Protein AF-0000000066310536 (afdb_homodimer)

Sequence (756 aa):
MELKKLMEHISIIPDYRQAWKVEHKLSGILLLTIFAVISGAESWEDIEDFGETHLDFLKQYGDFENGIPVHDTIARVVSCISPAKFHECFINWMRDCHSSNDKDVIAIDGKTLRHSYDKSRRRGAIHVISAFSTMHSLVIGQIKTDKKSNEITAIPELLNMLDIKGKIITTDAMGCQKDIAEKIQKQGGDYLFAVKGNQGRLNKAFEEKFPLKELNNPEHDSYAMSEKSHGREEIRLHIVCDVPDELIDFTFEWKGLKKLCVAVSFRSIIAEQKKEPEMTVRYYISSADLTAEKFATAIRNHWHVENKLHWRLDVVMNEDDCKIRRGNAAELFSGIRHIAINILTNDKVFKAGLRRKMRKAAMDRNYLASVLAGSGLSMELKKLMEHISIIPDYRQAWKVEHKLSGILLLTIFAVISGAESWEDIEDFGETHLDFLKQYGDFENGIPVHDTIARVVSCISPAKFHECFINWMRDCHSSNDKDVIAIDGKTLRHSYDKSRRRGAIHVISAFSTMHSLVIGQIKTDKKSNEITAIPELLNMLDIKGKIITTDAMGCQKDIAEKIQKQGGDYLFAVKGNQGRLNKAFEEKFPLKELNNPEHDSYAMSEKSHGREEIRLHIVCDVPDELIDFTFEWKGLKKLCVAVSFRSIIAEQKKEPEMTVRYYISSADLTAEKFATAIRNHWHVENKLHWRLDVVMNEDDCKIRRGNAAELFSGIRHIAINILTNDKVFKAGLRRKMRKAAMDRNYLASVLAGSGLS

Organism: Escherichia coli (strain K12) (NCBI:txid83333)

Secondary structure (DSSP, 8-state):
--HHHHHHHHTTS---S-GGG-SS-HHHHHHHHHHHHHTT--SHHHHHHHHHHTHHHHTTTS--TT-PPPHHHHHHHHHHS-HHHHHHHHHHHHHHHS-S-S--EEEEEEEEEGGG-BGGGTBPPEEEEEEEETTTTEEEEEEEESSGGGHHHHHHHHHHHS--TT-EEEE-GGG--HHHHHHHHHTT-EEEEEE-TTSHHHHHHHHHHS-GGGGG-TTSEEEEEEEEETTEEEEEEEEEEEPPGGGTHHHHHSTT--EEEEEEEEEEEGGGTTSPPEEEEEEEEESS---HHHHHHHHHHHHHIIIIIIHIIIIIS--TT----STTHHHHHHHHHHHHHHHHHH--SS-S-HHHHHHHHHH-HHHHHHHHHTTT--/--HHHHHHHHTTS---S-GGG-SS-HHHHHHHHHHHHHTT--SHHHHHHHHHHTHHHHTTTS--TT-PPPHHHHHHHHHHS-HHHHHHHHHHHHHHHS-S-S--EEEEEEEEEGGG-BGGGTBPPEEEEEEEETTTTEEEEEEEESSGGGHHHHHHHHHHHS--TT-EEEE-GGG--HHHHHHHHHTT-EEEEEE-TTSHHHHHHHHHHS-GGGGG-TTSEEEEEEEEETTEEEEEEEEEEEPPGGGTHHHHHSTT--EEEEEEEEEEEGGGTTSPPEEEEEEEEESS---HHHHHHHHHHHHHIIIIIIHIIIIIS-GGG----STTHHHHHHHHHHHHHHHHHH--SS-S-HHHHHHHHHH-HHHHHHHHHTGGG-

Nearest PDB structures (foldseek):
  4dm0-assembly1_A-2  TM=6.044E-01  e=6.328E-09  Escherichia coli
  5m1k-assembly2_B  TM=4.408E-01  e=2.497E-01  Thermus phage G20c
  1q40-assembly3_D-2  TM=3.940E-01  e=1.507E+00  Candida albicans
  6i4y-assembly1_B-2  TM=2.466E-01  e=1.921E+00  Homo sapiens
  4dm0-assembly1_A-2  TM=6.042E-01  e=9.064E-09  Escherichia coli

Radius of gyration: 31.13 Å; Cα contacts (8 Å, |Δi|>4): 1345; chains: 2; bounding box: 71×91×75 Å

InterPro domains:
  IPR002559 Transposase IS4-like domain [PF01609] (102-343)
  IPR032806 H repeat-associated protein, N-terminal [PF13808] (8-94)
  IPR047647 ISAs1 transposase [NF033564] (29-344)
  IPR051698 Transposase 11-like [PTHR30298] (2-373)

Solvent-accessible surface area (backbone atoms only — not comparable to full-atom values): 39629 Å² total; per-residue (Å²): 91,47,44,66,56,45,50,60,39,51,59,65,53,75,71,87,62,60,72,89,74,57,79,66,51,63,55,33,52,51,50,47,47,44,53,22,41,40,26,59,38,72,45,53,60,42,28,32,52,42,40,64,70,40,40,78,64,49,48,76,78,38,69,46,89,77,51,68,64,53,34,68,54,50,52,51,54,52,24,65,44,57,60,69,55,50,39,51,31,50,27,50,40,40,52,73,67,40,83,71,88,46,80,37,43,34,31,40,49,74,49,70,34,64,43,32,45,34,74,92,68,72,37,66,36,43,18,36,37,35,33,29,33,54,79,74,64,30,70,49,40,60,45,78,30,73,41,76,81,38,46,65,63,41,50,56,58,50,52,72,72,47,88,45,46,61,16,35,39,32,35,48,48,79,54,51,40,53,70,50,38,38,51,36,46,73,54,49,20,28,41,40,27,30,50,38,79,86,42,49,70,61,39,50,49,45,56,67,69,54,37,80,73,52,74,72,41,80,87,40,41,63,32,76,52,77,47,77,54,96,61,30,36,39,38,37,39,20,35,25,37,68,65,48,78,91,48,47,69,52,40,71,60,32,54,59,50,44,29,39,33,38,40,36,37,37,38,34,42,60,88,42,69,82,52,79,54,52,75,46,80,45,39,33,42,20,40,42,93,62,48,16,58,56,44,47,49,54,52,51,43,44,53,40,44,58,55,52,51,48,38,45,38,43,69,66,57,37,48,43,73,29,73,57,45,57,78,40,26,39,62,47,50,53,52,43,49,46,51,30,50,38,44,58,64,62,39,57,79,65,90,63,56,70,62,57,48,15,50,44,31,44,46,28,64,66,55,35,50,44,45,41,58,28,66,40,74,117,91,45,44,66,57,47,49,61,40,50,59,65,55,75,72,86,64,61,70,90,73,57,77,67,50,64,55,35,52,51,48,47,47,42,54,20,40,39,27,59,38,72,46,53,60,42,29,33,52,43,39,64,71,38,40,77,64,49,49,76,78,38,70,47,87,78,54,68,64,53,34,68,54,51,50,52,55,52,24,64,43,56,62,69,56,49,39,51,31,50,27,51,40,42,52,73,66,40,84,70,89,45,80,38,44,34,30,40,48,72,48,69,35,64,43,30,46,34,74,93,67,72,39,66,36,42,18,37,36,35,33,30,32,54,79,74,65,30,68,48,41,59,46,76,29,74,40,75,81,38,46,65,64,42,50,54,57,51,53,71,72,48,88,44,46,60,17,37,39,32,35,47,50,80,55,52,41,54,70,50,39,38,50,35,46,75,53,49,20,27,41,40,27,31,50,39,78,86,42,48,68,62,39,49,50,45,56,67,69,54,38,79,73,51,74,72,41,80,87,41,41,66,34,75,51,77,48,77,54,96,60,28,36,40,38,37,37,21,35,24,38,65,66,49,78,91,50,48,68,51,41,71,60,33,54,60,50,44,29,39,33,38,42,38,38,37,39,36,43,61,90,43,67,82,51,79,52,51,73,47,79,46,41,32,42,20,39,42,93,63,49,18,58,55,46,46,50,53,53,51,43,43,53,41,43,57,56,52,52,49,39,44,40,43,70,67,55,36,48,45,74,28,71,57,44,57,79,40,28,40,63,48,50,53,51,42,51,48,51,29,49,38,43,58,64,61,39,57,79,66,89,62,56,70,62,58,49,14,50,44,32,44,47,28,64,67,55,35,50,44,42,38,59,27,65,39,70,117

Foldseek 3Di:
DALVLLLVLQVPFDQPDDPVPDPDDLSLLLLLLLLQVLLQDQALQSSQVLCQVCVVLSVVPDDQVVGGDHSVVSLVRLLPTDLVSVQLSQLVSLPVVDPLPDQWEKEKEKDWQQLLDDPVVNQHTKMKIWIATLVQRATNGMDIDSDPLCCCVVVLVGVVSHQAANYEYEYEQSNPDQVNLVSQVVSNHKYKYWHDCVPVVVVVVCCVVDPPVCLPPPVWQKDKDWDDDPQKIKIKMKTKDFDDPVRVVVCVSRPQWGIKMKMKMWMDGNVCNVDGTDIDIIIIIMSDPDGRVRVVVSVVSNVCCCVPVVCCCCPQNVRSVRNSNRRCNNVSSVSSSSVSCSLQSLDDPDPDDSNVSSNCSSPPSVSVVSSNRSPPPD/DALVLLLVLQVPFDQPDDPVPDPDDLSLLLLLLLLQVLLQDQALQSSQVLCQVCVVLSVVPDDQVVGGDHSVVSLVRLLPTDLVSVQLSQLVSLPVVDPLPDQWEKEKEKDWQQLLDDPVVNQHTKMKIWIATLVQRATNGMDIDSDPLCCCVVVLVGVVSHQQANYEYEYEQSNPDQVNLVSCVVSNHKYKYWHDCVPVVVVVVCCVVDPPVCLPPPVWQKDKDWDDDPQKIKIKMKTKDFDDPVRVVVCVSRPQWGIKMKMKMWMDGNVCNVDGTDIDIIIIIMSDPDGRVRVVVSVVSNVCCCVPVVCCCCPQNVRSVRNSNRRCNNVSSVSSSSVSCSLQSLDDPDPDDSNVSSNCSSPPSVSVVSSNRSPPPD

pLDDT: mean 85.35, std 10.24, range [27.36, 97.56]

Structure (mmCIF, N/CA/C/O backbone):
data_AF-0000000066310536-model_v1
#
loop_
_entity.id
_entity.type
_entity.pdbx_description
1 polymer 'Putative protein YbfL'
#
loop_
_atom_site.group_PDB
_atom_site.id
_atom_site.type_symbol
_atom_site.label_atom_id
_atom_site.label_alt_id
_atom_site.label_comp_id
_atom_site.label_asym_id
_atom_site.label_entity_id
_atom_site.label_seq_id
_atom_site.pdbx_PDB_ins_code
_atom_site.Cartn_x
_atom_site.Cartn_y
_atom_site.Cartn_z
_atom_site.occupancy
_atom_site.B_iso_or_equiv
_atom_site.auth_seq_id
_atom_site.auth_comp_id
_atom_site.auth_asym_id
_atom_site.auth_atom_id
_atom_site.pdbx_PDB_model_num
ATOM 1 N N . MET A 1 1 ? 3.455 -26.766 4.059 1 63.19 1 MET A N 1
ATOM 2 C CA . MET A 1 1 ? 4.711 -26.531 3.352 1 63.19 1 MET A CA 1
ATOM 3 C C . MET A 1 1 ? 5.828 -26.172 4.324 1 63.19 1 MET A C 1
ATOM 5 O O . MET A 1 1 ? 5.738 -25.156 5.02 1 63.19 1 MET A O 1
ATOM 9 N N . GLU A 1 2 ? 6.668 -27.156 4.512 1 67.25 2 GLU A N 1
ATOM 10 C CA . GLU A 1 2 ? 7.668 -27.062 5.574 1 67.25 2 GLU A CA 1
ATOM 11 C C . GLU A 1 2 ? 8.891 -26.281 5.113 1 67.25 2 GLU A C 1
ATOM 13 O O . GLU A 1 2 ? 9.414 -26.516 4.02 1 67.25 2 GLU A O 1
ATOM 18 N N . LEU A 1 3 ? 9.195 -25.297 5.906 1 76 3 LEU A N 1
ATOM 19 C CA . LEU A 1 3 ? 10.375 -24.469 5.672 1 76 3 LEU A CA 1
ATOM 20 C C . LEU A 1 3 ? 11.625 -25.344 5.531 1 76 3 LEU A C 1
ATOM 22 O O . LEU A 1 3 ? 12.516 -25.031 4.738 1 76 3 LEU A O 1
ATOM 26 N N . LYS A 1 4 ? 11.602 -26.453 6.258 1 78.94 4 LYS A N 1
ATOM 27 C CA . LYS A 1 4 ? 12.781 -27.312 6.234 1 78.94 4 LYS A CA 1
ATOM 28 C C . LYS A 1 4 ? 13.07 -27.812 4.824 1 78.94 4 LYS A C 1
ATOM 30 O O . LYS A 1 4 ? 14.219 -27.812 4.383 1 78.94 4 LYS A O 1
ATOM 35 N N . LYS A 1 5 ? 12.055 -28.172 4.172 1 84.19 5 LYS A N 1
ATOM 36 C CA . LYS A 1 5 ? 12.211 -28.656 2.799 1 84.19 5 LYS A CA 1
ATOM 37 C C . LYS A 1 5 ? 12.68 -27.531 1.879 1 84.19 5 LYS A C 1
ATOM 39 O O . LYS A 1 5 ? 13.516 -27.75 0.999 1 84.19 5 LYS A O 1
ATOM 44 N N . LEU A 1 6 ? 12.156 -26.391 2.113 1 85.44 6 LEU A N 1
ATOM 45 C CA . LEU A 1 6 ? 12.555 -25.234 1.311 1 85.44 6 LEU A CA 1
ATOM 46 C C . LEU A 1 6 ? 14.039 -24.922 1.508 1 85.44 6 LEU A C 1
ATOM 48 O O . LEU A 1 6 ? 14.766 -24.719 0.536 1 85.44 6 LEU A O 1
ATOM 52 N N . MET A 1 7 ? 14.469 -25.016 2.734 1 84.44 7 MET A N 1
ATOM 53 C CA . MET A 1 7 ? 15.852 -24.672 3.045 1 84.44 7 MET A CA 1
ATOM 54 C C . MET A 1 7 ? 16.812 -25.719 2.484 1 84.44 7 MET A C 1
ATOM 56 O O . MET A 1 7 ? 17.922 -25.391 2.074 1 84.44 7 MET A O 1
ATOM 60 N N . GLU A 1 8 ? 16.391 -26.922 2.439 1 86.88 8 GLU A N 1
ATOM 61 C CA . GLU A 1 8 ? 17.188 -27.984 1.832 1 86.88 8 GLU A CA 1
ATOM 62 C C . GLU A 1 8 ? 17.422 -27.719 0.349 1 86.88 8 GLU A C 1
ATOM 64 O O . GLU A 1 8 ? 18.531 -27.938 -0.161 1 86.88 8 GLU A O 1
ATOM 69 N N . HIS A 1 9 ? 16.469 -27.219 -0.252 1 87.44 9 HIS A N 1
ATOM 70 C CA . HIS A 1 9 ? 16.594 -26.938 -1.678 1 87.44 9 HIS A CA 1
ATOM 71 C C . HIS A 1 9 ? 17.406 -25.672 -1.917 1 87.44 9 HIS A C 1
ATOM 73 O O . HIS A 1 9 ? 18.188 -25.594 -2.867 1 87.44 9 HIS A O 1
ATOM 79 N N . ILE A 1 10 ? 17.219 -24.719 -1.052 1 84.19 10 ILE A N 1
ATOM 80 C CA . ILE A 1 10 ? 17.891 -23.422 -1.218 1 84.19 10 ILE A CA 1
ATOM 81 C C . ILE A 1 10 ? 19.375 -23.578 -0.946 1 84.19 10 ILE A C 1
ATOM 83 O O . ILE A 1 10 ? 20.203 -22.906 -1.557 1 84.19 10 ILE A O 1
ATOM 87 N N . SER A 1 11 ? 19.703 -24.5 -0.09 1 83.94 11 SER A N 1
ATOM 88 C CA . SER A 1 11 ? 21.094 -24.719 0.297 1 83.94 11 SER A CA 1
ATOM 89 C C . SER A 1 11 ? 21.922 -25.266 -0.866 1 83.94 11 SER A C 1
ATOM 91 O O . SER A 1 11 ? 23.156 -25.203 -0.845 1 83.94 11 SER A O 1
ATOM 93 N N . ILE A 1 12 ? 21.203 -25.734 -1.874 1 84.56 12 ILE A N 1
ATOM 94 C CA . ILE A 1 12 ? 21.875 -26.328 -3.025 1 84.56 12 ILE A CA 1
ATOM 95 C C . ILE A 1 12 ? 22.328 -25.234 -3.99 1 84.56 12 ILE A C 1
ATOM 97 O O . ILE A 1 12 ? 23.172 -25.469 -4.852 1 84.56 12 ILE A O 1
ATOM 101 N N . ILE A 1 13 ? 21.812 -24.078 -3.812 1 88.81 13 ILE A N 1
ATOM 102 C CA . ILE A 1 13 ? 22.172 -22.984 -4.707 1 88.81 13 ILE A CA 1
ATOM 103 C C . ILE A 1 13 ? 23.641 -22.609 -4.5 1 88.81 13 ILE A C 1
ATOM 105 O O . ILE A 1 13 ? 24.047 -22.312 -3.379 1 88.81 13 ILE A O 1
ATOM 109 N N . PRO A 1 14 ? 24.391 -22.641 -5.516 1 86.06 14 PRO A N 1
ATOM 110 C CA . PRO A 1 14 ? 25.828 -22.344 -5.375 1 86.06 14 PRO A CA 1
ATOM 111 C C . PRO A 1 14 ? 26.078 -20.875 -5.031 1 86.06 14 PRO A C 1
ATOM 113 O O . PRO A 1 14 ? 25.375 -19.984 -5.52 1 86.06 14 PRO A O 1
ATOM 116 N N . ASP A 1 15 ? 27.031 -20.703 -4.199 1 85.06 15 ASP A N 1
ATOM 117 C CA . ASP A 1 15 ? 27.516 -19.375 -3.852 1 85.06 15 ASP A CA 1
ATOM 118 C C . ASP A 1 15 ? 28.719 -18.984 -4.691 1 85.06 15 ASP A C 1
ATOM 120 O O . ASP A 1 15 ? 29.828 -19.484 -4.457 1 85.06 15 ASP A O 1
ATOM 124 N N . TYR A 1 16 ? 28.547 -18.047 -5.598 1 77.06 16 TYR A N 1
ATOM 125 C CA . TYR A 1 16 ? 29.609 -17.703 -6.539 1 77.06 16 TYR A CA 1
ATOM 126 C C . TYR A 1 16 ? 30.516 -16.625 -5.969 1 77.06 16 TYR A C 1
ATOM 128 O O . TYR A 1 16 ? 31.484 -16.219 -6.605 1 77.06 16 TYR A O 1
ATOM 136 N N . ARG A 1 17 ? 30.312 -16.297 -4.801 1 81.44 17 ARG A N 1
ATOM 137 C CA . ARG A 1 17 ? 31.125 -15.258 -4.188 1 81.44 17 ARG A CA 1
ATOM 138 C C . ARG A 1 17 ? 32.5 -15.812 -3.76 1 81.44 17 ARG A C 1
ATOM 140 O O . ARG A 1 17 ? 32.625 -17.016 -3.564 1 81.44 17 ARG A O 1
ATOM 147 N N . GLN A 1 18 ? 33.375 -14.844 -3.664 1 76 18 GLN A N 1
ATOM 148 C CA . GLN A 1 18 ? 34.688 -15.234 -3.186 1 76 18 GLN A CA 1
ATOM 149 C C . GLN A 1 18 ? 34.656 -15.641 -1.717 1 76 18 GLN A C 1
ATOM 151 O O . GLN A 1 18 ? 34.312 -14.836 -0.85 1 76 18 GLN A O 1
ATOM 156 N N . ALA A 1 19 ? 35.125 -16.812 -1.467 1 73.5 19 ALA A N 1
ATOM 157 C CA . ALA A 1 19 ? 34.938 -17.469 -0.171 1 73.5 19 ALA A CA 1
ATOM 158 C C . ALA A 1 19 ? 35.562 -16.641 0.949 1 73.5 19 ALA A C 1
ATOM 160 O O . ALA A 1 19 ? 35 -16.531 2.037 1 73.5 19 ALA A O 1
ATOM 161 N N . TRP A 1 20 ? 36.625 -16.062 0.654 1 69.38 20 TRP A N 1
ATOM 162 C CA . TRP A 1 20 ? 37.344 -15.391 1.729 1 69.38 20 TRP A CA 1
ATOM 163 C C . TRP A 1 20 ? 36.688 -14.055 2.068 1 69.38 20 TRP A C 1
ATOM 165 O O . TRP A 1 20 ? 36.969 -13.469 3.115 1 69.38 20 TRP A O 1
ATOM 175 N N . LYS A 1 21 ? 35.781 -13.672 1.28 1 71.62 21 LYS A N 1
ATOM 176 C CA . LYS A 1 21 ? 35.125 -12.375 1.507 1 71.62 21 LYS A CA 1
ATOM 177 C C . LYS A 1 21 ? 33.719 -12.555 2.076 1 71.62 21 LYS A C 1
ATOM 179 O O . LYS A 1 21 ? 33.031 -11.57 2.348 1 71.62 21 LYS A O 1
ATOM 184 N N . VAL A 1 22 ? 33.5 -13.82 2.225 1 79.06 22 VAL A N 1
ATOM 185 C CA . VAL A 1 22 ? 32.125 -14.102 2.619 1 79.06 22 VAL A CA 1
ATOM 186 C C . VAL A 1 22 ? 32.031 -14.086 4.141 1 79.06 22 VAL A C 1
ATOM 188 O O . VAL A 1 22 ? 32.656 -14.891 4.824 1 79.06 22 VAL A O 1
ATOM 191 N N . GLU A 1 23 ? 31.234 -13.141 4.707 1 80.44 23 GLU A N 1
ATOM 192 C CA . GLU A 1 23 ? 30.938 -13.07 6.133 1 80.44 23 GLU A CA 1
ATOM 193 C C . GLU A 1 23 ? 29.578 -13.703 6.449 1 80.44 23 GLU A C 1
ATOM 195 O O . GLU A 1 23 ? 29.406 -14.328 7.496 1 80.44 23 GLU A O 1
ATOM 200 N N . HIS A 1 24 ? 28.734 -13.609 5.523 1 87.25 24 HIS A N 1
ATOM 201 C CA . HIS A 1 24 ? 27.391 -14.148 5.68 1 87.25 24 HIS A CA 1
ATOM 202 C C . HIS A 1 24 ? 27.094 -15.227 4.645 1 87.25 24 HIS A C 1
ATOM 204 O O . HIS A 1 24 ? 27.297 -15.016 3.447 1 87.25 24 HIS A O 1
ATOM 210 N N . LYS A 1 25 ? 26.625 -16.359 5.121 1 87.75 25 LYS A N 1
ATOM 211 C CA . LYS A 1 25 ? 26.344 -17.469 4.211 1 87.75 25 LYS A CA 1
ATOM 212 C C . LYS A 1 25 ? 25.172 -17.125 3.289 1 87.75 25 LYS A C 1
ATOM 214 O O . LYS A 1 25 ? 24.219 -16.453 3.701 1 87.75 25 LYS A O 1
ATOM 219 N N . LEU A 1 26 ? 25.266 -17.641 2.102 1 90.62 26 LEU A N 1
ATOM 220 C CA . LEU A 1 26 ? 24.219 -17.422 1.112 1 90.62 26 LEU A CA 1
ATOM 221 C C . LEU A 1 26 ? 22.875 -17.938 1.609 1 90.62 26 LEU A C 1
ATOM 223 O O . LEU A 1 26 ? 21.859 -17.266 1.473 1 90.62 26 LEU A O 1
ATOM 227 N N . SER A 1 27 ? 22.922 -19.125 2.189 1 88.38 27 SER A N 1
ATOM 228 C CA . SER A 1 27 ? 21.703 -19.734 2.689 1 88.38 27 SER A CA 1
ATOM 229 C C . SER A 1 27 ? 21.062 -18.875 3.771 1 88.38 27 SER A C 1
ATOM 231 O O . SER A 1 27 ? 19.828 -18.75 3.838 1 88.38 27 SER A O 1
ATOM 233 N N . GLY A 1 28 ? 21.906 -18.297 4.562 1 90.81 28 GLY A N 1
ATOM 234 C CA . GLY A 1 28 ? 21.406 -17.406 5.598 1 90.81 28 GLY A CA 1
ATOM 235 C C . GLY A 1 28 ? 20.734 -16.156 5.043 1 90.81 28 GLY A C 1
ATOM 236 O O . GLY A 1 28 ? 19.688 -15.734 5.535 1 90.81 28 GLY A O 1
ATOM 237 N N . ILE A 1 29 ? 21.328 -15.602 4.043 1 93.5 29 ILE A N 1
ATOM 238 C CA . ILE A 1 29 ? 20.797 -14.383 3.432 1 93.5 29 ILE A CA 1
ATOM 239 C C . ILE A 1 29 ? 19.484 -14.695 2.729 1 93.5 29 ILE A C 1
ATOM 241 O O . ILE A 1 29 ? 18.531 -13.906 2.807 1 93.5 29 ILE A O 1
ATOM 245 N N . LEU A 1 30 ? 19.406 -15.82 2.105 1 92.25 30 LEU A N 1
ATOM 246 C CA . LEU A 1 30 ? 18.172 -16.219 1.438 1 92.25 30 LEU A CA 1
ATOM 247 C C . LEU A 1 30 ? 17.062 -16.469 2.451 1 92.25 30 LEU A C 1
ATOM 249 O O . LEU A 1 30 ? 15.914 -16.062 2.238 1 92.25 30 LEU A O 1
ATOM 253 N N . LEU A 1 31 ? 17.438 -17.094 3.504 1 92.69 31 LEU A N 1
ATOM 254 C CA . LEU A 1 31 ? 16.484 -17.344 4.578 1 92.69 31 LEU A CA 1
ATOM 255 C C . LEU A 1 31 ? 15.945 -16.031 5.141 1 92.69 31 LEU A C 1
ATOM 257 O O . LEU A 1 31 ? 14.734 -15.859 5.297 1 92.69 31 LEU A O 1
ATOM 261 N N . LEU A 1 32 ? 16.859 -15.164 5.434 1 95.69 32 LEU A N 1
ATOM 262 C CA . LEU A 1 32 ? 16.5 -13.836 5.934 1 95.69 32 LEU A CA 1
ATOM 263 C C . LEU A 1 32 ? 15.531 -13.148 4.98 1 95.69 32 LEU A C 1
ATOM 265 O O . LEU A 1 32 ? 14.5 -12.625 5.41 1 95.69 32 LEU A O 1
ATOM 269 N N . THR A 1 33 ? 15.836 -13.164 3.713 1 95.12 33 THR A N 1
ATOM 270 C CA . THR A 1 33 ? 15.039 -12.477 2.703 1 95.12 33 THR A CA 1
ATOM 271 C C . THR A 1 33 ? 13.641 -13.094 2.6 1 95.12 33 THR A C 1
ATOM 273 O O . THR A 1 33 ? 12.641 -12.383 2.553 1 95.12 33 THR A O 1
ATOM 276 N N . ILE A 1 34 ? 13.539 -14.375 2.625 1 94.06 34 ILE A N 1
ATOM 277 C CA . ILE A 1 34 ? 12.258 -15.07 2.521 1 94.06 34 ILE A CA 1
ATOM 278 C C . ILE A 1 34 ? 11.398 -14.75 3.738 1 94.06 34 ILE A C 1
ATOM 280 O O . ILE A 1 34 ? 10.219 -14.398 3.596 1 94.06 34 ILE A O 1
ATOM 284 N N . PHE A 1 35 ? 12.016 -14.812 4.945 1 95.38 35 PHE A N 1
ATOM 285 C CA . PHE A 1 35 ? 11.281 -14.516 6.172 1 95.38 35 PHE A CA 1
ATOM 286 C C . PHE A 1 35 ? 10.766 -13.078 6.16 1 95.38 35 PHE A C 1
ATOM 288 O O . PHE A 1 35 ? 9.617 -12.82 6.535 1 95.38 35 PHE A O 1
ATOM 295 N N . ALA A 1 36 ? 11.664 -12.258 5.773 1 97.06 36 ALA A N 1
ATOM 296 C CA . ALA A 1 36 ? 11.312 -10.836 5.75 1 97.06 36 ALA A CA 1
ATOM 297 C C . ALA A 1 36 ? 10.164 -10.578 4.781 1 97.06 36 ALA A C 1
ATOM 299 O O . ALA A 1 36 ? 9.242 -9.82 5.09 1 97.06 36 ALA A O 1
ATOM 300 N N . VAL A 1 37 ? 10.18 -11.18 3.623 1 95.38 37 VAL A N 1
ATOM 301 C CA . VAL A 1 37 ? 9.148 -10.977 2.615 1 95.38 37 VAL A CA 1
ATOM 302 C C . VAL A 1 37 ? 7.828 -11.586 3.092 1 95.38 37 VAL A C 1
ATOM 304 O O . VAL A 1 37 ? 6.762 -11 2.898 1 95.38 37 VAL A O 1
ATOM 307 N N . ILE A 1 38 ? 7.883 -12.742 3.705 1 95 38 ILE A N 1
ATOM 308 C CA . ILE A 1 38 ? 6.699 -13.336 4.316 1 95 38 ILE A CA 1
ATOM 309 C C . ILE A 1 38 ? 6.066 -12.344 5.293 1 95 38 ILE A C 1
ATOM 311 O O . ILE A 1 38 ? 4.844 -12.281 5.418 1 95 38 ILE A O 1
ATOM 315 N N . SER A 1 39 ? 6.973 -11.586 5.898 1 96.31 39 SER A N 1
ATOM 316 C CA . SER A 1 39 ? 6.543 -10.641 6.922 1 96.31 39 SER A CA 1
ATOM 317 C C . SER A 1 39 ? 6.223 -9.281 6.312 1 96.31 39 SER A C 1
ATOM 319 O O . SER A 1 39 ? 6.09 -8.289 7.035 1 96.31 39 SER A O 1
ATOM 321 N N . GLY A 1 40 ? 6.262 -9.156 5.027 1 93.56 40 GLY A N 1
ATOM 322 C CA . GLY A 1 40 ? 5.758 -7.961 4.367 1 93.56 40 GLY A CA 1
ATOM 323 C C . GLY A 1 40 ? 6.859 -7.02 3.91 1 93.56 40 GLY A C 1
ATOM 324 O O . GLY A 1 40 ? 6.586 -5.887 3.508 1 93.56 40 GLY A O 1
ATOM 325 N N . ALA A 1 41 ? 8.117 -7.391 3.951 1 94.44 41 ALA A N 1
ATOM 326 C CA . ALA A 1 41 ? 9.211 -6.531 3.51 1 94.44 41 ALA A CA 1
ATOM 327 C C . ALA A 1 41 ? 9.133 -6.273 2.008 1 94.44 41 ALA A C 1
ATOM 329 O O . ALA A 1 41 ? 8.859 -7.188 1.227 1 94.44 41 ALA A O 1
ATOM 330 N N . GLU A 1 42 ? 9.375 -5.043 1.582 1 90.88 42 GLU A N 1
ATOM 331 C CA . GLU A 1 42 ? 9.258 -4.676 0.174 1 90.88 42 GLU A CA 1
ATOM 332 C C . GLU A 1 42 ? 10.57 -4.129 -0.369 1 90.88 42 GLU A C 1
ATOM 334 O O . GLU A 1 42 ? 10.734 -3.963 -1.58 1 90.88 42 GLU A O 1
ATOM 339 N N . SER A 1 43 ? 11.484 -3.791 0.536 1 92 43 SER A N 1
ATOM 340 C CA . SER A 1 43 ? 12.773 -3.238 0.132 1 92 43 SER A CA 1
ATOM 341 C C . SER A 1 43 ? 13.93 -3.934 0.854 1 92 43 SER A C 1
ATOM 343 O O . SER A 1 43 ? 13.703 -4.68 1.81 1 92 43 SER A O 1
ATOM 345 N N . TRP A 1 44 ? 15.117 -3.633 0.308 1 93.88 44 TRP A N 1
ATOM 346 C CA . TRP A 1 44 ? 16.297 -4.199 0.957 1 93.88 44 TRP A CA 1
ATOM 347 C C . TRP A 1 44 ? 16.438 -3.666 2.377 1 93.88 44 TRP A C 1
ATOM 349 O O . TRP A 1 44 ? 16.859 -4.398 3.281 1 93.88 44 TRP A O 1
ATOM 359 N N . GLU A 1 45 ? 16.062 -2.447 2.562 1 94.94 45 GLU A N 1
ATOM 360 C CA . GLU A 1 45 ? 16.109 -1.843 3.891 1 94.94 45 GLU A CA 1
ATOM 361 C C . GLU A 1 45 ? 15.133 -2.521 4.84 1 94.94 45 GLU A C 1
ATOM 363 O O . GLU A 1 45 ? 15.445 -2.74 6.012 1 94.94 45 GLU A O 1
ATOM 368 N N . ASP A 1 46 ? 14 -2.807 4.297 1 95 46 ASP A N 1
ATOM 369 C CA . ASP A 1 46 ? 13.016 -3.523 5.098 1 95 46 ASP A CA 1
ATOM 370 C C . ASP A 1 46 ? 13.578 -4.852 5.602 1 95 46 ASP A C 1
ATOM 372 O O . ASP A 1 46 ? 13.328 -5.246 6.742 1 95 46 ASP A O 1
ATOM 376 N N . ILE A 1 47 ? 14.227 -5.52 4.711 1 96.5 47 ILE A N 1
ATOM 377 C CA . ILE A 1 47 ? 14.773 -6.836 5.031 1 96.5 47 ILE A CA 1
ATOM 378 C C . ILE A 1 47 ? 15.836 -6.703 6.121 1 96.5 47 ILE A C 1
ATOM 380 O O . ILE A 1 47 ? 15.867 -7.496 7.066 1 96.5 47 ILE A O 1
ATOM 384 N N . GLU A 1 48 ? 16.688 -5.73 5.945 1 96.62 48 GLU A N 1
ATOM 385 C CA . GLU A 1 48 ? 17.688 -5.461 6.969 1 96.62 48 GLU A CA 1
ATOM 386 C C . GLU A 1 48 ? 17.031 -5.164 8.32 1 96.62 48 GLU A C 1
ATOM 388 O O . GLU A 1 48 ? 17.438 -5.723 9.344 1 96.62 48 GLU A O 1
ATOM 393 N N . ASP A 1 49 ? 16.016 -4.277 8.328 1 96.38 49 ASP A N 1
ATOM 394 C CA . ASP A 1 49 ? 15.312 -3.928 9.555 1 96.38 49 ASP A CA 1
ATOM 395 C C . ASP A 1 49 ? 14.703 -5.168 10.211 1 96.38 49 ASP A C 1
ATOM 397 O O . ASP A 1 49 ? 14.773 -5.328 11.43 1 96.38 49 ASP A O 1
ATOM 401 N N . PHE A 1 50 ? 14.109 -5.988 9.43 1 97.56 50 PHE A N 1
ATOM 402 C CA . PHE A 1 50 ? 13.516 -7.223 9.922 1 97.56 50 PHE A CA 1
ATOM 403 C C . PHE A 1 50 ? 14.562 -8.102 10.594 1 97.56 50 PHE A C 1
ATOM 405 O O . PHE A 1 50 ? 14.328 -8.633 11.68 1 97.56 50 PHE A O 1
ATOM 412 N N . GLY A 1 51 ? 15.648 -8.305 9.883 1 97.25 51 GLY A N 1
ATOM 413 C CA . GLY A 1 51 ? 16.719 -9.125 10.422 1 97.25 51 GLY A CA 1
ATOM 414 C C . GLY A 1 51 ? 17.234 -8.633 11.758 1 97.25 51 GLY A C 1
ATOM 415 O O . GLY A 1 51 ? 17.422 -9.43 12.68 1 97.25 51 GLY A O 1
ATOM 416 N N . GLU A 1 52 ? 17.438 -7.332 11.836 1 96.12 52 GLU A N 1
ATOM 417 C CA . GLU A 1 52 ? 17.938 -6.75 13.07 1 96.12 52 GLU A CA 1
ATOM 418 C C . GLU A 1 52 ? 16.953 -6.93 14.219 1 96.12 52 GLU A C 1
ATOM 420 O O . GLU A 1 52 ? 17.344 -7.266 15.336 1 96.12 52 GLU A O 1
ATOM 425 N N . THR A 1 53 ? 15.75 -6.766 13.922 1 95.31 53 THR A N 1
ATOM 426 C CA . THR A 1 53 ? 14.711 -6.832 14.938 1 95.31 53 THR A CA 1
ATOM 427 C C . THR A 1 53 ? 14.508 -8.266 15.414 1 95.31 53 THR A C 1
ATOM 429 O O . THR A 1 53 ? 14.242 -8.508 16.594 1 95.31 53 THR A O 1
ATOM 432 N N . HIS A 1 54 ? 14.594 -9.227 14.477 1 96.31 54 HIS A N 1
ATOM 433 C CA . HIS A 1 54 ? 14.281 -10.609 14.805 1 96.31 54 HIS A CA 1
ATOM 434 C C . HIS A 1 54 ? 15.531 -11.484 14.773 1 96.31 54 HIS A C 1
ATOM 436 O O . HIS A 1 54 ? 15.469 -12.664 14.43 1 96.31 54 HIS A O 1
ATOM 442 N N . LEU A 1 55 ? 16.641 -10.914 15.094 1 95.94 55 LEU A N 1
ATOM 443 C CA . LEU A 1 55 ? 17.906 -11.633 15 1 95.94 55 LEU A CA 1
ATOM 444 C C . LEU A 1 55 ? 17.875 -12.914 15.836 1 95.94 55 LEU A C 1
ATOM 446 O O . LEU A 1 55 ? 18.281 -13.977 15.359 1 95.94 55 LEU A O 1
ATOM 450 N N . ASP A 1 56 ? 17.359 -12.812 17.062 1 93.94 56 ASP A N 1
ATOM 451 C CA . ASP A 1 56 ? 17.297 -13.977 17.938 1 93.94 56 ASP A CA 1
ATOM 452 C C . ASP A 1 56 ? 16.422 -15.07 17.359 1 93.94 56 ASP A C 1
ATOM 454 O O . ASP A 1 56 ? 16.703 -16.266 17.5 1 93.94 56 ASP A O 1
ATOM 458 N N . PHE A 1 57 ? 15.406 -14.688 16.734 1 94.44 57 PHE A N 1
ATOM 459 C CA . PHE A 1 57 ? 14.5 -15.625 16.094 1 94.44 57 PHE A CA 1
ATOM 460 C C . PHE A 1 57 ? 15.164 -16.281 14.898 1 94.44 57 PHE A C 1
ATOM 462 O O . PHE A 1 57 ? 15.07 -17.5 14.719 1 94.44 57 PHE A O 1
ATOM 469 N N . LEU A 1 58 ? 15.859 -15.523 14.086 1 94.25 58 LEU A N 1
ATOM 470 C CA . LEU A 1 58 ? 16.516 -16 12.875 1 94.25 58 LEU A CA 1
ATOM 471 C C . LEU A 1 58 ? 17.609 -17 13.203 1 94.25 58 LEU A C 1
ATOM 473 O O . LEU A 1 58 ? 17.844 -17.938 12.438 1 94.25 58 LEU A O 1
ATOM 477 N N . LYS A 1 59 ? 18.203 -16.797 14.328 1 93.56 59 LYS A N 1
ATOM 478 C CA . LYS A 1 59 ? 19.297 -17.656 14.758 1 93.56 59 LYS A CA 1
ATOM 479 C C . LYS A 1 59 ? 18.828 -19.094 15 1 93.56 59 LYS A C 1
ATOM 481 O O . LYS A 1 59 ? 19.625 -20.031 14.969 1 93.56 59 LYS A O 1
ATOM 486 N N . GLN A 1 60 ? 17.594 -19.25 15.211 1 91 60 GLN A N 1
ATOM 487 C CA . GLN A 1 60 ? 17.016 -20.578 15.414 1 91 60 GLN A CA 1
ATOM 488 C C . GLN A 1 60 ? 16.953 -21.344 14.102 1 91 60 GLN A C 1
ATOM 490 O O . GLN A 1 60 ? 16.859 -22.578 14.102 1 91 60 GLN A O 1
ATOM 495 N N . TYR A 1 61 ? 17.078 -20.688 12.992 1 88.56 61 TYR A N 1
ATOM 496 C CA . TYR A 1 61 ? 16.828 -21.344 11.711 1 88.56 61 TYR A CA 1
ATOM 497 C C . TYR A 1 61 ? 18.078 -21.312 10.828 1 88.56 61 TYR A C 1
ATOM 499 O O . TYR A 1 61 ? 18.172 -22.062 9.859 1 88.56 61 TYR A O 1
ATOM 507 N N . GLY A 1 62 ? 18.953 -20.422 11.156 1 87.06 62 GLY A N 1
ATOM 508 C CA . GLY A 1 62 ? 20.141 -20.281 10.328 1 87.06 62 GLY A CA 1
ATOM 509 C C . GLY A 1 62 ? 21.328 -19.719 11.078 1 87.06 62 GLY A C 1
ATOM 510 O O . GLY A 1 62 ? 21.25 -19.469 12.289 1 87.06 62 GLY A O 1
ATOM 511 N N . ASP A 1 63 ? 22.391 -19.594 10.273 1 86.56 63 ASP A N 1
ATOM 512 C CA . ASP A 1 63 ? 23.641 -19.094 10.852 1 86.56 63 ASP A CA 1
ATOM 513 C C . ASP A 1 63 ? 23.75 -17.594 10.688 1 86.56 63 ASP A C 1
ATOM 515 O O . ASP A 1 63 ? 24.016 -17.094 9.578 1 86.56 63 ASP A O 1
ATOM 519 N N . PHE A 1 64 ? 23.656 -16.906 11.766 1 92.94 64 PHE A N 1
ATOM 520 C CA . PHE A 1 64 ? 23.797 -15.461 11.781 1 92.94 64 PHE A CA 1
ATOM 521 C C . PHE A 1 64 ? 24.812 -15.023 12.828 1 92.94 64 PHE A C 1
ATOM 523 O O . PHE A 1 64 ? 24.578 -14.062 13.562 1 92.94 64 PHE A O 1
ATOM 530 N N . GLU A 1 65 ? 25.828 -15.727 12.906 1 88.75 65 GLU A N 1
ATOM 531 C CA . GLU A 1 65 ? 26.875 -15.461 13.898 1 88.75 65 GLU A CA 1
ATOM 532 C C . GLU A 1 65 ? 27.469 -14.07 13.711 1 88.75 65 GLU A C 1
ATOM 534 O O . GLU A 1 65 ? 27.828 -13.406 14.688 1 88.75 65 GLU A O 1
ATOM 539 N N . ASN A 1 66 ? 27.531 -13.656 12.508 1 91.5 66 ASN A N 1
ATOM 540 C CA . ASN A 1 66 ? 28.109 -12.344 12.211 1 91.5 66 ASN A CA 1
ATOM 541 C C . ASN A 1 66 ? 27.047 -11.258 12.141 1 91.5 66 ASN A C 1
ATOM 543 O O . ASN A 1 66 ? 27.281 -10.188 11.586 1 91.5 66 ASN A O 1
ATOM 547 N N . GLY A 1 67 ? 25.906 -11.586 12.57 1 93.12 67 GLY A N 1
ATOM 548 C CA . GLY A 1 67 ? 24.844 -10.594 12.555 1 93.12 67 GLY A CA 1
ATOM 549 C C . GLY A 1 67 ? 24.141 -10.492 11.219 1 93.12 67 GLY A C 1
ATOM 550 O O . GLY A 1 67 ? 24.141 -11.445 10.438 1 93.12 67 GLY A O 1
ATOM 551 N N . ILE A 1 68 ? 23.453 -9.367 11.023 1 95.81 68 ILE A N 1
ATOM 552 C CA . ILE A 1 68 ? 22.656 -9.156 9.82 1 95.81 68 ILE A CA 1
ATOM 553 C C . ILE A 1 68 ? 23.453 -8.305 8.828 1 95.81 68 ILE A C 1
ATOM 555 O O . ILE A 1 68 ? 24 -7.262 9.188 1 95.81 68 ILE A O 1
ATOM 559 N N . PRO A 1 69 ? 23.594 -8.82 7.633 1 94.5 69 PRO A N 1
ATOM 560 C CA . PRO A 1 69 ? 24.25 -7.984 6.625 1 94.5 69 PRO A CA 1
ATOM 561 C C . PRO A 1 69 ? 23.469 -6.695 6.34 1 94.5 69 PRO A C 1
ATOM 563 O O . PRO A 1 69 ? 22.25 -6.656 6.484 1 94.5 69 PRO A O 1
ATOM 566 N N . VAL A 1 70 ? 24.219 -5.695 5.91 1 94.81 70 VAL A N 1
ATOM 567 C CA . VAL A 1 70 ? 23.578 -4.434 5.539 1 94.81 70 VAL A CA 1
ATOM 568 C C . VAL A 1 70 ? 22.797 -4.613 4.238 1 94.81 70 VAL A C 1
ATOM 570 O O . VAL A 1 70 ? 23.047 -5.555 3.482 1 94.81 70 VAL A O 1
ATOM 573 N N . HIS A 1 71 ? 21.891 -3.754 4.02 1 94.31 71 HIS A N 1
ATOM 574 C CA . HIS A 1 71 ? 20.969 -3.883 2.891 1 94.31 71 HIS A CA 1
ATOM 575 C C . HIS A 1 71 ? 21.734 -3.951 1.57 1 94.31 71 HIS A C 1
ATOM 577 O O . HIS A 1 71 ? 21.328 -4.684 0.661 1 94.31 71 HIS A O 1
ATOM 583 N N . ASP A 1 72 ? 22.828 -3.252 1.465 1 92.06 72 ASP A N 1
ATOM 584 C CA . ASP A 1 72 ? 23.609 -3.273 0.238 1 92.06 72 ASP A CA 1
ATOM 585 C C . ASP A 1 72 ? 24.203 -4.66 -0.007 1 92.06 72 ASP A C 1
ATOM 587 O O . ASP A 1 72 ? 24.281 -5.113 -1.15 1 92.06 72 ASP A O 1
ATOM 591 N N . THR A 1 73 ? 24.656 -5.238 1.065 1 92.31 73 THR A N 1
ATOM 592 C CA . THR A 1 73 ? 25.203 -6.582 0.969 1 92.31 73 THR A CA 1
ATOM 593 C C . THR A 1 73 ? 24.125 -7.586 0.583 1 92.31 73 THR A C 1
ATOM 595 O O . THR A 1 73 ? 24.359 -8.461 -0.254 1 92.31 73 THR A O 1
ATOM 598 N N . ILE A 1 74 ? 22.953 -7.477 1.17 1 94.06 74 ILE A N 1
ATOM 599 C CA . ILE A 1 74 ? 21.844 -8.359 0.837 1 94.06 74 ILE A CA 1
ATOM 600 C C . ILE A 1 74 ? 21.516 -8.227 -0.647 1 94.06 74 ILE A C 1
ATOM 602 O O . ILE A 1 74 ? 21.391 -9.234 -1.354 1 94.06 74 ILE A O 1
ATOM 606 N N . ALA A 1 75 ? 21.422 -6.992 -1.085 1 92.62 75 ALA A N 1
ATOM 607 C CA . ALA A 1 75 ? 21.094 -6.707 -2.48 1 92.62 75 ALA A CA 1
ATOM 608 C C . ALA A 1 75 ? 22.141 -7.324 -3.418 1 92.62 75 ALA A C 1
ATOM 610 O O . ALA A 1 75 ? 21.781 -7.949 -4.422 1 92.62 75 ALA A O 1
ATOM 611 N N . ARG A 1 76 ? 23.344 -7.176 -3.066 1 90.56 76 ARG A N 1
ATOM 612 C CA . ARG A 1 76 ? 24.438 -7.672 -3.893 1 90.56 76 ARG A CA 1
ATOM 613 C C . ARG A 1 76 ? 24.422 -9.195 -3.963 1 90.56 76 ARG A C 1
ATOM 615 O O . ARG A 1 76 ? 24.562 -9.773 -5.043 1 90.56 76 ARG A O 1
ATOM 622 N N . VAL A 1 77 ? 24.25 -9.812 -2.877 1 90.5 77 VAL A N 1
ATOM 623 C CA . VAL A 1 77 ? 24.297 -11.266 -2.818 1 90.5 77 VAL A CA 1
ATOM 624 C C . VAL A 1 77 ? 23.109 -11.852 -3.586 1 90.5 77 VAL A C 1
ATOM 626 O O . VAL A 1 77 ? 23.281 -12.766 -4.391 1 90.5 77 VAL A O 1
ATOM 629 N N . VAL A 1 78 ? 21.969 -11.328 -3.375 1 90.19 78 VAL A N 1
ATOM 630 C CA . VAL A 1 78 ? 20.766 -11.82 -4.047 1 90.19 78 VAL A CA 1
ATOM 631 C C . VAL A 1 78 ? 20.891 -11.609 -5.555 1 90.19 78 VAL A C 1
ATOM 633 O O . VAL A 1 78 ? 20.484 -12.453 -6.344 1 90.19 78 VAL A O 1
ATOM 636 N N . SER A 1 79 ? 21.5 -10.523 -5.91 1 88.31 79 SER A N 1
ATOM 637 C CA . SER A 1 79 ? 21.656 -10.188 -7.32 1 88.31 79 SER A CA 1
ATOM 638 C C . SER A 1 79 ? 22.609 -11.156 -8.016 1 88.31 79 SER A C 1
ATOM 640 O O . SER A 1 79 ? 22.578 -11.289 -9.242 1 88.31 79 SER A O 1
ATOM 642 N N . CYS A 1 80 ? 23.391 -11.875 -7.25 1 88.31 80 CYS A N 1
ATOM 643 C CA . CYS A 1 80 ? 24.422 -12.742 -7.82 1 88.31 80 CYS A CA 1
ATOM 644 C C . CYS A 1 80 ? 23.922 -14.18 -7.918 1 88.31 80 CYS A C 1
ATOM 646 O O . CYS A 1 80 ? 24.578 -15.023 -8.523 1 88.31 80 CYS A O 1
ATOM 648 N N . ILE A 1 81 ? 22.781 -14.383 -7.414 1 90.69 81 ILE A N 1
ATOM 649 C CA . ILE A 1 81 ? 22.219 -15.734 -7.457 1 90.69 81 ILE A CA 1
ATOM 650 C C . ILE A 1 81 ? 21.75 -16.062 -8.875 1 90.69 81 ILE A C 1
ATOM 652 O O . ILE A 1 81 ? 21.156 -15.211 -9.547 1 90.69 81 ILE A O 1
ATOM 656 N N . SER A 1 82 ? 22.062 -17.266 -9.32 1 89.25 82 SER A N 1
ATOM 657 C CA . SER A 1 82 ? 21.594 -17.719 -10.625 1 89.25 82 SER A CA 1
ATOM 658 C C . SER A 1 82 ? 20.078 -17.922 -10.625 1 89.25 82 SER A C 1
ATOM 660 O O . SER A 1 82 ? 19.547 -18.75 -9.883 1 89.25 82 SER A O 1
ATOM 662 N N . PRO A 1 83 ? 19.422 -17.203 -11.484 1 88.38 83 PRO A N 1
ATOM 663 C CA . PRO A 1 83 ? 17.969 -17.375 -11.539 1 88.38 83 PRO A CA 1
ATOM 664 C C . PRO A 1 83 ? 17.547 -18.781 -11.914 1 88.38 83 PRO A C 1
ATOM 666 O O . PRO A 1 83 ? 16.562 -19.312 -11.375 1 88.38 83 PRO A O 1
ATOM 669 N N . ALA A 1 84 ? 18.266 -19.344 -12.844 1 87.31 84 ALA A N 1
ATOM 670 C CA . ALA A 1 84 ? 17.938 -20.703 -13.289 1 87.31 84 ALA A CA 1
ATOM 671 C C . ALA A 1 84 ? 17.984 -21.688 -12.133 1 87.31 84 ALA A C 1
ATOM 673 O O . ALA A 1 84 ? 17.078 -22.516 -11.984 1 87.31 84 ALA A O 1
ATOM 674 N N . LYS A 1 85 ? 19.016 -21.531 -11.367 1 89.56 85 LYS A N 1
ATOM 675 C CA . LYS A 1 85 ? 19.141 -22.422 -10.227 1 89.56 85 LYS A CA 1
ATOM 676 C C . LYS A 1 85 ? 18.062 -22.156 -9.18 1 89.56 85 LYS A C 1
ATOM 678 O O . LYS A 1 85 ? 17.531 -23.094 -8.57 1 89.56 85 LYS A O 1
ATOM 683 N N . PHE A 1 86 ? 17.797 -20.969 -8.977 1 90.94 86 PHE A N 1
ATOM 684 C CA . PHE A 1 86 ? 16.766 -20.594 -8.031 1 90.94 86 PHE A CA 1
ATOM 685 C C . PHE A 1 86 ? 15.414 -21.188 -8.453 1 90.94 86 PHE A C 1
ATOM 687 O O . PHE A 1 86 ? 14.695 -21.75 -7.625 1 90.94 86 PHE A O 1
ATOM 694 N N . HIS A 1 87 ? 15.078 -21.062 -9.703 1 88.81 87 HIS A N 1
ATOM 695 C CA . HIS A 1 87 ? 13.805 -21.562 -10.211 1 88.81 87 HIS A CA 1
ATOM 696 C C . HIS A 1 87 ? 13.734 -23.078 -10.109 1 88.81 87 HIS A C 1
ATOM 698 O O . HIS A 1 87 ? 12.68 -23.641 -9.789 1 88.81 87 HIS A O 1
ATOM 704 N N . GLU A 1 88 ? 14.797 -23.656 -10.406 1 89.19 88 GLU A N 1
ATOM 705 C CA . GLU A 1 88 ? 14.859 -25.109 -10.258 1 89.19 88 GLU A CA 1
ATOM 706 C C . GLU A 1 88 ? 14.578 -25.531 -8.812 1 89.19 88 GLU A C 1
ATOM 708 O O . GLU A 1 88 ? 13.812 -26.469 -8.578 1 89.19 88 GLU A O 1
ATOM 713 N N . CYS A 1 89 ? 15.195 -24.812 -7.941 1 89.88 89 CYS A N 1
ATOM 714 C CA . CYS A 1 89 ? 14.984 -25.094 -6.527 1 89.88 89 CYS A CA 1
ATOM 715 C C . CYS A 1 89 ? 13.523 -24.875 -6.141 1 89.88 89 CYS A C 1
ATOM 717 O O . CYS A 1 89 ? 12.953 -25.672 -5.391 1 89.88 89 CYS A O 1
ATOM 719 N N . PHE A 1 90 ? 12.977 -23.844 -6.621 1 90.5 90 PHE A N 1
ATOM 720 C CA . PHE A 1 90 ? 11.586 -23.5 -6.344 1 90.5 90 PHE A CA 1
ATOM 721 C C . PHE A 1 90 ? 10.656 -24.609 -6.824 1 90.5 90 PHE A C 1
ATOM 723 O O . PHE A 1 90 ? 9.781 -25.062 -6.074 1 90.5 90 PHE A O 1
ATOM 730 N N . ILE A 1 91 ? 10.805 -25.016 -8.016 1 88.94 91 ILE A N 1
ATOM 731 C CA . ILE A 1 91 ? 9.953 -26.031 -8.625 1 88.94 91 ILE A CA 1
ATOM 732 C C . ILE A 1 91 ? 10.102 -27.359 -7.875 1 88.94 91 ILE A C 1
ATOM 734 O O . ILE A 1 91 ? 9.117 -28.031 -7.605 1 88.94 91 ILE A O 1
ATOM 738 N N . ASN A 1 92 ? 11.32 -27.688 -7.52 1 88.81 92 ASN A N 1
ATOM 739 C CA . ASN A 1 92 ? 11.578 -28.922 -6.781 1 88.81 92 ASN A CA 1
ATOM 740 C C . ASN A 1 92 ? 10.938 -28.891 -5.395 1 88.81 92 ASN A C 1
ATOM 742 O O . ASN A 1 92 ? 10.43 -29.906 -4.91 1 88.81 92 ASN A O 1
ATOM 746 N N . TRP A 1 93 ? 11.023 -27.75 -4.848 1 89.75 93 TRP A N 1
ATOM 747 C CA . TRP A 1 93 ? 10.383 -27.562 -3.551 1 89.75 93 TRP A CA 1
ATOM 748 C C . TRP A 1 93 ? 8.875 -27.781 -3.656 1 89.75 93 TRP A C 1
ATOM 750 O O . TRP A 1 93 ? 8.281 -28.469 -2.82 1 89.75 93 TRP A O 1
ATOM 760 N N . MET A 1 94 ? 8.273 -27.266 -4.664 1 88.06 94 MET A N 1
ATOM 761 C CA . MET A 1 94 ? 6.84 -27.422 -4.871 1 88.06 94 MET A CA 1
ATOM 762 C C . MET A 1 94 ? 6.477 -28.875 -5.152 1 88.06 94 MET A C 1
ATOM 764 O O . MET A 1 94 ? 5.445 -29.359 -4.691 1 88.06 94 MET A O 1
ATOM 768 N N . ARG A 1 95 ? 7.309 -29.484 -5.863 1 83.88 95 ARG A N 1
ATOM 769 C CA . ARG A 1 95 ? 7.09 -30.891 -6.18 1 83.88 95 ARG A CA 1
ATOM 770 C C . ARG A 1 95 ? 7.125 -31.75 -4.918 1 83.88 95 ARG A C 1
ATOM 772 O O . ARG A 1 95 ? 6.352 -32.688 -4.789 1 83.88 95 ARG A O 1
ATOM 779 N N . ASP A 1 96 ? 8.016 -31.391 -4.059 1 83.31 96 ASP A N 1
ATOM 780 C CA . ASP A 1 96 ? 8.164 -32.125 -2.812 1 83.31 96 ASP A CA 1
ATOM 781 C C . ASP A 1 96 ? 6.949 -31.938 -1.906 1 83.31 96 ASP A C 1
ATOM 783 O O . ASP A 1 96 ? 6.586 -32.844 -1.142 1 83.31 96 ASP A O 1
ATOM 787 N N . CYS A 1 97 ? 6.383 -30.812 -2.012 1 79.19 97 CYS A N 1
ATOM 788 C CA . CYS A 1 97 ? 5.297 -30.469 -1.102 1 79.19 97 CYS A CA 1
ATOM 789 C C . CYS A 1 97 ? 3.953 -30.922 -1.655 1 79.19 97 CYS A C 1
ATOM 791 O O . CYS A 1 97 ? 2.992 -31.094 -0.903 1 79.19 97 CYS A O 1
ATOM 793 N N . HIS A 1 98 ? 3.848 -31.047 -2.877 1 72.75 98 HIS A N 1
ATOM 794 C CA . HIS A 1 98 ? 2.529 -31.328 -3.434 1 72.75 98 HIS A CA 1
ATOM 795 C C . HIS A 1 98 ? 2.564 -32.531 -4.352 1 72.75 98 HIS A C 1
ATOM 797 O O . HIS A 1 98 ? 3.559 -32.781 -5.047 1 72.75 98 HIS A O 1
ATOM 803 N N . SER A 1 99 ? 1.581 -33.344 -4.055 1 65.12 99 SER A N 1
ATOM 804 C CA . SER A 1 99 ? 1.484 -34.594 -4.832 1 65.12 99 SER A CA 1
ATOM 805 C C . SER A 1 99 ? 1.035 -34.312 -6.262 1 65.12 99 SER A C 1
ATOM 807 O O . SER A 1 99 ? 0.21 -33.406 -6.496 1 65.12 99 SER A O 1
ATOM 809 N N . SER A 1 100 ? 1.727 -34.938 -7.227 1 63.41 100 SER A N 1
ATOM 810 C CA . SER A 1 100 ? 1.592 -34.812 -8.672 1 63.41 100 SER A CA 1
ATOM 811 C C . SER A 1 100 ? 0.341 -35.5 -9.188 1 63.41 100 SER A C 1
ATOM 813 O O . SER A 1 100 ? -0.075 -35.281 -10.328 1 63.41 100 SER A O 1
ATOM 815 N N . ASN A 1 101 ? -0.32 -36.219 -8.453 1 64.06 101 ASN A N 1
ATOM 816 C CA . ASN A 1 101 ? -1.238 -37.156 -9.109 1 64.06 101 ASN A CA 1
ATOM 817 C C . ASN A 1 101 ? -2.652 -36.594 -9.188 1 64.06 101 ASN A C 1
ATOM 819 O O . ASN A 1 101 ? -3.627 -37.344 -9.242 1 64.06 101 ASN A O 1
ATOM 823 N N . ASP A 1 102 ? -2.684 -35.281 -9.398 1 73.5 102 ASP A N 1
ATOM 824 C CA . ASP A 1 102 ? -4.047 -34.781 -9.414 1 73.5 102 ASP A CA 1
ATOM 825 C C . ASP A 1 102 ? -4.398 -34.219 -10.789 1 73.5 102 ASP A C 1
ATOM 827 O O . ASP A 1 102 ? -3.516 -34 -11.625 1 73.5 102 ASP A O 1
ATOM 831 N N . LYS A 1 103 ? -5.617 -34.406 -11.242 1 82.56 103 LYS A N 1
ATOM 832 C CA . LYS A 1 103 ? -6.121 -33.781 -12.469 1 82.56 103 LYS A CA 1
ATOM 833 C C . LYS A 1 103 ? -6.266 -32.281 -12.312 1 82.56 103 LYS A C 1
ATOM 835 O O . LYS A 1 103 ? -7.348 -31.719 -12.531 1 82.56 103 LYS A O 1
ATOM 840 N N . ASP A 1 104 ? -5.07 -31.656 -12.07 1 87.69 104 ASP A N 1
ATOM 841 C CA . ASP A 1 104 ? -5.012 -30.219 -11.781 1 87.69 104 ASP A CA 1
ATOM 842 C C . ASP A 1 104 ? -5.07 -29.406 -13.07 1 87.69 104 ASP A C 1
ATOM 844 O O . ASP A 1 104 ? -4.793 -29.922 -14.156 1 87.69 104 ASP A O 1
ATOM 848 N N . VAL A 1 105 ? -5.645 -28.312 -12.977 1 90.69 105 VAL A N 1
ATOM 849 C CA . VAL A 1 105 ? -5.555 -27.328 -14.031 1 90.69 105 VAL A CA 1
ATOM 850 C C . VAL A 1 105 ? -4.453 -26.312 -13.711 1 90.69 105 VAL A C 1
ATOM 852 O O . VAL A 1 105 ? -4.5 -25.641 -12.672 1 90.69 105 VAL A O 1
ATOM 855 N N . ILE A 1 106 ? -3.459 -26.266 -14.523 1 92.25 106 ILE A N 1
ATOM 856 C CA . ILE A 1 106 ? -2.342 -25.344 -14.352 1 92.25 106 ILE A CA 1
ATOM 857 C C . ILE A 1 106 ? -2.502 -24.141 -15.289 1 92.25 106 ILE A C 1
ATOM 859 O O . ILE A 1 106 ? -2.529 -24.312 -16.516 1 92.25 106 ILE A O 1
ATOM 863 N N . ALA A 1 107 ? -2.654 -23.031 -14.734 1 92.75 107 ALA A N 1
ATOM 864 C CA . ALA A 1 107 ? -2.777 -21.812 -15.531 1 92.75 107 ALA A CA 1
ATOM 865 C C . ALA A 1 107 ? -1.418 -21.156 -15.727 1 92.75 107 ALA A C 1
ATOM 867 O O . ALA A 1 107 ? -0.704 -20.891 -14.758 1 92.75 107 ALA A O 1
ATOM 868 N N . ILE A 1 108 ? -1.053 -20.938 -16.938 1 91.31 108 ILE A N 1
ATOM 869 C CA . ILE A 1 108 ? 0.182 -20.234 -17.25 1 91.31 108 ILE A CA 1
ATOM 870 C C . ILE A 1 108 ? -0.14 -18.812 -17.688 1 91.31 108 ILE A C 1
ATOM 872 O O . ILE A 1 108 ? -0.961 -18.594 -18.594 1 91.31 108 ILE A O 1
ATOM 876 N N . ASP A 1 109 ? 0.465 -17.938 -17.016 1 87.75 109 ASP A N 1
ATOM 877 C CA . ASP A 1 109 ? 0.218 -16.531 -17.312 1 87.75 109 ASP A CA 1
ATOM 878 C C . ASP A 1 109 ? 1.473 -15.695 -17.094 1 87.75 109 ASP A C 1
ATOM 880 O O . ASP A 1 109 ? 2.363 -16.094 -16.344 1 87.75 109 ASP A O 1
ATOM 884 N N . GLY A 1 110 ? 1.513 -14.578 -17.844 1 85 110 GLY A N 1
ATOM 885 C CA . GLY A 1 110 ? 2.65 -13.68 -17.734 1 85 110 GLY A CA 1
ATOM 886 C C . GLY A 1 110 ? 2.297 -12.352 -17.094 1 85 110 GLY A C 1
ATOM 887 O O . GLY A 1 110 ? 1.165 -11.875 -17.219 1 85 110 GLY A O 1
ATOM 888 N N . LYS A 1 111 ? 3.289 -11.812 -16.375 1 83.56 111 LYS A N 1
ATOM 889 C CA . LYS A 1 111 ? 3.141 -10.492 -15.766 1 83.56 111 LYS A CA 1
ATOM 890 C C . LYS A 1 111 ? 4.398 -9.648 -15.961 1 83.56 111 LYS A C 1
ATOM 892 O O . LYS A 1 111 ? 5.512 -10.125 -15.719 1 83.56 111 LYS A O 1
ATOM 897 N N . THR A 1 112 ? 4.215 -8.477 -16.453 1 80.25 112 THR A N 1
ATOM 898 C CA . THR A 1 112 ? 5.324 -7.535 -16.578 1 80.25 112 THR A CA 1
ATOM 899 C C . THR A 1 112 ? 5.5 -6.727 -15.305 1 80.25 112 THR A C 1
ATOM 901 O O . THR A 1 112 ? 4.527 -6.215 -14.75 1 80.25 112 THR A O 1
ATOM 904 N N . LEU A 1 113 ? 6.688 -6.719 -14.852 1 78.62 113 LEU A N 1
ATOM 905 C CA . LEU A 1 113 ? 6.996 -5.922 -13.672 1 78.62 113 LEU A CA 1
ATOM 906 C C . LEU A 1 113 ? 7.336 -4.484 -14.055 1 78.62 113 LEU A C 1
ATOM 908 O O . LEU A 1 113 ? 8.469 -4.195 -14.453 1 78.62 113 LEU A O 1
ATOM 912 N N . ARG A 1 114 ? 6.473 -3.531 -14.023 1 72.88 114 ARG A N 1
ATOM 913 C CA . ARG A 1 114 ? 6.516 -2.205 -14.641 1 72.88 114 ARG A CA 1
ATOM 914 C C . ARG A 1 114 ? 7.68 -1.388 -14.086 1 72.88 114 ARG A C 1
ATOM 916 O O . ARG A 1 114 ? 8.352 -0.681 -14.836 1 72.88 114 ARG A O 1
ATOM 923 N N . HIS A 1 115 ? 7.91 -1.279 -12.852 1 67.25 115 HIS A N 1
ATOM 924 C CA . HIS A 1 115 ? 8.93 -0.374 -12.328 1 67.25 115 HIS A CA 1
ATOM 925 C C . HIS A 1 115 ? 10.273 -1.076 -12.195 1 67.25 115 HIS A C 1
ATOM 927 O O . HIS A 1 115 ? 11.172 -0.581 -11.516 1 67.25 115 HIS A O 1
ATOM 933 N N . SER A 1 116 ? 10.391 -2.154 -12.906 1 67.19 116 SER A N 1
ATOM 934 C CA . SER A 1 116 ? 11.672 -2.854 -12.914 1 67.19 116 SER A CA 1
ATOM 935 C C . SER A 1 116 ? 12.57 -2.344 -14.039 1 67.19 116 SER A C 1
ATOM 937 O O . SER A 1 116 ? 13.648 -2.896 -14.281 1 67.19 116 SER A O 1
ATOM 939 N N . TYR A 1 117 ? 12.016 -1.237 -14.648 1 63 117 TYR A N 1
ATOM 940 C CA . TYR A 1 117 ? 12.781 -0.643 -15.742 1 63 117 TYR A CA 1
ATOM 941 C C . TYR A 1 117 ? 14.039 0.033 -15.219 1 63 117 TYR A C 1
ATOM 943 O O . TYR A 1 117 ? 14 0.734 -14.211 1 63 117 TYR A O 1
ATOM 951 N N . ASP A 1 118 ? 15.055 -0.448 -15.82 1 61.44 118 ASP A N 1
ATOM 952 C CA . ASP A 1 118 ? 16.328 0.195 -15.492 1 61.44 118 ASP A CA 1
ATOM 953 C C . ASP A 1 118 ? 16.781 1.11 -16.625 1 61.44 118 ASP A C 1
ATOM 955 O O . ASP A 1 118 ? 17.25 0.638 -17.656 1 61.44 118 ASP A O 1
ATOM 959 N N . LYS A 1 119 ? 16.484 2.355 -16.438 1 57.28 119 LYS A N 1
ATOM 960 C CA . LYS A 1 119 ? 16.828 3.334 -17.469 1 57.28 119 LYS A CA 1
ATOM 961 C C . LYS A 1 119 ? 18.328 3.318 -17.781 1 57.28 119 LYS A C 1
ATOM 963 O O . LYS A 1 119 ? 18.734 3.502 -18.922 1 57.28 119 LYS A O 1
ATOM 968 N N . SER A 1 120 ? 19.094 3.197 -16.797 1 53.91 120 SER A N 1
ATOM 969 C CA . SER A 1 120 ? 20.547 3.303 -16.969 1 53.91 120 SER A CA 1
ATOM 970 C C . SER A 1 120 ? 21.078 2.189 -17.859 1 53.91 120 SER A C 1
ATOM 972 O O . SER A 1 120 ? 22.047 2.393 -18.609 1 53.91 120 SER A O 1
ATOM 974 N N . ARG A 1 121 ? 20.328 1.081 -17.859 1 54.03 121 ARG A N 1
ATOM 975 C CA . ARG A 1 121 ? 20.812 -0.051 -18.625 1 54.03 121 ARG A CA 1
ATOM 976 C C . ARG A 1 121 ? 19.906 -0.33 -19.828 1 54.03 121 ARG A C 1
ATOM 978 O O . ARG A 1 121 ? 20.047 -1.357 -20.484 1 54.03 121 ARG A O 1
ATOM 985 N N . ARG A 1 122 ? 19.062 0.619 -20.062 1 52.28 122 ARG A N 1
ATOM 986 C CA . ARG A 1 122 ? 18.156 0.507 -21.203 1 52.28 122 ARG A CA 1
ATOM 987 C C . ARG A 1 122 ? 17.469 -0.856 -21.234 1 52.28 122 ARG A C 1
ATOM 989 O O . ARG A 1 122 ? 17.359 -1.477 -22.297 1 52.28 122 ARG A O 1
ATOM 996 N N . ARG A 1 123 ? 17.5 -1.386 -20.047 1 60.12 123 ARG A N 1
ATOM 997 C CA . ARG A 1 123 ? 16.812 -2.672 -20 1 60.12 123 ARG A CA 1
ATOM 998 C C . ARG A 1 123 ? 15.336 -2.49 -19.719 1 60.12 123 ARG A C 1
ATOM 1000 O O . ARG A 1 123 ? 14.953 -1.673 -18.875 1 60.12 123 ARG A O 1
ATOM 1007 N N . GLY A 1 124 ? 14.516 -3.047 -20.516 1 65.19 124 GLY A N 1
ATOM 1008 C CA . GLY A 1 124 ? 13.07 -2.949 -20.375 1 65.19 124 GLY A CA 1
ATOM 1009 C C . GLY A 1 124 ? 12.547 -3.658 -19.156 1 65.19 124 GLY A C 1
ATOM 1010 O O . GLY A 1 124 ? 13.297 -4.332 -18.438 1 65.19 124 GLY A O 1
ATOM 1011 N N . ALA A 1 125 ? 11.367 -3.463 -18.734 1 75.88 125 ALA A N 1
ATOM 1012 C CA . ALA A 1 125 ? 10.688 -4.129 -17.625 1 75.88 125 ALA A CA 1
ATOM 1013 C C . ALA A 1 125 ? 10.703 -5.645 -17.797 1 75.88 125 ALA A C 1
ATOM 1015 O O . ALA A 1 125 ? 10.594 -6.145 -18.922 1 75.88 125 ALA A O 1
ATOM 1016 N N . ILE A 1 126 ? 10.992 -6.379 -16.766 1 79.12 126 ILE A N 1
ATOM 1017 C CA . ILE A 1 126 ? 11.07 -7.832 -16.812 1 79.12 126 ILE A CA 1
ATOM 1018 C C . ILE A 1 126 ? 9.664 -8.422 -16.906 1 79.12 126 ILE A C 1
ATOM 1020 O O . ILE A 1 126 ? 8.711 -7.848 -16.359 1 79.12 126 ILE A O 1
ATOM 1024 N N . HIS A 1 127 ? 9.594 -9.484 -17.656 1 86.25 127 HIS A N 1
ATOM 1025 C CA . HIS A 1 127 ? 8.352 -10.242 -17.781 1 86.25 127 HIS A CA 1
ATOM 1026 C C . HIS A 1 127 ? 8.492 -11.625 -17.156 1 86.25 127 HIS A C 1
ATOM 1028 O O . HIS A 1 127 ? 9.461 -12.336 -17.438 1 86.25 127 HIS A O 1
ATOM 1034 N N . VAL A 1 128 ? 7.613 -11.875 -16.25 1 87.69 128 VAL A N 1
ATOM 1035 C CA . VAL A 1 128 ? 7.672 -13.156 -15.555 1 87.69 128 VAL A CA 1
ATOM 1036 C C . VAL A 1 128 ? 6.465 -14.016 -15.938 1 87.69 128 VAL A C 1
ATOM 1038 O O . VAL A 1 128 ? 5.328 -13.539 -15.914 1 87.69 128 VAL A O 1
ATOM 1041 N N . ILE A 1 129 ? 6.75 -15.234 -16.344 1 89.88 129 ILE A N 1
ATOM 1042 C CA . ILE A 1 129 ? 5.703 -16.219 -16.625 1 89.88 129 ILE A CA 1
ATOM 1043 C C . ILE A 1 129 ? 5.566 -17.172 -15.445 1 89.88 129 ILE A C 1
ATOM 1045 O O . ILE A 1 129 ? 6.562 -17.734 -14.969 1 89.88 129 ILE A O 1
ATOM 1049 N N . SER A 1 130 ? 4.391 -17.297 -15.016 1 91.12 130 SER A N 1
ATOM 1050 C CA . SER A 1 130 ? 4.164 -18.156 -13.852 1 91.12 130 SER A CA 1
ATOM 1051 C C . SER A 1 130 ? 3.174 -19.266 -14.164 1 91.12 130 SER A C 1
ATOM 1053 O O . SER A 1 130 ? 2.297 -19.109 -15.016 1 91.12 130 SER A O 1
ATOM 1055 N N . ALA A 1 131 ? 3.391 -20.391 -13.578 1 92.06 131 ALA A N 1
ATOM 1056 C CA . ALA A 1 131 ? 2.455 -21.516 -13.586 1 92.06 131 ALA A CA 1
ATOM 1057 C C . ALA A 1 131 ? 1.725 -21.625 -12.25 1 92.06 131 ALA A C 1
ATOM 1059 O O . ALA A 1 131 ? 2.357 -21.719 -11.195 1 92.06 131 ALA A O 1
ATOM 1060 N N . PHE A 1 132 ? 0.463 -21.594 -12.305 1 91.06 132 PHE A N 1
ATOM 1061 C CA . PHE A 1 132 ? -0.366 -21.562 -11.109 1 91.06 132 PHE A CA 1
ATOM 1062 C C . PHE A 1 132 ? -1.27 -22.797 -11.039 1 91.06 132 PHE A C 1
ATOM 1064 O O . PHE A 1 132 ? -2.018 -23.078 -11.984 1 91.06 132 PHE A O 1
ATOM 1071 N N . SER A 1 133 ? -1.163 -23.5 -9.984 1 89.44 133 SER A N 1
ATOM 1072 C CA . SER A 1 133 ? -2.088 -24.594 -9.727 1 89.44 133 SER A CA 1
ATOM 1073 C C . SER A 1 133 ? -3.418 -24.078 -9.18 1 89.44 133 SER A C 1
ATOM 1075 O O . SER A 1 133 ? -3.475 -23.531 -8.078 1 89.44 133 SER A O 1
ATOM 1077 N N . THR A 1 134 ? -4.422 -24.312 -9.922 1 86.5 134 THR A N 1
ATOM 1078 C CA . THR A 1 134 ? -5.723 -23.797 -9.508 1 86.5 134 THR A CA 1
ATOM 1079 C C . THR A 1 134 ? -6.316 -24.641 -8.391 1 86.5 134 THR A C 1
ATOM 1081 O O . THR A 1 134 ? -7.027 -24.141 -7.527 1 86.5 134 THR A O 1
ATOM 1084 N N . MET A 1 135 ? -6.016 -25.859 -8.445 1 83.62 135 MET A N 1
ATOM 1085 C CA . MET A 1 135 ? -6.527 -26.781 -7.43 1 83.62 135 MET A CA 1
ATOM 1086 C C . MET A 1 135 ? -5.965 -26.438 -6.055 1 83.62 135 MET A C 1
ATOM 1088 O O . MET A 1 135 ? -6.691 -26.453 -5.059 1 83.62 135 MET A O 1
ATOM 1092 N N . HIS A 1 136 ? -4.738 -26.094 -6.055 1 82 136 HIS A N 1
ATOM 1093 C CA . HIS A 1 136 ? -4.07 -25.844 -4.777 1 82 136 HIS A CA 1
ATOM 1094 C C . HIS A 1 136 ? -3.91 -24.359 -4.512 1 82 136 HIS A C 1
ATOM 1096 O O . HIS A 1 136 ? -3.516 -23.953 -3.414 1 82 136 HIS A O 1
ATOM 1102 N N . SER A 1 137 ? -4.148 -23.562 -5.492 1 83.81 137 SER A N 1
ATOM 1103 C CA . SER A 1 137 ? -4.012 -22.109 -5.41 1 83.81 137 SER A CA 1
ATOM 1104 C C . SER A 1 137 ? -2.582 -21.703 -5.066 1 83.81 137 SER A C 1
ATOM 1106 O O . SER A 1 137 ? -2.359 -20.906 -4.164 1 83.81 137 SER A O 1
ATOM 1108 N N . LEU A 1 138 ? -1.644 -22.359 -5.75 1 87.75 138 LEU A N 1
ATOM 1109 C CA . LEU A 1 138 ? -0.224 -22.125 -5.512 1 87.75 138 LEU A CA 1
ATOM 1110 C C . LEU A 1 138 ? 0.513 -21.875 -6.824 1 87.75 138 LEU A C 1
ATOM 1112 O O . LEU A 1 138 ? 0.143 -22.438 -7.863 1 87.75 138 LEU A O 1
ATOM 1116 N N . VAL A 1 139 ? 1.503 -21.094 -6.719 1 90.5 139 VAL A N 1
ATOM 1117 C CA . VAL A 1 139 ? 2.441 -20.984 -7.832 1 90.5 139 VAL A CA 1
ATOM 1118 C C . VAL A 1 139 ? 3.406 -22.172 -7.816 1 90.5 139 VAL A C 1
ATOM 1120 O O . VAL A 1 139 ? 4.043 -22.438 -6.797 1 90.5 139 VAL A O 1
ATOM 1123 N N . ILE A 1 140 ? 3.525 -22.844 -8.922 1 91.06 140 ILE A N 1
ATOM 1124 C CA . ILE A 1 140 ? 4.32 -24.062 -8.891 1 91.06 140 ILE A CA 1
ATOM 1125 C C . ILE A 1 140 ? 5.59 -23.875 -9.719 1 91.06 140 ILE A C 1
ATOM 1127 O O . ILE A 1 140 ? 6.504 -24.703 -9.656 1 91.06 140 ILE A O 1
ATOM 1131 N N . GLY A 1 141 ? 5.59 -22.766 -10.438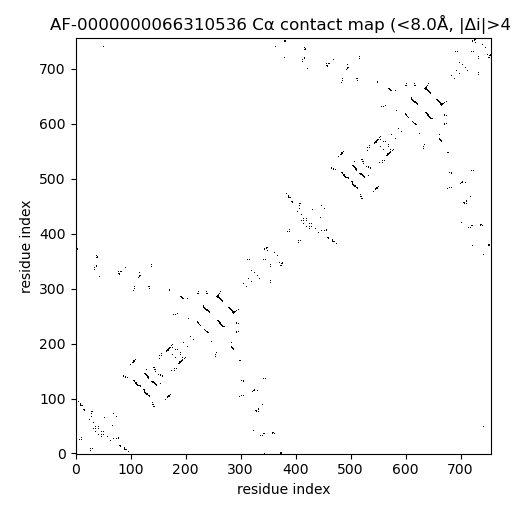 1 90.62 141 GLY A N 1
ATOM 1132 C CA . GLY A 1 141 ? 6.773 -22.469 -11.227 1 90.62 141 GLY A CA 1
ATOM 1133 C C . GLY A 1 141 ? 6.75 -21.094 -11.836 1 90.62 141 GLY A C 1
ATOM 1134 O O . GLY A 1 141 ? 5.68 -20.484 -11.992 1 90.62 141 GLY A O 1
ATOM 1135 N N . GLN A 1 142 ? 7.926 -20.625 -12.141 1 90 142 GLN A N 1
ATOM 1136 C CA . GLN A 1 142 ? 8.039 -19.328 -12.797 1 90 142 GLN A CA 1
ATOM 1137 C C . GLN A 1 142 ? 9.344 -19.219 -13.578 1 90 142 GLN A C 1
ATOM 1139 O O . GLN A 1 142 ? 10.32 -19.922 -13.273 1 90 142 GLN A O 1
ATOM 1144 N N . ILE A 1 143 ? 9.305 -18.422 -14.617 1 87.38 143 ILE A N 1
ATOM 1145 C CA . ILE A 1 143 ? 10.5 -18.141 -15.406 1 87.38 143 ILE A CA 1
ATOM 1146 C C . ILE A 1 143 ? 10.453 -16.703 -15.938 1 87.38 143 ILE A C 1
ATOM 1148 O O . ILE A 1 143 ? 9.367 -16.156 -16.125 1 87.38 143 ILE A O 1
ATOM 1152 N N . LYS A 1 144 ? 11.633 -16.156 -15.961 1 86.31 144 LYS A N 1
ATOM 1153 C CA . LYS A 1 144 ? 11.742 -14.797 -16.484 1 86.31 144 LYS A CA 1
ATOM 1154 C C . LYS A 1 144 ? 11.883 -14.805 -18 1 86.31 144 LYS A C 1
ATOM 1156 O O . LYS A 1 144 ? 12.477 -15.719 -18.578 1 86.31 144 LYS A O 1
ATOM 1161 N N . THR A 1 145 ? 11.258 -13.758 -18.594 1 80.25 145 THR A N 1
ATOM 1162 C CA . THR A 1 145 ? 11.5 -13.492 -20 1 80.25 145 THR A CA 1
ATOM 1163 C C . THR A 1 145 ? 11.82 -12.016 -20.234 1 80.25 145 THR A C 1
ATOM 1165 O O . THR A 1 145 ? 11.461 -11.164 -19.422 1 80.25 145 THR A O 1
ATOM 1168 N N . ASP A 1 146 ? 12.672 -11.789 -21.219 1 70.62 146 ASP A N 1
ATOM 1169 C CA . ASP A 1 146 ? 13.117 -10.422 -21.469 1 70.62 146 ASP A CA 1
ATOM 1170 C C . ASP A 1 146 ? 11.953 -9.539 -21.922 1 70.62 146 ASP A C 1
ATOM 1172 O O . ASP A 1 146 ? 11.867 -8.375 -21.547 1 70.62 146 ASP A O 1
ATOM 1176 N N . LYS A 1 147 ? 11.18 -10.109 -22.844 1 70.88 147 LYS A N 1
ATOM 1177 C CA . LYS A 1 147 ? 10.039 -9.344 -23.359 1 70.88 147 LYS A CA 1
ATOM 1178 C C . LYS A 1 147 ? 8.781 -10.195 -23.391 1 70.88 147 LYS A C 1
ATOM 1180 O O . LYS A 1 147 ? 8.852 -11.43 -23.406 1 70.88 147 LYS A O 1
ATOM 1185 N N . LYS A 1 148 ? 7.715 -9.469 -23.297 1 69.88 148 LYS A N 1
ATOM 1186 C CA . LYS A 1 148 ? 6.41 -10.133 -23.359 1 69.88 148 LYS A CA 1
ATOM 1187 C C . LYS A 1 148 ? 6.293 -11.016 -24.594 1 69.88 148 LYS A C 1
ATOM 1189 O O . LYS A 1 148 ? 5.695 -12.094 -24.531 1 69.88 148 LYS A O 1
ATOM 1194 N N . SER A 1 149 ? 6.941 -10.617 -25.547 1 67.94 149 SER A N 1
ATOM 1195 C CA . SER A 1 149 ? 6.852 -11.336 -26.812 1 67.94 149 SER A CA 1
ATOM 1196 C C . SER A 1 149 ? 7.551 -12.688 -26.734 1 67.94 149 SER A C 1
ATOM 1198 O O . SER A 1 149 ? 7.266 -13.586 -27.531 1 67.94 149 SER A O 1
ATOM 1200 N N . ASN A 1 150 ? 8.359 -12.797 -25.719 1 73.62 150 ASN A N 1
ATOM 1201 C CA . ASN A 1 150 ? 9.141 -14.016 -25.625 1 73.62 150 ASN A CA 1
ATOM 1202 C C . ASN A 1 150 ? 8.43 -15.07 -24.781 1 73.62 150 ASN A C 1
ATOM 1204 O O . ASN A 1 150 ? 9.031 -16.078 -24.391 1 73.62 150 ASN A O 1
ATOM 1208 N N . GLU A 1 151 ? 7.152 -14.781 -24.547 1 77.81 151 GLU A N 1
ATOM 1209 C CA . GLU A 1 151 ? 6.387 -15.781 -23.797 1 77.81 151 GLU A CA 1
ATOM 1210 C C . GLU A 1 151 ? 6.344 -17.109 -24.547 1 77.81 151 GLU A C 1
ATOM 1212 O O . GLU A 1 151 ? 6.402 -18.172 -23.922 1 77.81 151 GLU A O 1
ATOM 1217 N N . ILE A 1 152 ? 6.414 -17.016 -25.812 1 80.44 152 ILE A N 1
ATOM 1218 C CA . ILE A 1 152 ? 6.289 -18.188 -26.672 1 80.44 152 ILE A CA 1
ATOM 1219 C C . ILE A 1 152 ? 7.484 -19.125 -26.453 1 80.44 152 ILE A C 1
ATOM 1221 O O . ILE A 1 152 ? 7.336 -20.344 -26.469 1 80.44 152 ILE A O 1
ATOM 1225 N N . THR A 1 153 ? 8.586 -18.531 -26.141 1 82.88 153 THR A N 1
ATOM 1226 C CA . THR A 1 153 ? 9.781 -19.344 -25.938 1 82.88 153 THR A CA 1
ATOM 1227 C C . THR A 1 153 ? 9.938 -19.734 -24.469 1 82.88 153 THR A C 1
ATOM 1229 O O . THR A 1 153 ? 10.539 -20.766 -24.156 1 82.88 153 THR A O 1
ATOM 1232 N N . ALA A 1 154 ? 9.383 -18.953 -23.656 1 88.38 154 ALA A N 1
ATOM 1233 C CA . ALA A 1 154 ? 9.57 -19.156 -22.234 1 88.38 154 ALA A CA 1
ATOM 1234 C C . ALA A 1 154 ? 8.617 -20.234 -21.703 1 88.38 154 ALA A C 1
ATOM 1236 O O . ALA A 1 154 ? 8.961 -20.984 -20.781 1 88.38 154 ALA A O 1
ATOM 1237 N N . ILE A 1 155 ? 7.434 -20.344 -22.312 1 91.5 155 ILE A N 1
ATOM 1238 C CA . ILE A 1 155 ? 6.414 -21.266 -21.828 1 91.5 155 ILE A CA 1
ATOM 1239 C C . ILE A 1 155 ? 6.91 -22.703 -21.969 1 91.5 155 ILE A C 1
ATOM 1241 O O . ILE A 1 155 ? 6.863 -23.469 -21.016 1 91.5 155 ILE A O 1
ATOM 1245 N N . PRO A 1 156 ? 7.512 -23.031 -23.141 1 92.06 156 PRO A N 1
ATOM 1246 C CA . PRO A 1 156 ? 8.031 -24.391 -23.266 1 92.06 156 PRO A CA 1
ATOM 1247 C C . PRO A 1 156 ? 9.125 -24.703 -22.234 1 92.06 156 PRO A C 1
ATOM 1249 O O . PRO A 1 156 ? 9.195 -25.812 -21.719 1 92.06 156 PRO A O 1
ATOM 1252 N N . GLU A 1 157 ? 9.914 -23.719 -21.969 1 89.81 157 GLU A N 1
ATOM 1253 C CA . GLU A 1 157 ? 10.977 -23.891 -20.984 1 89.81 157 GLU A CA 1
ATOM 1254 C C . GLU A 1 157 ? 10.398 -24.188 -19.609 1 89.81 157 GLU A C 1
ATOM 1256 O O . GLU A 1 157 ? 10.891 -25.047 -18.891 1 89.81 157 GLU A O 1
ATOM 1261 N N . LEU A 1 158 ? 9.406 -23.484 -19.312 1 91.88 158 LEU A N 1
ATOM 1262 C CA . LEU A 1 158 ? 8.734 -23.688 -18.031 1 91.88 158 LEU A CA 1
ATOM 1263 C C . LEU A 1 158 ? 8.062 -25.047 -17.969 1 91.88 158 LEU A C 1
ATOM 1265 O O . LEU A 1 158 ? 8.164 -25.75 -16.969 1 91.88 158 LEU A O 1
ATOM 1269 N N . LEU A 1 159 ? 7.461 -25.484 -19.062 1 93.31 159 LEU A N 1
ATOM 1270 C CA . LEU A 1 159 ? 6.77 -26.766 -19.141 1 93.31 159 LEU A CA 1
ATOM 1271 C C . LEU A 1 159 ? 7.742 -27.922 -18.922 1 93.31 159 LEU A C 1
ATOM 1273 O O . LEU A 1 159 ? 7.391 -28.922 -18.312 1 93.31 159 LEU A O 1
ATOM 1277 N N . ASN A 1 160 ? 8.953 -27.703 -19.344 1 91.25 160 ASN A N 1
ATOM 1278 C CA . ASN A 1 160 ? 9.969 -28.75 -19.203 1 91.25 160 ASN A CA 1
ATOM 1279 C C . ASN A 1 160 ? 10.312 -29 -17.734 1 91.25 160 ASN A C 1
ATOM 1281 O O . ASN A 1 160 ? 10.75 -30.094 -17.375 1 91.25 160 ASN A O 1
ATOM 1285 N N . MET A 1 161 ? 10.07 -28.062 -17 1 88.75 161 MET A N 1
ATOM 1286 C CA . MET A 1 161 ? 10.469 -28.172 -15.602 1 88.75 161 MET A CA 1
ATOM 1287 C C . MET A 1 161 ? 9.312 -28.672 -14.75 1 88.75 161 MET A C 1
ATOM 1289 O O . MET A 1 161 ? 9.5 -29 -13.578 1 88.75 161 MET A O 1
ATOM 1293 N N . LEU A 1 162 ? 8.141 -28.766 -15.312 1 91.12 162 LEU A N 1
ATOM 1294 C CA . LEU A 1 162 ? 6.945 -29.094 -14.547 1 91.12 162 LEU A CA 1
ATOM 1295 C C . LEU A 1 162 ? 6.473 -30.5 -14.875 1 91.12 162 LEU A C 1
ATOM 1297 O O . LEU A 1 162 ? 6.723 -31.016 -15.969 1 91.12 162 LEU A O 1
ATOM 1301 N N . ASP A 1 163 ? 5.906 -31.125 -13.938 1 89.06 163 ASP A N 1
ATOM 1302 C CA . ASP A 1 163 ? 5.164 -32.344 -14.195 1 89.06 163 ASP A CA 1
ATOM 1303 C C . ASP A 1 163 ? 3.721 -32.062 -14.586 1 89.06 163 ASP A C 1
ATOM 1305 O O . ASP A 1 163 ? 2.885 -31.766 -13.727 1 89.06 163 ASP A O 1
ATOM 1309 N N . ILE A 1 164 ? 3.449 -32.219 -15.852 1 92.5 164 ILE A N 1
ATOM 1310 C CA . ILE A 1 164 ? 2.131 -31.812 -16.312 1 92.5 164 ILE A CA 1
ATOM 1311 C C . ILE A 1 164 ? 1.336 -33.031 -16.781 1 92.5 164 ILE A C 1
ATOM 1313 O O . ILE A 1 164 ? 0.303 -32.875 -17.438 1 92.5 164 ILE A O 1
ATOM 1317 N N . LYS A 1 165 ? 1.843 -34.188 -16.469 1 92.5 165 LYS A N 1
ATOM 1318 C CA . LYS A 1 165 ? 1.142 -35.375 -16.891 1 92.5 165 LYS A CA 1
ATOM 1319 C C . LYS A 1 165 ? -0.265 -35.438 -16.312 1 92.5 165 LYS A C 1
ATOM 1321 O O . LYS A 1 165 ? -0.439 -35.344 -15.094 1 92.5 165 LYS A O 1
ATOM 1326 N N . GLY A 1 166 ? -1.166 -35.656 -17.203 1 91.56 166 GLY A N 1
ATOM 1327 C CA . GLY A 1 166 ? -2.549 -35.781 -16.766 1 91.56 166 GLY A CA 1
ATOM 1328 C C . GLY A 1 166 ? -3.189 -34.469 -16.375 1 91.56 166 GLY A C 1
ATOM 1329 O O . GLY A 1 166 ? -4.316 -34.438 -15.875 1 91.56 166 GLY A O 1
ATOM 1330 N N . LYS A 1 167 ? -2.516 -33.438 -16.516 1 93.75 167 LYS A N 1
ATOM 1331 C CA . LYS A 1 167 ? -3.031 -32.125 -16.125 1 93.75 167 LYS A CA 1
ATOM 1332 C C . LYS A 1 167 ? -3.443 -31.297 -17.344 1 93.75 167 LYS A C 1
ATOM 1334 O O . LYS A 1 167 ? -3.064 -31.625 -18.469 1 93.75 167 LYS A O 1
ATOM 1339 N N . ILE A 1 168 ? -4.258 -30.312 -17.109 1 94.75 168 ILE A N 1
ATOM 1340 C CA . ILE A 1 168 ? -4.68 -29.422 -18.188 1 94.75 168 ILE A CA 1
ATOM 1341 C C . ILE A 1 168 ? -3.945 -28.078 -18.062 1 94.75 168 ILE A C 1
ATOM 1343 O O . ILE A 1 168 ? -3.955 -27.453 -17 1 94.75 168 ILE A O 1
ATOM 1347 N N . ILE A 1 169 ? -3.311 -27.703 -19.094 1 95.44 169 ILE A N 1
ATOM 1348 C CA . ILE A 1 169 ? -2.578 -26.453 -19.125 1 95.44 169 ILE A CA 1
ATOM 1349 C C . ILE A 1 169 ? -3.412 -25.375 -19.828 1 95.44 169 ILE A C 1
ATOM 1351 O O . ILE A 1 169 ? -3.871 -25.594 -20.953 1 95.44 169 ILE A O 1
ATOM 1355 N N . THR A 1 170 ? -3.654 -24.297 -19.156 1 94.38 170 THR A N 1
ATOM 1356 C CA . THR A 1 170 ? -4.375 -23.188 -19.781 1 94.38 170 THR A CA 1
ATOM 1357 C C . THR A 1 170 ? -3.445 -22 -20 1 94.38 170 THR A C 1
ATOM 1359 O O . THR A 1 170 ? -2.557 -21.734 -19.188 1 94.38 170 THR A O 1
ATOM 1362 N N . THR A 1 171 ? -3.6 -21.328 -21.094 1 89.69 171 THR A N 1
ATOM 1363 C CA . THR A 1 171 ? -2.828 -20.125 -21.391 1 89.69 171 THR A CA 1
ATOM 1364 C C . THR A 1 171 ? -3.734 -19.031 -21.938 1 89.69 171 THR A C 1
ATOM 1366 O O . THR A 1 171 ? -4.883 -19.281 -22.297 1 89.69 171 THR A O 1
ATOM 1369 N N . ASP A 1 172 ? -3.203 -17.859 -21.891 1 84.62 172 ASP A N 1
ATOM 1370 C CA . ASP A 1 172 ? -3.904 -16.797 -22.578 1 84.62 172 ASP A CA 1
ATOM 1371 C C . ASP A 1 172 ? -3.693 -16.891 -24.094 1 84.62 172 ASP A C 1
ATOM 1373 O O . ASP A 1 172 ? -3.107 -17.859 -24.578 1 84.62 172 ASP A O 1
ATOM 1377 N N . ALA A 1 173 ? -4.207 -15.945 -24.844 1 83.25 173 ALA A N 1
ATOM 1378 C CA . ALA A 1 173 ? -4.18 -15.969 -26.312 1 83.25 173 ALA A CA 1
ATOM 1379 C C . ALA A 1 173 ? -2.748 -15.992 -26.828 1 83.25 173 ALA A C 1
ATOM 1381 O O . ALA A 1 173 ? -2.469 -16.594 -27.859 1 83.25 173 ALA A O 1
ATOM 1382 N N . MET A 1 174 ? -1.901 -15.445 -26.047 1 79.62 174 MET A N 1
ATOM 1383 C CA . MET A 1 174 ? -0.51 -15.383 -26.5 1 79.62 174 MET A CA 1
ATOM 1384 C C . MET A 1 174 ? 0.142 -16.75 -26.453 1 79.62 174 MET A C 1
ATOM 1386 O O . MET A 1 174 ? 1.035 -17.047 -27.234 1 79.62 174 MET A O 1
ATOM 1390 N N . GLY A 1 175 ? -0.319 -17.578 -25.609 1 84.62 175 GLY A N 1
ATOM 1391 C CA . GLY A 1 175 ? 0.242 -18.906 -25.469 1 84.62 175 GLY A CA 1
ATOM 1392 C C . GLY A 1 175 ? -0.392 -19.938 -26.391 1 84.62 175 GLY A C 1
ATOM 1393 O O . GLY A 1 175 ? 0.013 -21.094 -26.406 1 84.62 175 GLY A O 1
ATOM 1394 N N . CYS A 1 176 ? -1.338 -19.469 -27.125 1 90.62 176 CYS A N 1
ATOM 1395 C CA . CYS A 1 176 ? -1.993 -20.359 -28.078 1 90.62 176 CYS A CA 1
ATOM 1396 C C . CYS A 1 176 ? -1.12 -20.594 -29.297 1 90.62 176 CYS A C 1
ATOM 1398 O O . CYS A 1 176 ? -1.328 -19.984 -30.344 1 90.62 176 CYS A O 1
ATOM 1400 N N . GLN A 1 177 ? -0.217 -21.484 -29.156 1 91.44 177 GLN A N 1
ATOM 1401 C CA . GLN A 1 177 ? 0.746 -21.812 -30.203 1 91.44 177 GLN A CA 1
ATOM 1402 C C . GLN A 1 177 ? 0.801 -23.328 -30.453 1 91.44 177 GLN A C 1
ATOM 1404 O O . GLN A 1 177 ? 0.701 -24.109 -29.516 1 91.44 177 GLN A O 1
ATOM 1409 N N . LYS A 1 178 ? 1.023 -23.656 -31.688 1 92.44 178 LYS A N 1
ATOM 1410 C CA . LYS A 1 178 ? 1.047 -25.062 -32.094 1 92.44 178 LYS A CA 1
ATOM 1411 C C . LYS A 1 178 ? 2.191 -25.812 -31.406 1 92.44 178 LYS A C 1
ATOM 1413 O O . LYS A 1 178 ? 2.01 -26.938 -30.922 1 92.44 178 LYS A O 1
ATOM 1418 N N . ASP A 1 179 ? 3.299 -25.141 -31.359 1 92.25 179 ASP A N 1
ATOM 1419 C CA . ASP A 1 179 ? 4.473 -25.766 -30.75 1 92.25 179 ASP A CA 1
ATOM 1420 C C . ASP A 1 179 ? 4.254 -26.047 -29.266 1 92.25 179 ASP A C 1
ATOM 1422 O O . ASP A 1 179 ? 4.715 -27.062 -28.75 1 92.25 179 ASP A O 1
ATOM 1426 N N . ILE A 1 180 ? 3.578 -25.203 -28.641 1 93.81 180 ILE A N 1
ATOM 1427 C CA . ILE A 1 180 ? 3.285 -25.375 -27.219 1 93.81 180 ILE A CA 1
ATOM 1428 C C . ILE A 1 180 ? 2.289 -26.5 -27.016 1 93.81 180 ILE A C 1
ATOM 1430 O O . ILE A 1 180 ? 2.451 -27.328 -26.125 1 93.81 180 ILE A O 1
ATOM 1434 N N . ALA A 1 181 ? 1.322 -26.547 -27.906 1 95.25 181 ALA A N 1
ATOM 1435 C CA . ALA A 1 181 ? 0.34 -27.625 -27.859 1 95.25 181 ALA A CA 1
ATOM 1436 C C . ALA A 1 181 ? 1.012 -28.984 -28.016 1 95.25 181 ALA A C 1
ATOM 1438 O O . ALA A 1 181 ? 0.712 -29.922 -27.266 1 95.25 181 ALA A O 1
ATOM 1439 N N . GLU A 1 182 ? 1.891 -29.016 -28.922 1 95.62 182 GLU A N 1
ATOM 1440 C CA . GLU A 1 182 ? 2.605 -30.266 -29.172 1 95.62 182 GLU A CA 1
ATOM 1441 C C . GLU A 1 182 ? 3.439 -30.672 -27.953 1 95.62 182 GLU A C 1
ATOM 1443 O O . GLU A 1 182 ? 3.471 -31.844 -27.594 1 95.62 182 GLU A O 1
ATOM 1448 N N . LYS A 1 183 ? 4.07 -29.781 -27.438 1 95.06 183 LYS A N 1
ATOM 1449 C CA . LYS A 1 183 ? 4.91 -30.047 -26.281 1 95.06 183 LYS A CA 1
ATOM 1450 C C . LYS A 1 183 ? 4.074 -30.562 -25.109 1 95.06 183 LYS A C 1
ATOM 1452 O O . LYS A 1 183 ? 4.461 -31.516 -24.422 1 95.06 183 LYS A O 1
ATOM 1457 N N . ILE A 1 184 ? 2.977 -29.969 -24.875 1 96.62 184 ILE A N 1
ATOM 1458 C CA . ILE A 1 184 ? 2.096 -30.359 -23.781 1 96.62 184 ILE A CA 1
ATOM 1459 C C . ILE A 1 184 ? 1.624 -31.797 -23.984 1 96.62 184 ILE A C 1
ATOM 1461 O O . ILE A 1 184 ? 1.666 -32.625 -23.062 1 96.62 184 ILE A O 1
ATOM 1465 N N . GLN A 1 185 ? 1.255 -32.094 -25.234 1 96.12 185 GLN A N 1
ATOM 1466 C CA . GLN A 1 185 ? 0.774 -33.438 -25.547 1 96.12 185 GLN A CA 1
ATOM 1467 C C . GLN A 1 185 ? 1.885 -34.469 -25.391 1 96.12 185 GLN A C 1
ATOM 1469 O O . GLN A 1 185 ? 1.647 -35.562 -24.891 1 96.12 185 GLN A O 1
ATOM 1474 N N . LYS A 1 186 ? 3.047 -34.125 -25.766 1 95.31 186 LYS A N 1
ATOM 1475 C CA . LYS A 1 186 ? 4.191 -35 -25.672 1 95.31 186 LYS A CA 1
ATOM 1476 C C . LYS A 1 186 ? 4.5 -35.344 -24.203 1 95.31 186 LYS A C 1
ATOM 1478 O O . LYS A 1 186 ? 4.961 -36.438 -23.906 1 95.31 186 LYS A O 1
ATOM 1483 N N . GLN A 1 187 ? 4.227 -34.438 -23.359 1 95.06 187 GLN A N 1
ATOM 1484 C CA . GLN A 1 187 ? 4.516 -34.625 -21.938 1 95.06 187 GLN A CA 1
ATOM 1485 C C . GLN A 1 187 ? 3.328 -35.25 -21.219 1 95.06 187 GLN A C 1
ATOM 1487 O O . GLN A 1 187 ? 3.334 -35.375 -19.984 1 95.06 187 GLN A O 1
ATOM 1492 N N . GLY A 1 188 ? 2.35 -35.562 -21.984 1 94.25 188 GLY A N 1
ATOM 1493 C CA . GLY A 1 188 ? 1.222 -36.312 -21.438 1 94.25 188 GLY A CA 1
ATOM 1494 C C . GLY A 1 188 ? 0.158 -35.406 -20.844 1 94.25 188 GLY A C 1
ATOM 1495 O O . GLY A 1 188 ? -0.724 -35.875 -20.109 1 94.25 188 GLY A O 1
ATOM 1496 N N . GLY A 1 189 ? 0.297 -34.125 -21.047 1 95.94 189 GLY A N 1
ATOM 1497 C CA . GLY A 1 189 ? -0.718 -33.188 -20.594 1 95.94 189 GLY A CA 1
ATOM 1498 C C . GLY A 1 189 ? -1.711 -32.812 -21.672 1 95.94 189 GLY A C 1
ATOM 1499 O O . GLY A 1 189 ? -1.577 -33.219 -22.828 1 95.94 189 GLY A O 1
ATOM 1500 N N . ASP A 1 190 ? -2.762 -32.094 -21.281 1 97 190 ASP A N 1
ATOM 1501 C CA . ASP A 1 190 ? -3.738 -31.516 -22.203 1 97 190 ASP A CA 1
ATOM 1502 C C . ASP A 1 190 ? -3.711 -30 -22.188 1 97 190 ASP A C 1
ATOM 1504 O O . ASP A 1 190 ? -3.227 -29.391 -21.219 1 97 190 ASP A O 1
ATOM 1508 N N . TYR A 1 191 ? -4.145 -29.453 -23.25 1 96.81 191 TYR A N 1
ATOM 1509 C CA . TYR A 1 191 ? -4.145 -27.984 -23.297 1 96.81 191 TYR A CA 1
ATOM 1510 C C . TYR A 1 191 ? -5.562 -27.453 -23.469 1 96.81 191 TYR A C 1
ATOM 1512 O O . TYR A 1 191 ? -6.426 -28.125 -24.031 1 96.81 191 TYR A O 1
ATOM 1520 N N . LEU A 1 192 ? -5.836 -26.344 -22.938 1 96.31 192 LEU A N 1
ATOM 1521 C CA . LEU A 1 192 ? -6.988 -25.484 -23.156 1 96.31 192 LEU A CA 1
ATOM 1522 C C . LEU A 1 192 ? -6.543 -24.062 -23.469 1 96.31 192 LEU A C 1
ATOM 1524 O O . LEU A 1 192 ? -6.223 -23.297 -22.547 1 96.31 192 LEU A O 1
ATOM 1528 N N . PHE A 1 193 ? -6.637 -23.719 -24.719 1 94.75 193 PHE A N 1
ATOM 1529 C CA . PHE A 1 193 ? -6.055 -22.469 -25.172 1 94.75 193 PHE A CA 1
ATOM 1530 C C . PHE A 1 193 ? -7.148 -21.484 -25.578 1 94.75 193 PHE A C 1
ATOM 1532 O O . PHE A 1 193 ? -8.133 -21.875 -26.203 1 94.75 193 PHE A O 1
ATOM 1539 N N . ALA A 1 194 ? -6.922 -20.281 -25.188 1 92.88 194 ALA A N 1
ATOM 1540 C CA . ALA A 1 194 ? -7.789 -19.219 -25.688 1 92.88 194 ALA A CA 1
ATOM 1541 C C . ALA A 1 194 ? -7.391 -18.828 -27.109 1 92.88 194 ALA A C 1
ATOM 1543 O O . ALA A 1 194 ? -6.203 -18.734 -27.422 1 92.88 194 ALA A O 1
ATOM 1544 N N . VAL A 1 195 ? -8.438 -18.656 -27.906 1 91.31 195 VAL A N 1
ATOM 1545 C CA . VAL A 1 195 ? -8.219 -18.281 -29.297 1 91.31 195 VAL A CA 1
ATOM 1546 C C . VAL A 1 195 ? -8.656 -16.828 -29.516 1 91.31 195 VAL A C 1
ATOM 1548 O O . VAL A 1 195 ? -9.789 -16.469 -29.188 1 91.31 195 VAL A O 1
ATOM 1551 N N . LYS A 1 196 ? -7.711 -16.047 -29.828 1 84.06 196 LYS A N 1
ATOM 1552 C CA . LYS A 1 196 ? -8.016 -14.664 -30.172 1 84.06 196 LYS A CA 1
ATOM 1553 C C . LYS A 1 196 ? -7.473 -14.312 -31.547 1 84.06 196 LYS A C 1
ATOM 1555 O O . LYS A 1 196 ? -7.27 -15.188 -32.375 1 84.06 196 LYS A O 1
ATOM 1560 N N . GLY A 1 197 ? -7.395 -13.086 -31.875 1 73.31 197 GLY A N 1
ATOM 1561 C CA . GLY A 1 197 ? -7.004 -12.578 -33.188 1 73.31 197 GLY A CA 1
ATOM 1562 C C . GLY A 1 197 ? -5.629 -13.047 -33.625 1 73.31 197 GLY A C 1
ATOM 1563 O O . GLY A 1 197 ? -5.297 -12.984 -34.812 1 73.31 197 GLY A O 1
ATOM 1564 N N . ASN A 1 198 ? -4.879 -13.5 -32.719 1 70.69 198 ASN A N 1
ATOM 1565 C CA . ASN A 1 198 ? -3.541 -13.945 -33.062 1 70.69 198 ASN A CA 1
ATOM 1566 C C . ASN A 1 198 ? -3.582 -15.227 -33.906 1 70.69 198 ASN A C 1
ATOM 1568 O O . ASN A 1 198 ? -2.639 -15.523 -34.625 1 70.69 198 ASN A O 1
ATOM 1572 N N . GLN A 1 199 ? -4.57 -15.977 -33.688 1 75.88 199 GLN A N 1
ATOM 1573 C CA . GLN A 1 199 ? -4.816 -17.141 -34.531 1 75.88 199 GLN A CA 1
ATOM 1574 C C . GLN A 1 199 ? -5.965 -16.891 -35.5 1 75.88 199 GLN A C 1
ATOM 1576 O O . GLN A 1 199 ? -7.07 -17.406 -35.312 1 75.88 199 GLN A O 1
ATOM 1581 N N . GLY A 1 200 ? -5.613 -16.172 -36.469 1 77.56 200 GLY A N 1
ATOM 1582 C CA . GLY A 1 200 ? -6.613 -15.609 -37.344 1 77.56 200 GLY A CA 1
ATOM 1583 C C . GLY A 1 200 ? -7.492 -16.656 -38 1 77.56 200 GLY A C 1
ATOM 1584 O O . GLY A 1 200 ? -8.719 -16.547 -38 1 77.56 200 GLY A O 1
ATOM 1585 N N . ARG A 1 201 ? -6.832 -17.719 -38.562 1 79.81 201 ARG A N 1
ATOM 1586 C CA . ARG A 1 201 ? -7.582 -18.766 -39.25 1 79.81 201 ARG A CA 1
ATOM 1587 C C . ARG A 1 201 ? -8.555 -19.469 -38.312 1 79.81 201 ARG A C 1
ATOM 1589 O O . ARG A 1 201 ? -9.719 -19.656 -38.656 1 79.81 201 ARG A O 1
ATOM 1596 N N . LEU A 1 202 ? -8 -19.781 -37.25 1 81.75 202 LEU A N 1
ATOM 1597 C CA . LEU A 1 202 ? -8.805 -20.484 -36.25 1 81.75 202 LEU A CA 1
ATOM 1598 C C . LEU A 1 202 ? -9.922 -19.594 -35.719 1 81.75 202 LEU A C 1
ATOM 1600 O O . LEU A 1 202 ? -11.062 -20.031 -35.562 1 81.75 202 LEU A O 1
ATOM 1604 N N . ASN A 1 203 ? -9.617 -18.422 -35.438 1 85.88 203 ASN A N 1
ATOM 1605 C CA . ASN A 1 203 ? -10.609 -17.469 -34.969 1 85.88 203 ASN A CA 1
ATOM 1606 C C . ASN A 1 203 ? -11.742 -17.281 -35.969 1 85.88 203 ASN A C 1
ATOM 1608 O O . ASN A 1 203 ? -12.914 -17.25 -35.594 1 85.88 203 ASN A O 1
ATOM 1612 N N . LYS A 1 204 ? -11.367 -17.141 -37.188 1 83.06 204 LYS A N 1
ATOM 1613 C CA . LYS A 1 204 ? -12.359 -16.984 -38.25 1 83.06 204 LYS A CA 1
ATOM 1614 C C . LYS A 1 204 ? -13.25 -18.219 -38.375 1 83.06 204 LYS A C 1
ATOM 1616 O O . LYS A 1 204 ? -14.461 -18.094 -38.562 1 83.06 204 LYS A O 1
ATOM 1621 N N . ALA A 1 205 ? -12.617 -19.312 -38.25 1 83.19 205 ALA A N 1
ATOM 1622 C CA . ALA A 1 205 ? -13.375 -20.562 -38.312 1 83.19 205 ALA A CA 1
ATOM 1623 C C . ALA A 1 205 ? -14.414 -20.625 -37.188 1 83.19 205 ALA A C 1
ATOM 1625 O O . ALA A 1 205 ? -15.539 -21.062 -37.406 1 83.19 205 ALA A O 1
ATOM 1626 N N . PHE A 1 206 ? -14.016 -20.234 -36.062 1 83.25 206 PHE A N 1
ATOM 1627 C CA . PHE A 1 206 ? -14.93 -20.188 -34.938 1 83.25 206 PHE A CA 1
ATOM 1628 C C . PHE A 1 206 ? -16.094 -19.25 -35.219 1 83.25 206 PHE A C 1
ATOM 1630 O O . PHE A 1 206 ? -17.25 -19.594 -35 1 83.25 206 PHE A O 1
ATOM 1637 N N . GLU A 1 207 ? -15.773 -18.094 -35.656 1 81.5 207 GLU A N 1
ATOM 1638 C CA . GLU A 1 207 ? -16.797 -17.078 -35.906 1 81.5 207 GLU A CA 1
ATOM 1639 C C . GLU A 1 207 ? -17.812 -17.578 -36.906 1 81.5 207 GLU A C 1
ATOM 1641 O O . GLU A 1 207 ? -19.016 -17.297 -36.781 1 81.5 207 GLU A O 1
ATOM 1646 N N . GLU A 1 208 ? -17.281 -18.281 -37.844 1 80.81 208 GLU A N 1
ATOM 1647 C CA . GLU A 1 208 ? -18.156 -18.781 -38.906 1 80.81 208 GLU A CA 1
ATOM 1648 C C . GLU A 1 208 ? -19 -19.969 -38.406 1 80.81 208 GLU A C 1
ATOM 1650 O O . GLU A 1 208 ? -20.172 -20.094 -38.781 1 80.81 208 GLU A O 1
ATOM 1655 N N . LYS A 1 209 ? -18.422 -20.766 -37.656 1 78.19 209 LYS A N 1
ATOM 1656 C CA . LYS A 1 209 ? -19.078 -22.016 -37.281 1 78.19 209 LYS A CA 1
ATOM 1657 C C . LYS A 1 209 ? -19.984 -21.797 -36.062 1 78.19 209 LYS A C 1
ATOM 1659 O O . LYS A 1 209 ? -20.922 -22.562 -35.844 1 78.19 209 LYS A O 1
ATOM 1664 N N . PHE A 1 210 ? -19.594 -20.906 -35.312 1 75.44 210 PHE A N 1
ATOM 1665 C CA . PHE A 1 210 ? -20.359 -20.703 -34.094 1 75.44 210 PHE A CA 1
ATOM 1666 C C . PHE A 1 210 ? -21.047 -19.344 -34.094 1 75.44 210 PHE A C 1
ATOM 1668 O O . PHE A 1 210 ? -20.797 -18.516 -33.219 1 75.44 210 PHE A O 1
ATOM 1675 N N . PRO A 1 211 ? -21.906 -19.281 -35.125 1 66.94 211 PRO A N 1
ATOM 1676 C CA . PRO A 1 211 ? -22.734 -18.078 -35.062 1 66.94 211 PRO A CA 1
ATOM 1677 C C . PRO A 1 211 ? -23.641 -18.062 -33.844 1 66.94 211 PRO A C 1
ATOM 1679 O O . PRO A 1 211 ? -23.75 -19.047 -33.125 1 66.94 211 PRO A O 1
ATOM 1682 N N . LEU A 1 212 ? -24.125 -16.906 -33.469 1 66.75 212 LEU A N 1
ATOM 1683 C CA . LEU A 1 212 ? -24.969 -16.703 -32.281 1 66.75 212 LEU A CA 1
ATOM 1684 C C . LEU A 1 212 ? -26.078 -17.734 -32.219 1 66.75 212 LEU A C 1
ATOM 1686 O O . LEU A 1 212 ? -26.453 -18.188 -31.125 1 66.75 212 LEU A O 1
ATOM 1690 N N . LYS A 1 213 ? -26.484 -18.219 -33.344 1 64.75 213 LYS A N 1
ATOM 1691 C CA . LYS A 1 213 ? -27.594 -19.156 -33.406 1 64.75 213 LYS A CA 1
ATOM 1692 C C . LYS A 1 213 ? -27.188 -20.531 -32.875 1 64.75 213 LYS A C 1
ATOM 1694 O O . LYS A 1 213 ? -28.016 -21.266 -32.344 1 64.75 213 LYS A O 1
ATOM 1699 N N . GLU A 1 214 ? -25.969 -20.797 -32.969 1 69.75 214 GLU A N 1
ATOM 1700 C CA . GLU A 1 214 ? -25.469 -22.109 -32.562 1 69.75 214 GLU A CA 1
ATOM 1701 C C . GLU A 1 214 ? -25.297 -22.172 -31.047 1 69.75 214 GLU A C 1
ATOM 1703 O O . GLU A 1 214 ? -25.188 -23.25 -30.469 1 69.75 214 GLU A O 1
ATOM 1708 N N . LEU A 1 215 ? -25.406 -21.094 -30.469 1 71.81 215 LEU A N 1
ATOM 1709 C CA . LEU A 1 215 ? -25.234 -21.031 -29.016 1 71.81 215 LEU A CA 1
ATOM 1710 C C . LEU A 1 215 ? -26.375 -21.766 -28.312 1 71.81 215 LEU A C 1
ATOM 1712 O O . LEU A 1 215 ? -26.188 -22.266 -27.203 1 71.81 215 LEU A O 1
ATOM 1716 N N . ASN A 1 216 ? -27.453 -21.875 -29.047 1 68.44 216 ASN A N 1
ATOM 1717 C CA . ASN A 1 216 ? -28.625 -22.516 -28.453 1 68.44 216 ASN A CA 1
ATOM 1718 C C . ASN A 1 216 ? -28.828 -23.922 -29 1 68.44 216 ASN A C 1
ATOM 1720 O O . ASN A 1 216 ? -29.906 -24.516 -28.828 1 68.44 216 ASN A O 1
ATOM 1724 N N . ASN A 1 217 ? -27.812 -24.391 -29.688 1 75.19 217 ASN A N 1
ATOM 1725 C CA . ASN A 1 217 ? -27.938 -25.734 -30.25 1 75.19 217 ASN A CA 1
ATOM 1726 C C . ASN A 1 217 ? -27.953 -26.797 -29.141 1 75.19 217 ASN A C 1
ATOM 1728 O O . ASN A 1 217 ? -26.984 -26.938 -28.391 1 75.19 217 ASN A O 1
ATOM 1732 N N . PRO A 1 218 ? -29.031 -27.531 -29.047 1 75.62 218 PRO A N 1
ATOM 1733 C CA . PRO A 1 218 ? -29.156 -28.547 -27.984 1 75.62 218 PRO A CA 1
ATOM 1734 C C . PRO A 1 218 ? -28.172 -29.703 -28.141 1 75.62 218 PRO A C 1
ATOM 1736 O O . PRO A 1 218 ? -27.938 -30.453 -27.203 1 75.62 218 PRO A O 1
ATOM 1739 N N . GLU A 1 219 ? -27.625 -29.859 -29.312 1 79.75 219 GLU A N 1
ATOM 1740 C CA . GLU A 1 219 ? -26.688 -30.953 -29.562 1 79.75 219 GLU A CA 1
ATOM 1741 C C . GLU A 1 219 ? -25.359 -30.688 -28.875 1 79.75 219 GLU A C 1
ATOM 1743 O O . GLU A 1 219 ? -24.578 -31.625 -28.641 1 79.75 219 GLU A O 1
ATOM 1748 N N . HIS A 1 220 ? -25.172 -29.5 -28.609 1 84.5 220 HIS A N 1
ATOM 1749 C CA . HIS A 1 220 ? -23.906 -29.156 -27.969 1 84.5 220 HIS A CA 1
ATOM 1750 C C . HIS A 1 220 ? -24 -29.297 -26.453 1 84.5 220 HIS A C 1
ATOM 1752 O O . HIS A 1 220 ? -25.094 -29.141 -25.875 1 84.5 220 HIS A O 1
ATOM 1758 N N . ASP A 1 221 ? -22.922 -29.75 -25.906 1 90.25 221 ASP A N 1
ATOM 1759 C CA . ASP A 1 221 ? -22.828 -29.734 -24.453 1 90.25 221 ASP A CA 1
ATOM 1760 C C . ASP A 1 221 ? -22.719 -28.312 -23.922 1 90.25 221 ASP A C 1
ATOM 1762 O O . ASP A 1 221 ? -21.812 -27.562 -24.312 1 90.25 221 ASP A O 1
ATOM 1766 N N . SER A 1 222 ? -23.688 -27.938 -23.125 1 90.56 222 SER A N 1
ATOM 1767 C CA . SER A 1 222 ? -23.719 -26.562 -22.672 1 90.56 222 SER A CA 1
ATOM 1768 C C . SER A 1 222 ? -23.891 -26.484 -21.156 1 90.56 222 SER A C 1
ATOM 1770 O O . SER A 1 222 ? -24.438 -27.406 -20.547 1 90.56 222 SER A O 1
ATOM 1772 N N . TYR A 1 223 ? -23.297 -25.562 -20.578 1 92.06 223 TYR A N 1
ATOM 1773 C CA . TYR A 1 223 ? -23.391 -25.266 -19.156 1 92.06 223 TYR A CA 1
ATOM 1774 C C . TYR A 1 223 ? -23.531 -23.781 -18.906 1 92.06 223 TYR A C 1
ATOM 1776 O O . TYR A 1 223 ? -22.75 -22.969 -19.406 1 92.06 223 TYR A O 1
ATOM 1784 N N . ALA A 1 224 ? -24.594 -23.375 -18.141 1 90 224 ALA A N 1
ATOM 1785 C CA . ALA A 1 224 ? -24.859 -21.969 -17.891 1 90 224 ALA A CA 1
ATOM 1786 C C . ALA A 1 224 ? -24.734 -21.656 -16.391 1 90 224 ALA A C 1
ATOM 1788 O O . ALA A 1 224 ? -25.078 -22.484 -15.555 1 90 224 ALA A O 1
ATOM 1789 N N . MET A 1 225 ? -24.141 -20.547 -16.078 1 88.81 225 MET A N 1
ATOM 1790 C CA . MET A 1 225 ? -24.047 -20.047 -14.711 1 88.81 225 MET A CA 1
ATOM 1791 C C . MET A 1 225 ? -24.422 -18.578 -14.641 1 88.81 225 MET A C 1
ATOM 1793 O O . MET A 1 225 ? -24.219 -17.828 -15.594 1 88.81 225 MET A O 1
ATOM 1797 N N . SER A 1 226 ? -25.094 -18.156 -13.523 1 86.94 226 SER A N 1
ATOM 1798 C CA . SER A 1 226 ? -25.484 -16.781 -13.297 1 86.94 226 SER A CA 1
ATOM 1799 C C . SER A 1 226 ? -24.953 -16.266 -11.961 1 86.94 226 SER A C 1
ATOM 1801 O O . SER A 1 226 ? -24.938 -17 -10.977 1 86.94 226 SER A O 1
ATOM 1803 N N . GLU A 1 227 ? -24.359 -15.148 -12.031 1 83.94 227 GLU A N 1
ATOM 1804 C CA . GLU A 1 227 ? -23.859 -14.516 -10.82 1 83.94 227 GLU A CA 1
ATOM 1805 C C . GLU A 1 227 ? -24.375 -13.086 -10.695 1 83.94 227 GLU A C 1
ATOM 1807 O O . GLU A 1 227 ? -24.469 -12.367 -11.688 1 83.94 227 GLU A O 1
ATOM 1812 N N . LYS A 1 228 ? -24.844 -12.672 -9.445 1 82.5 228 LYS A N 1
ATOM 1813 C CA . LYS A 1 228 ? -25.266 -11.312 -9.133 1 82.5 228 LYS A CA 1
ATOM 1814 C C . LYS A 1 228 ? -24.359 -10.68 -8.086 1 82.5 228 LYS A C 1
ATOM 1816 O O . LYS A 1 228 ? -24.031 -11.312 -7.082 1 82.5 228 LYS A O 1
ATOM 1821 N N . SER A 1 229 ? -23.75 -9.664 -8.586 1 76.62 229 SER A N 1
ATOM 1822 C CA . SER A 1 229 ? -22.875 -8.977 -7.637 1 76.62 229 SER A CA 1
ATOM 1823 C C . SER A 1 229 ? -22.906 -7.469 -7.852 1 76.62 229 SER A C 1
ATOM 1825 O O . SER A 1 229 ? -22.812 -6.996 -8.984 1 76.62 229 SER A O 1
ATOM 1827 N N . HIS A 1 230 ? -23 -6.668 -6.781 1 76.62 230 HIS A N 1
ATOM 1828 C CA . HIS A 1 230 ? -22.875 -5.215 -6.781 1 76.62 230 HIS A CA 1
ATOM 1829 C C . HIS A 1 230 ? -23.797 -4.586 -7.82 1 76.62 230 HIS A C 1
ATOM 1831 O O . HIS A 1 230 ? -23.375 -3.719 -8.594 1 76.62 230 HIS A O 1
ATOM 1837 N N . GLY A 1 231 ? -24.906 -5.086 -7.922 1 72.19 231 GLY A N 1
ATOM 1838 C CA . GLY A 1 231 ? -25.906 -4.484 -8.797 1 72.19 231 GLY A CA 1
ATOM 1839 C C . GLY A 1 231 ? -25.781 -4.922 -10.242 1 72.19 231 GLY A C 1
ATOM 1840 O O . GLY A 1 231 ? -26.438 -4.367 -11.125 1 72.19 231 GLY A O 1
ATOM 1841 N N . ARG A 1 232 ? -24.812 -5.789 -10.508 1 81.31 232 ARG A N 1
ATOM 1842 C CA . ARG A 1 232 ? -24.625 -6.305 -11.859 1 81.31 232 ARG A CA 1
ATOM 1843 C C . ARG A 1 232 ? -24.969 -7.789 -11.93 1 81.31 232 ARG A C 1
ATOM 1845 O O . ARG A 1 232 ? -24.844 -8.508 -10.938 1 81.31 232 ARG A O 1
ATOM 1852 N N . GLU A 1 233 ? -25.562 -8.125 -12.992 1 83.88 233 GLU A N 1
ATOM 1853 C CA . GLU A 1 233 ? -25.812 -9.539 -13.266 1 83.88 233 GLU A CA 1
ATOM 1854 C C . GLU A 1 233 ? -24.984 -10.023 -14.445 1 83.88 233 GLU A C 1
ATOM 1856 O O . GLU A 1 233 ? -24.906 -9.352 -15.477 1 83.88 233 GLU A O 1
ATOM 1861 N N . GLU A 1 234 ? -24.359 -11.086 -14.211 1 86.56 234 GLU A N 1
ATOM 1862 C CA . GLU A 1 234 ? -23.547 -11.68 -15.266 1 86.56 234 GLU A CA 1
ATOM 1863 C C . GLU A 1 234 ? -23.938 -13.133 -15.516 1 86.56 234 GLU A C 1
ATOM 1865 O O . GLU A 1 234 ? -23.969 -13.945 -14.586 1 86.56 234 GLU A O 1
ATOM 1870 N N . ILE A 1 235 ? -24.344 -13.352 -16.75 1 86.31 235 ILE A N 1
ATOM 1871 C CA . ILE A 1 235 ? -24.641 -14.719 -17.172 1 86.31 235 ILE A CA 1
ATOM 1872 C C . ILE A 1 235 ? -23.531 -15.234 -18.094 1 86.31 235 ILE A C 1
ATOM 1874 O O . ILE A 1 235 ? -23.125 -14.547 -19.031 1 86.31 235 ILE A O 1
ATOM 1878 N N . ARG A 1 236 ? -23.109 -16.453 -17.75 1 90.62 236 ARG A N 1
ATOM 1879 C CA . ARG A 1 236 ? -22.062 -17.078 -18.562 1 90.62 236 ARG A CA 1
ATOM 1880 C C . ARG A 1 236 ? -22.531 -18.406 -19.125 1 90.62 236 ARG A C 1
ATOM 1882 O O . ARG A 1 236 ? -23.062 -19.25 -18.406 1 90.62 236 ARG A O 1
ATOM 1889 N N . LEU A 1 237 ? -22.406 -18.469 -20.391 1 89.81 237 LEU A N 1
ATOM 1890 C CA . LEU A 1 237 ? -22.734 -19.688 -21.094 1 89.81 237 LEU A CA 1
ATOM 1891 C C . LEU A 1 237 ? -21.484 -20.359 -21.672 1 89.81 237 LEU A C 1
ATOM 1893 O O . LEU A 1 237 ? -20.672 -19.688 -22.297 1 89.81 237 LEU A O 1
ATOM 1897 N N . HIS A 1 238 ? -21.328 -21.656 -21.344 1 93.75 238 HIS A N 1
ATOM 1898 C CA . HIS A 1 238 ? -20.203 -22.422 -21.844 1 93.75 238 HIS A CA 1
ATOM 1899 C C . HIS A 1 238 ? -20.656 -23.562 -22.734 1 93.75 238 HIS A C 1
ATOM 1901 O O . HIS A 1 238 ? -21.531 -24.359 -22.344 1 93.75 238 HIS A O 1
ATOM 1907 N N . ILE A 1 239 ? -20.078 -23.562 -23.906 1 91.94 239 ILE A N 1
ATOM 1908 C CA . ILE A 1 239 ? -20.469 -24.562 -24.906 1 91.94 239 ILE A CA 1
ATOM 1909 C C . ILE A 1 239 ? -19.234 -25.344 -25.344 1 91.94 239 ILE A C 1
ATOM 1911 O O . ILE A 1 239 ? -18.172 -24.75 -25.562 1 91.94 239 ILE A O 1
ATOM 1915 N N . VAL A 1 240 ? -19.391 -26.672 -25.391 1 93.5 240 VAL A N 1
ATOM 1916 C CA . VAL A 1 240 ? -18.328 -27.531 -25.891 1 93.5 240 VAL A CA 1
ATOM 1917 C C . VAL A 1 240 ? -18.844 -28.422 -27.016 1 93.5 240 VAL A C 1
ATOM 1919 O O . VAL A 1 240 ? -19.969 -28.938 -26.922 1 93.5 240 VAL A O 1
ATOM 1922 N N . CYS A 1 241 ? -18.109 -28.547 -28.031 1 89.75 241 CYS A N 1
ATOM 1923 C CA . CYS A 1 241 ? -18.5 -29.438 -29.125 1 89.75 241 CYS A CA 1
ATOM 1924 C C . CYS A 1 241 ? -17.281 -30.141 -29.703 1 89.75 241 CYS A C 1
ATOM 1926 O O . CYS A 1 241 ? -16.156 -29.703 -29.516 1 89.75 241 CYS A O 1
ATOM 1928 N N . ASP A 1 242 ? -17.578 -31.234 -30.391 1 90.81 242 ASP A N 1
ATOM 1929 C CA . ASP A 1 242 ? -16.516 -31.922 -31.125 1 90.81 242 ASP A CA 1
ATOM 1930 C C . ASP A 1 242 ? -16.094 -31.109 -32.344 1 90.81 242 ASP A C 1
ATOM 1932 O O . ASP A 1 242 ? -16.828 -30.25 -32.812 1 90.81 242 ASP A O 1
ATOM 1936 N N . VAL A 1 243 ? -14.891 -31.375 -32.75 1 90.06 243 VAL A N 1
ATOM 1937 C CA . VAL A 1 243 ? -14.422 -30.719 -33.969 1 90.06 243 VAL A CA 1
ATOM 1938 C C . VAL A 1 243 ? -15.234 -31.219 -35.156 1 90.06 243 VAL A C 1
ATOM 1940 O O . VAL A 1 243 ? -15.203 -32.406 -35.5 1 90.06 243 VAL A O 1
ATOM 1943 N N . PRO A 1 244 ? -15.922 -30.297 -35.75 1 86.12 244 PRO A N 1
ATOM 1944 C CA . PRO A 1 244 ? -16.703 -30.719 -36.906 1 86.12 244 PRO A CA 1
ATOM 1945 C C . PRO A 1 244 ? -15.82 -31.141 -38.094 1 86.12 244 PRO A C 1
ATOM 1947 O O . PRO A 1 244 ? -14.648 -30.75 -38.156 1 86.12 244 PRO A O 1
ATOM 1950 N N . ASP A 1 245 ? -16.391 -31.828 -38.969 1 86.44 245 ASP A N 1
ATOM 1951 C CA . ASP A 1 245 ? -15.664 -32.344 -40.125 1 86.44 245 ASP A CA 1
ATOM 1952 C C . ASP A 1 245 ? -15.094 -31.203 -41 1 86.44 245 ASP A C 1
ATOM 1954 O O . ASP A 1 245 ? -14.023 -31.344 -41.562 1 86.44 245 ASP A O 1
ATOM 1958 N N . GLU A 1 246 ? -15.797 -30.125 -41 1 83.62 246 GLU A N 1
ATOM 1959 C CA . GLU A 1 246 ? -15.375 -28.969 -41.781 1 83.62 246 GLU A CA 1
ATOM 1960 C C . GLU A 1 246 ? -14.086 -28.375 -41.25 1 83.62 246 GLU A C 1
ATOM 1962 O O . GLU A 1 246 ? -13.367 -27.672 -42 1 83.62 246 GLU A O 1
ATOM 1967 N N . LEU A 1 247 ? -13.844 -28.688 -40 1 85.75 247 LEU A N 1
ATOM 1968 C CA . LEU A 1 247 ? -12.672 -28.094 -39.375 1 85.75 247 LEU A CA 1
ATOM 1969 C C . LEU A 1 247 ? -11.641 -29.172 -39.031 1 85.75 247 LEU A C 1
ATOM 1971 O O . LEU A 1 247 ? -10.797 -28.969 -38.156 1 85.75 247 LEU A O 1
ATOM 1975 N N . ILE A 1 248 ? -11.656 -30.25 -39.75 1 84.25 248 ILE A N 1
ATOM 1976 C CA . ILE A 1 248 ? -10.82 -31.406 -39.438 1 84.25 248 ILE A CA 1
ATOM 1977 C C . ILE A 1 248 ? -9.352 -31.047 -39.656 1 84.25 248 ILE A C 1
ATOM 1979 O O . ILE A 1 248 ? -8.469 -31.609 -39 1 84.25 248 ILE A O 1
ATOM 1983 N N . ASP A 1 249 ? -9.094 -30.047 -40.562 1 86.25 249 ASP A N 1
ATOM 1984 C CA . ASP A 1 249 ? -7.723 -29.641 -40.844 1 86.25 249 ASP A CA 1
ATOM 1985 C C . ASP A 1 249 ? -7.023 -29.125 -39.594 1 86.25 249 ASP A C 1
ATOM 1987 O O . ASP A 1 249 ? -5.805 -29.25 -39.469 1 86.25 249 ASP A O 1
ATOM 1991 N N . PHE A 1 250 ? -7.816 -28.578 -38.781 1 88.06 250 PHE A N 1
ATOM 1992 C CA . PHE A 1 250 ? -7.234 -28.016 -37.562 1 88.06 250 PHE A CA 1
ATOM 1993 C C . PHE A 1 250 ? -6.762 -29.125 -36.625 1 88.06 250 PHE A C 1
ATOM 1995 O O . PHE A 1 250 ? -5.875 -28.906 -35.812 1 88.06 250 PHE A O 1
ATOM 2002 N N . THR A 1 251 ? -7.305 -30.281 -36.688 1 87.12 251 THR A N 1
ATOM 2003 C CA . THR A 1 251 ? -6.879 -31.406 -35.875 1 87.12 251 THR A CA 1
ATOM 2004 C C . THR A 1 251 ? -5.477 -31.859 -36.25 1 87.12 251 THR A C 1
ATOM 2006 O O . THR A 1 251 ? -4.762 -32.438 -35.438 1 87.12 251 THR A O 1
ATOM 2009 N N . PHE A 1 252 ? -5.141 -31.531 -37.469 1 86.62 252 PHE A N 1
ATOM 2010 C CA . PHE A 1 252 ? -3.797 -31.859 -37.906 1 86.62 252 PHE A CA 1
ATOM 2011 C C . PHE A 1 252 ? -2.799 -30.781 -37.5 1 86.62 252 PHE A C 1
ATOM 2013 O O . PHE A 1 252 ? -1.622 -31.078 -37.281 1 86.62 252 PHE A O 1
ATOM 2020 N N . GLU A 1 253 ? -3.303 -29.672 -37.406 1 89.31 253 GLU A N 1
ATOM 2021 C CA . GLU A 1 253 ? -2.434 -28.562 -37.031 1 89.31 253 GLU A CA 1
ATOM 2022 C C . GLU A 1 253 ? -2.188 -28.516 -35.531 1 89.31 253 GLU A C 1
ATOM 2024 O O . GLU A 1 253 ? -1.079 -28.203 -35.094 1 89.31 253 GLU A O 1
ATOM 2029 N N . TRP A 1 254 ? -3.246 -28.766 -34.844 1 93.12 254 TRP A N 1
ATOM 2030 C CA . TRP A 1 254 ? -3.191 -28.734 -33.375 1 93.12 254 TRP A CA 1
ATOM 2031 C C . TRP A 1 254 ? -3.203 -30.141 -32.812 1 93.12 254 TRP A C 1
ATOM 2033 O O . TRP A 1 254 ? -4.258 -30.781 -32.719 1 93.12 254 TRP A O 1
ATOM 2043 N N . LYS A 1 255 ? -2.039 -30.531 -32.375 1 93.56 255 LYS A N 1
ATOM 2044 C CA . LYS A 1 255 ? -1.874 -31.906 -31.938 1 93.56 255 LYS A CA 1
ATOM 2045 C C . LYS A 1 255 ? -2.863 -32.219 -30.812 1 93.56 255 LYS A C 1
ATOM 2047 O O . LYS A 1 255 ? -2.904 -31.547 -29.797 1 93.56 255 LYS A O 1
ATOM 2052 N N . GLY A 1 256 ? -3.652 -33.219 -31.078 1 93.56 256 GLY A N 1
ATOM 2053 C CA . GLY A 1 256 ? -4.535 -33.75 -30.047 1 93.56 256 GLY A CA 1
ATOM 2054 C C . GLY A 1 256 ? -5.828 -32.969 -29.922 1 93.56 256 GLY A C 1
ATOM 2055 O O . GLY A 1 256 ? -6.617 -33.219 -29 1 93.56 256 GLY A O 1
ATOM 2056 N N . LEU A 1 257 ? -6.109 -32 -30.797 1 95 257 LEU A N 1
ATOM 2057 C CA . LEU A 1 257 ? -7.32 -31.203 -30.75 1 95 257 LEU A CA 1
ATOM 2058 C C . LEU A 1 257 ? -8.562 -32.094 -30.75 1 95 257 LEU A C 1
ATOM 2060 O O . LEU A 1 257 ? -8.742 -32.906 -31.656 1 95 257 LEU A O 1
ATOM 2064 N N . LYS A 1 258 ? -9.406 -31.938 -29.719 1 94.12 258 LYS A N 1
ATOM 2065 C CA . LYS A 1 258 ? -10.586 -32.781 -29.609 1 94.12 258 LYS A CA 1
ATOM 2066 C C . LYS A 1 258 ? -11.859 -31.938 -29.531 1 94.12 258 LYS A C 1
ATOM 2068 O O . LYS A 1 258 ? -12.898 -32.344 -30.062 1 94.12 258 LYS A O 1
ATOM 2073 N N . LYS A 1 259 ? -11.719 -30.859 -28.812 1 94.38 259 LYS A N 1
ATOM 2074 C CA . LYS A 1 259 ? -12.945 -30.109 -28.547 1 94.38 259 LYS A CA 1
ATOM 2075 C C . LYS A 1 259 ? -12.797 -28.641 -28.938 1 94.38 259 LYS A C 1
ATOM 2077 O O . LYS A 1 259 ? -11.719 -28.062 -28.797 1 94.38 259 LYS A O 1
ATOM 2082 N N . LEU A 1 260 ? -13.867 -28.078 -29.422 1 92.25 260 LEU A N 1
ATOM 2083 C CA . LEU A 1 260 ? -14.039 -26.625 -29.562 1 92.25 260 LEU A CA 1
ATOM 2084 C C . LEU A 1 260 ? -14.93 -26.078 -28.453 1 92.25 260 LEU A C 1
ATOM 2086 O O . LEU A 1 260 ? -15.984 -26.641 -28.156 1 92.25 260 LEU A O 1
ATOM 2090 N N . CYS A 1 261 ? -14.398 -25.109 -27.828 1 93.12 261 CYS A N 1
ATOM 2091 C CA . CYS A 1 261 ? -15.109 -24.578 -26.672 1 93.12 261 CYS A CA 1
ATOM 2092 C C . CYS A 1 261 ? -15.414 -23.094 -26.859 1 93.12 261 CYS A C 1
ATOM 2094 O O . CYS A 1 261 ? -14.586 -22.344 -27.375 1 93.12 261 CYS A O 1
ATOM 2096 N N . VAL A 1 262 ? -16.625 -22.688 -26.438 1 92.06 262 VAL A N 1
ATOM 2097 C CA . VAL A 1 262 ? -17.047 -21.297 -26.562 1 92.06 262 VAL A CA 1
ATOM 2098 C C . VAL A 1 262 ? -17.609 -20.812 -25.234 1 92.06 262 VAL A C 1
ATOM 2100 O O . VAL A 1 262 ? -18.406 -21.5 -24.594 1 92.06 262 VAL A O 1
ATOM 2103 N N . ALA A 1 263 ? -17.094 -19.734 -24.828 1 92.44 263 ALA A N 1
ATOM 2104 C CA . ALA A 1 263 ? -17.609 -19.094 -23.625 1 92.44 263 ALA A CA 1
ATOM 2105 C C . ALA A 1 263 ? -18.297 -17.781 -23.969 1 92.44 263 ALA A C 1
ATOM 2107 O O . ALA A 1 263 ? -17.703 -16.906 -24.609 1 92.44 263 ALA A O 1
ATOM 2108 N N . VAL A 1 264 ? -19.547 -17.594 -23.578 1 89.44 264 VAL A N 1
ATOM 2109 C CA . VAL A 1 264 ? -20.328 -16.391 -23.812 1 89.44 264 VAL A CA 1
ATOM 2110 C C . VAL A 1 264 ? -20.719 -15.734 -22.484 1 89.44 264 VAL A C 1
ATOM 2112 O O . VAL A 1 264 ? -21.188 -16.422 -21.578 1 89.44 264 VAL A O 1
ATOM 2115 N N . SER A 1 265 ? -20.391 -14.531 -22.406 1 89.69 265 SER A N 1
ATOM 2116 C CA . SER A 1 265 ? -20.766 -13.805 -21.188 1 89.69 265 SER A CA 1
ATOM 2117 C C . SER A 1 265 ? -21.734 -12.672 -21.5 1 89.69 265 SER A C 1
ATOM 2119 O O . SER A 1 265 ? -21.547 -11.938 -22.484 1 89.69 265 SER A O 1
ATOM 2121 N N . PHE A 1 266 ? -22.812 -12.562 -20.656 1 84.75 266 PHE A N 1
ATOM 2122 C CA . PHE A 1 266 ? -23.781 -11.484 -20.719 1 84.75 266 PHE A CA 1
ATOM 2123 C C . PHE A 1 266 ? -23.75 -10.648 -19.453 1 84.75 266 PHE A C 1
ATOM 2125 O O . PHE A 1 266 ? -23.922 -11.18 -18.344 1 84.75 266 PHE A O 1
ATOM 2132 N N . ARG A 1 267 ? -23.422 -9.43 -19.562 1 85.94 267 ARG A N 1
ATOM 2133 C CA . ARG A 1 267 ? -23.391 -8.555 -18.406 1 85.94 267 ARG A CA 1
ATOM 2134 C C . ARG A 1 267 ? -24.484 -7.488 -18.484 1 85.94 267 ARG A C 1
ATOM 2136 O O . ARG A 1 267 ? -24.656 -6.855 -19.531 1 85.94 267 ARG A O 1
ATOM 2143 N N . SER A 1 268 ? -25.266 -7.348 -17.438 1 81.19 268 SER A N 1
ATOM 2144 C CA . SER A 1 268 ? -26.328 -6.34 -17.391 1 81.19 268 SER A CA 1
ATOM 2145 C C . SER A 1 268 ? -26.328 -5.625 -16.031 1 81.19 268 SER A C 1
ATOM 2147 O O . SER A 1 268 ? -25.891 -6.184 -15.031 1 81.19 268 SER A O 1
ATOM 2149 N N . ILE A 1 269 ? -26.562 -4.367 -16.062 1 78.88 269 ILE A N 1
ATOM 2150 C CA . ILE A 1 269 ? -26.75 -3.609 -14.836 1 78.88 269 ILE A CA 1
ATOM 2151 C C . ILE A 1 269 ? -28.203 -3.762 -14.367 1 78.88 269 ILE A C 1
ATOM 2153 O O . ILE A 1 269 ? -29.141 -3.498 -15.117 1 78.88 269 ILE A O 1
ATOM 2157 N N . ILE A 1 270 ? -28.359 -4.184 -13.148 1 73.75 270 ILE A N 1
ATOM 2158 C CA . ILE A 1 270 ? -29.672 -4.516 -12.602 1 73.75 270 ILE A CA 1
ATOM 2159 C C . ILE A 1 270 ? -30.562 -3.273 -12.602 1 73.75 270 ILE A C 1
ATOM 2161 O O . ILE A 1 270 ? -31.75 -3.354 -12.922 1 73.75 270 ILE A O 1
ATOM 2165 N N . ALA A 1 271 ? -29.922 -2.17 -12.258 1 68.06 271 ALA A N 1
ATOM 2166 C CA . ALA A 1 271 ? -30.703 -0.942 -12.195 1 68.06 271 ALA A CA 1
ATOM 2167 C C . ALA A 1 271 ? -31.078 -0.458 -13.594 1 68.06 271 ALA A C 1
ATOM 2169 O O . ALA A 1 271 ? -32.031 0.31 -13.758 1 68.06 271 ALA A O 1
ATOM 2170 N N . GLU A 1 272 ? -30.344 -0.913 -14.523 1 70.69 272 GLU A N 1
ATOM 2171 C CA . GLU A 1 272 ? -30.594 -0.492 -15.898 1 70.69 272 GLU A CA 1
ATOM 2172 C C . GLU A 1 272 ? -31 -1.677 -16.766 1 70.69 272 GLU A C 1
ATOM 2174 O O . GLU A 1 272 ? -30.328 -1.966 -17.766 1 70.69 272 GLU A O 1
ATOM 2179 N N . GLN A 1 273 ? -31.984 -2.266 -16.484 1 62.41 273 GLN A N 1
ATOM 2180 C CA . GLN A 1 273 ? -32.344 -3.492 -17.188 1 62.41 273 GLN A CA 1
ATOM 2181 C C . GLN A 1 273 ? -32.719 -3.205 -18.641 1 62.41 273 GLN A C 1
ATOM 2183 O O . GLN A 1 273 ? -32.719 -4.117 -19.469 1 62.41 273 GLN A O 1
ATOM 2188 N N . LYS A 1 274 ? -32.906 -1.855 -18.891 1 64.62 274 LYS A N 1
ATOM 2189 C CA . LYS A 1 274 ? -33.344 -1.564 -20.25 1 64.62 274 LYS A CA 1
ATOM 2190 C C . LYS A 1 274 ? -32.156 -1.53 -21.203 1 64.62 274 LYS A C 1
ATOM 2192 O O . LYS A 1 274 ? -32.344 -1.596 -22.422 1 64.62 274 LYS A O 1
ATOM 2197 N N . LYS A 1 275 ? -31.062 -1.407 -20.688 1 68.5 275 LYS A N 1
ATOM 2198 C CA . LYS A 1 275 ? -29.922 -1.36 -21.594 1 68.5 275 LYS A CA 1
ATOM 2199 C C . LYS A 1 275 ? -29.484 -2.764 -22 1 68.5 275 LYS A C 1
ATOM 2201 O O . LYS A 1 275 ? -29.547 -3.699 -21.203 1 68.5 275 LYS A O 1
ATOM 2206 N N . GLU A 1 276 ? -29.328 -2.996 -23.344 1 73.56 276 GLU A N 1
ATOM 2207 C CA . GLU A 1 276 ? -28.859 -4.27 -23.875 1 73.56 276 GLU A CA 1
ATOM 2208 C C . GLU A 1 276 ? -27.594 -4.734 -23.156 1 73.56 276 GLU A C 1
ATOM 2210 O O . GLU A 1 276 ? -26.688 -3.936 -22.922 1 73.56 276 GLU A O 1
ATOM 2215 N N . PRO A 1 277 ? -27.75 -5.957 -22.703 1 77.56 277 PRO A N 1
ATOM 2216 C CA . PRO A 1 277 ? -26.562 -6.484 -22.031 1 77.56 277 PRO A CA 1
ATOM 2217 C C . PRO A 1 277 ? -25.328 -6.527 -22.938 1 77.56 277 PRO A C 1
ATOM 2219 O O . PRO A 1 277 ? -25.469 -6.645 -24.156 1 77.56 277 PRO A O 1
ATOM 2222 N N . GLU A 1 278 ? -24.312 -6.211 -22.391 1 83.5 278 GLU A N 1
ATOM 2223 C CA . GLU A 1 278 ? -23.047 -6.355 -23.109 1 83.5 278 GLU A CA 1
ATOM 2224 C C . GLU A 1 278 ? -22.641 -7.82 -23.25 1 83.5 278 GLU A C 1
ATOM 2226 O O . GLU A 1 278 ? -22.625 -8.555 -22.266 1 83.5 278 GLU A O 1
ATOM 2231 N N . MET A 1 279 ? -22.531 -8.242 -24.562 1 84.69 279 MET A N 1
ATOM 2232 C CA . MET A 1 279 ? -22.203 -9.641 -24.812 1 84.69 279 MET A CA 1
ATOM 2233 C C . MET A 1 279 ? -20.75 -9.781 -25.25 1 84.69 279 MET A C 1
ATOM 2235 O O . MET A 1 279 ? -20.234 -8.977 -26.031 1 84.69 279 MET A O 1
ATOM 2239 N N . THR A 1 280 ? -20.062 -10.766 -24.609 1 87.5 280 THR A N 1
ATOM 2240 C CA . THR A 1 280 ? -18.688 -11.086 -25.016 1 87.5 280 THR A CA 1
ATOM 2241 C C . THR A 1 280 ? -18.547 -12.57 -25.328 1 87.5 280 THR A C 1
ATOM 2243 O O . THR A 1 280 ? -19.016 -13.422 -24.578 1 87.5 280 THR A O 1
ATOM 2246 N N . VAL A 1 281 ? -17.938 -12.828 -26.516 1 87.81 281 VAL A N 1
ATOM 2247 C CA . VAL A 1 281 ? -17.734 -14.211 -26.938 1 87.81 281 VAL A CA 1
ATOM 2248 C C . VAL A 1 281 ? -16.234 -14.523 -26.969 1 87.81 281 VAL A C 1
ATOM 2250 O O . VAL A 1 281 ? -15.445 -13.742 -27.5 1 87.81 281 VAL A O 1
ATOM 2253 N N . ARG A 1 282 ? -15.891 -15.609 -26.344 1 90.81 282 ARG A N 1
ATOM 2254 C CA . ARG A 1 282 ? -14.508 -16.078 -26.344 1 90.81 282 ARG A CA 1
ATOM 2255 C C . ARG A 1 282 ? -14.422 -17.516 -26.844 1 90.81 282 ARG A C 1
ATOM 2257 O O . ARG A 1 282 ? -15.281 -18.344 -26.531 1 90.81 282 ARG A O 1
ATOM 2264 N N . TYR A 1 283 ? -13.375 -17.797 -27.578 1 91.31 283 TYR A N 1
ATOM 2265 C CA . TYR A 1 283 ? -13.203 -19.109 -28.188 1 91.31 283 TYR A CA 1
ATOM 2266 C C . TYR A 1 283 ? -12.008 -19.828 -27.578 1 91.31 283 TYR A C 1
ATOM 2268 O O . TYR A 1 283 ? -10.992 -19.203 -27.25 1 91.31 283 TYR A O 1
ATOM 2276 N N . TYR A 1 284 ? -12.18 -21.141 -27.438 1 93.94 284 TYR A N 1
ATOM 2277 C CA . TYR A 1 284 ? -11.102 -21.969 -26.906 1 93.94 284 TYR A CA 1
ATOM 2278 C C . TYR A 1 284 ? -10.977 -23.281 -27.688 1 93.94 284 TYR A C 1
ATOM 2280 O O . TYR A 1 284 ? -11.953 -23.75 -28.266 1 93.94 284 TYR A O 1
ATOM 2288 N N . ILE A 1 285 ? -9.805 -23.797 -27.641 1 94.06 285 ILE A N 1
ATOM 2289 C CA . ILE A 1 285 ? -9.586 -25.141 -28.172 1 94.06 285 ILE A CA 1
ATOM 2290 C C . ILE A 1 285 ? -9 -26.031 -27.078 1 94.06 285 ILE A C 1
ATOM 2292 O O . ILE A 1 285 ? -8.25 -25.562 -26.219 1 94.06 285 ILE A O 1
ATOM 2296 N N . SER A 1 286 ? -9.328 -27.297 -27.125 1 96.38 286 SER A N 1
ATOM 2297 C CA . SER A 1 286 ? -8.875 -28.188 -26.078 1 96.38 286 SER A CA 1
ATOM 2298 C C . SER A 1 286 ? -8.5 -29.547 -26.625 1 96.38 286 SER A C 1
ATOM 2300 O O . SER A 1 286 ? -9.156 -30.062 -27.531 1 96.38 286 SER A O 1
ATOM 2302 N N . SER A 1 287 ? -7.43 -30.094 -26.078 1 96.94 287 SER A N 1
ATOM 2303 C CA . SER A 1 287 ? -7.062 -31.469 -26.375 1 96.94 287 SER A CA 1
ATOM 2304 C C . SER A 1 287 ? -7.695 -32.438 -25.375 1 96.94 287 SER A C 1
ATOM 2306 O O . SER A 1 287 ? -7.664 -33.656 -25.578 1 96.94 287 SER A O 1
ATOM 2308 N N . ALA A 1 288 ? -8.203 -31.938 -24.297 1 95.25 288 ALA A N 1
ATOM 2309 C CA . ALA A 1 288 ? -8.914 -32.75 -23.328 1 95.25 288 ALA A CA 1
ATOM 2310 C C . ALA A 1 288 ? -10.375 -32.938 -23.734 1 95.25 288 ALA A C 1
ATOM 2312 O O . ALA A 1 288 ? -10.977 -32.062 -24.344 1 95.25 288 ALA A O 1
ATOM 2313 N N . ASP A 1 289 ? -10.867 -34.094 -23.391 1 94 289 ASP A N 1
ATOM 2314 C CA . ASP A 1 289 ? -12.289 -34.344 -23.609 1 94 289 ASP A CA 1
ATOM 2315 C C . ASP A 1 289 ? -13.133 -33.719 -22.5 1 94 289 ASP A C 1
ATOM 2317 O O . ASP A 1 289 ? -13.656 -34.406 -21.641 1 94 289 ASP A O 1
ATOM 2321 N N . LEU A 1 290 ? -13.32 -32.438 -22.672 1 93.81 290 LEU A N 1
ATOM 2322 C CA . LEU A 1 290 ? -13.922 -31.656 -21.609 1 93.81 290 LEU A CA 1
ATOM 2323 C C . LEU A 1 290 ? -15.438 -31.609 -21.75 1 93.81 290 LEU A C 1
ATOM 2325 O O . LEU A 1 290 ? -15.969 -31.547 -22.859 1 93.81 290 LEU A O 1
ATOM 2329 N N . THR A 1 291 ? -16.062 -31.703 -20.641 1 94.5 291 THR A N 1
ATOM 2330 C CA . THR A 1 291 ? -17.469 -31.328 -20.578 1 94.5 291 THR A CA 1
ATOM 2331 C C . THR A 1 291 ? -17.625 -29.812 -20.453 1 94.5 291 THR A C 1
ATOM 2333 O O . THR A 1 291 ? -16.672 -29.109 -20.125 1 94.5 291 THR A O 1
ATOM 2336 N N . ALA A 1 292 ? -18.812 -29.359 -20.734 1 94.25 292 ALA A N 1
ATOM 2337 C CA . ALA A 1 292 ? -19.062 -27.922 -20.625 1 94.25 292 ALA A CA 1
ATOM 2338 C C . ALA A 1 292 ? -18.828 -27.438 -19.203 1 94.25 292 ALA A C 1
ATOM 2340 O O . ALA A 1 292 ? -18.312 -26.344 -19 1 94.25 292 ALA A O 1
ATOM 2341 N N . GLU A 1 293 ? -19.125 -28.281 -18.312 1 93.81 293 GLU A N 1
ATOM 2342 C CA . GLU A 1 293 ? -18.938 -27.922 -16.906 1 93.81 293 GLU A CA 1
ATOM 2343 C C . GLU A 1 293 ? -17.453 -27.828 -16.562 1 93.81 293 GLU A C 1
ATOM 2345 O O . GLU A 1 293 ? -17.031 -26.875 -15.898 1 93.81 293 GLU A O 1
ATOM 2350 N N . LYS A 1 294 ? -16.734 -28.781 -16.969 1 92.62 294 LYS A N 1
ATOM 2351 C CA . LYS A 1 294 ? -15.297 -28.766 -16.719 1 92.62 294 LYS A CA 1
ATOM 2352 C C . LYS A 1 294 ? -14.617 -27.594 -17.422 1 92.62 294 LYS A C 1
ATOM 2354 O O . LYS A 1 294 ? -13.695 -26.984 -16.875 1 92.62 294 LYS A O 1
ATOM 2359 N N . PHE A 1 295 ? -15.156 -27.406 -18.594 1 94.88 295 PHE A N 1
ATOM 2360 C CA . PHE A 1 295 ? -14.664 -26.266 -19.344 1 94.88 295 PHE A CA 1
ATOM 2361 C C . PHE A 1 295 ? -14.922 -24.969 -18.578 1 94.88 295 PHE A C 1
ATOM 2363 O O . PHE A 1 295 ? -14.016 -24.141 -18.406 1 94.88 295 PHE A O 1
ATOM 2370 N N . ALA A 1 296 ? -16.062 -24.812 -18.078 1 93.19 296 ALA A N 1
ATOM 2371 C CA . ALA A 1 296 ? -16.438 -23.625 -17.328 1 93.19 296 ALA A CA 1
ATOM 2372 C C . ALA A 1 296 ? -15.547 -23.438 -16.094 1 93.19 296 ALA A C 1
ATOM 2374 O O . ALA A 1 296 ? -15.055 -22.344 -15.828 1 93.19 296 ALA A O 1
ATOM 2375 N N . THR A 1 297 ? -15.281 -24.484 -15.461 1 89.62 297 THR A N 1
ATOM 2376 C CA . THR A 1 297 ? -14.469 -24.453 -14.25 1 89.62 297 THR A CA 1
ATOM 2377 C C . THR A 1 297 ? -13.023 -24.094 -14.586 1 89.62 297 THR A C 1
ATOM 2379 O O . THR A 1 297 ? -12.391 -23.312 -13.875 1 89.62 297 THR A O 1
ATOM 2382 N N . ALA A 1 298 ? -12.539 -24.625 -15.617 1 89.75 298 ALA A N 1
ATOM 2383 C CA . ALA A 1 298 ? -11.148 -24.391 -16 1 89.75 298 ALA A CA 1
ATOM 2384 C C . ALA A 1 298 ? -10.914 -22.938 -16.375 1 89.75 298 ALA A C 1
ATOM 2386 O O . ALA A 1 298 ? -9.922 -22.328 -15.953 1 89.75 298 ALA A O 1
ATOM 2387 N N . ILE A 1 299 ? -11.844 -22.406 -17.062 1 89 299 ILE A N 1
ATOM 2388 C CA . ILE A 1 299 ? -11.672 -21.031 -17.5 1 89 299 ILE A CA 1
ATOM 2389 C C . ILE A 1 299 ? -11.836 -20.078 -16.312 1 89 299 ILE A C 1
ATOM 2391 O O . ILE A 1 299 ? -11.133 -19.078 -16.203 1 89 299 ILE A O 1
ATOM 2395 N N . ARG A 1 300 ? -12.742 -20.391 -15.508 1 84.94 300 ARG A N 1
ATOM 2396 C CA . ARG A 1 300 ? -12.945 -19.562 -14.32 1 84.94 300 ARG A CA 1
ATOM 2397 C C . ARG A 1 300 ? -11.711 -19.578 -13.422 1 84.94 300 ARG A C 1
ATOM 2399 O O . ARG A 1 300 ? -11.32 -18.547 -12.875 1 84.94 300 ARG A O 1
ATOM 2406 N N . ASN A 1 301 ? -11.195 -20.688 -13.297 1 81.12 301 ASN A N 1
ATOM 2407 C CA . ASN A 1 301 ? -9.992 -20.828 -12.492 1 81.12 301 ASN A CA 1
ATOM 2408 C C . ASN A 1 301 ? -8.828 -20.031 -13.07 1 81.12 301 ASN A C 1
ATOM 2410 O O . ASN A 1 301 ? -8.039 -19.453 -12.328 1 81.12 301 ASN A O 1
ATOM 2414 N N . HIS A 1 302 ? -8.766 -20.031 -14.344 1 82.69 302 HIS A N 1
ATOM 2415 C CA . HIS A 1 302 ? -7.719 -19.25 -14.992 1 82.69 302 HIS A CA 1
ATOM 2416 C C . HIS A 1 302 ? -7.898 -17.766 -14.719 1 82.69 302 HIS A C 1
ATOM 2418 O O . HIS A 1 302 ? -6.926 -17.062 -14.453 1 82.69 302 HIS A O 1
ATOM 2424 N N . TRP A 1 303 ? -9.086 -17.375 -14.805 1 76.81 303 TRP A N 1
ATOM 2425 C CA . TRP A 1 303 ? -9.383 -15.977 -14.523 1 76.81 303 TRP A CA 1
ATOM 2426 C C . TRP A 1 303 ? -9.047 -15.633 -13.07 1 76.81 303 TRP A C 1
ATOM 2428 O O . TRP A 1 303 ? -8.594 -14.523 -12.781 1 76.81 303 TRP A O 1
ATOM 2438 N N . HIS A 1 304 ? -9.172 -16.531 -12.281 1 73.44 304 HIS A N 1
ATOM 2439 C CA . HIS A 1 304 ? -8.875 -16.344 -10.867 1 73.44 304 HIS A CA 1
ATOM 2440 C C . HIS A 1 304 ? -7.379 -16.125 -10.648 1 73.44 304 HIS A C 1
ATOM 2442 O O . HIS A 1 304 ? -6.977 -15.414 -9.727 1 73.44 304 HIS A O 1
ATOM 2448 N N . VAL A 1 305 ? -6.598 -16.766 -11.453 1 72.5 305 VAL A N 1
ATOM 2449 C CA . VAL A 1 305 ? -5.164 -16.531 -11.344 1 72.5 305 VAL A CA 1
ATOM 2450 C C . VAL A 1 305 ? -4.867 -15.039 -11.547 1 72.5 305 VAL A C 1
ATOM 2452 O O . VAL A 1 305 ? -4.148 -14.43 -10.75 1 72.5 305 VAL A O 1
ATOM 2455 N N . GLU A 1 306 ? -5.387 -14.523 -12.609 1 67.81 306 GLU A N 1
ATOM 2456 C CA . GLU A 1 306 ? -5.168 -13.109 -12.898 1 67.81 306 GLU A CA 1
ATOM 2457 C C . GLU A 1 306 ? -5.633 -12.234 -11.742 1 67.81 306 GLU A C 1
ATOM 2459 O O . GLU A 1 306 ? -4.891 -11.367 -11.281 1 67.81 306 GLU A O 1
ATOM 2464 N N . ASN A 1 307 ? -6.73 -12.617 -11.234 1 67.75 307 ASN A N 1
ATOM 2465 C CA . ASN A 1 307 ? -7.305 -11.742 -10.219 1 67.75 307 ASN A CA 1
ATOM 2466 C C . ASN A 1 307 ? -6.73 -12.023 -8.836 1 67.75 307 ASN A C 1
ATOM 2468 O O . ASN A 1 307 ? -6.398 -11.102 -8.094 1 67.75 307 ASN A O 1
ATOM 2472 N N . LYS A 1 308 ? -6.539 -13.281 -8.633 1 75.06 308 LYS A N 1
ATOM 2473 C CA . LYS A 1 308 ? -6.133 -13.617 -7.27 1 75.06 308 LYS A CA 1
ATOM 2474 C C . LYS A 1 308 ? -4.633 -13.43 -7.082 1 75.06 308 LYS A C 1
ATOM 2476 O O . LYS A 1 308 ? -4.199 -12.734 -6.164 1 75.06 308 LYS A O 1
ATOM 2481 N N . LEU A 1 309 ? -3.854 -13.969 -8.039 1 81.25 309 LEU A N 1
ATOM 2482 C CA . LEU A 1 309 ? -2.406 -13.906 -7.871 1 81.25 309 LEU A CA 1
ATOM 2483 C C . LEU A 1 309 ? -1.885 -12.508 -8.164 1 81.25 309 LEU A C 1
ATOM 2485 O O . LEU A 1 309 ? -1.177 -11.922 -7.348 1 81.25 309 LEU A O 1
ATOM 2489 N N . HIS A 1 310 ? -2.264 -11.969 -9.273 1 81.94 310 HIS A N 1
ATOM 2490 C CA . HIS A 1 310 ? -1.73 -10.672 -9.68 1 81.94 310 HIS A CA 1
ATOM 2491 C C . HIS A 1 310 ? -2.186 -9.57 -8.727 1 81.94 310 HIS A C 1
ATOM 2493 O O . HIS A 1 310 ? -1.418 -8.656 -8.414 1 81.94 310 HIS A O 1
ATOM 2499 N N . TRP A 1 311 ? -3.361 -9.695 -8.297 1 80.44 311 TRP A N 1
ATOM 2500 C CA . TRP A 1 311 ? -3.852 -8.727 -7.324 1 80.44 311 TRP A CA 1
ATOM 2501 C C . TRP A 1 311 ? -3.027 -8.773 -6.043 1 80.44 311 TRP A C 1
ATOM 2503 O O . TRP A 1 311 ? -2.619 -7.738 -5.516 1 80.44 311 TRP A O 1
ATOM 2513 N N . ARG A 1 312 ? -2.803 -9.961 -5.574 1 83.25 312 ARG A N 1
ATOM 2514 C CA . ARG A 1 312 ? -2.012 -10.148 -4.363 1 83.25 312 ARG A CA 1
ATOM 2515 C C . ARG A 1 312 ? -0.61 -9.57 -4.531 1 83.25 312 ARG A C 1
ATOM 2517 O O . ARG A 1 312 ? -0.103 -8.891 -3.635 1 83.25 312 ARG A O 1
ATOM 2524 N N . LEU A 1 313 ? -0.11 -9.836 -5.672 1 85.62 313 LEU A N 1
ATOM 2525 C CA . LEU A 1 313 ? 1.245 -9.359 -5.934 1 85.62 313 LEU A CA 1
ATOM 2526 C C . LEU A 1 313 ? 1.274 -7.844 -6.055 1 85.62 313 LEU A C 1
ATOM 2528 O O . LEU A 1 313 ? 2.156 -7.188 -5.492 1 85.62 313 LEU A O 1
ATOM 2532 N N . ASP A 1 314 ? 0.283 -7.277 -6.691 1 80.81 314 ASP A N 1
ATOM 2533 C CA . ASP A 1 314 ? 0.312 -5.855 -7.016 1 80.81 314 ASP A CA 1
ATOM 2534 C C . ASP A 1 314 ? -0.219 -5.02 -5.852 1 80.81 314 ASP A C 1
ATOM 2536 O O . ASP A 1 314 ? 0.334 -3.963 -5.535 1 80.81 314 ASP A O 1
ATOM 2540 N N . VAL A 1 315 ? -1.237 -5.531 -5.227 1 77.5 315 VAL A N 1
ATOM 2541 C CA . VAL A 1 315 ? -1.941 -4.695 -4.262 1 77.5 315 VAL A CA 1
ATOM 2542 C C . VAL A 1 315 ? -1.419 -4.977 -2.857 1 77.5 315 VAL A C 1
ATOM 2544 O O . VAL A 1 315 ? -1.205 -4.047 -2.072 1 77.5 315 VAL A O 1
ATOM 2547 N N . VAL A 1 316 ? -1.179 -6.16 -2.582 1 80.94 316 VAL A N 1
ATOM 2548 C CA . VAL A 1 316 ? -0.786 -6.52 -1.224 1 80.94 316 VAL A CA 1
ATOM 2549 C C . VAL A 1 316 ? 0.731 -6.418 -1.079 1 80.94 316 VAL A C 1
ATOM 2551 O O . VAL A 1 316 ? 1.231 -5.867 -0.096 1 80.94 316 VAL A O 1
AT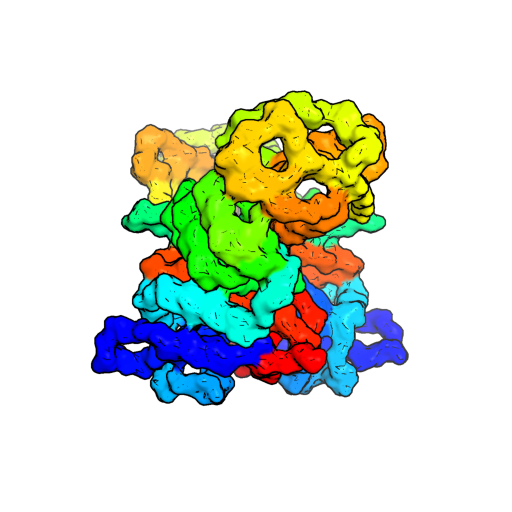OM 2554 N N . MET A 1 317 ? 1.413 -6.84 -2.117 1 86.06 317 MET A N 1
ATOM 2555 C CA . MET A 1 317 ? 2.867 -6.898 -1.982 1 86.06 317 MET A CA 1
ATOM 2556 C C . MET A 1 317 ? 3.529 -5.762 -2.754 1 86.06 317 MET A C 1
ATOM 2558 O O . MET A 1 317 ? 4.754 -5.633 -2.748 1 86.06 317 MET A O 1
ATOM 2562 N N . ASN A 1 318 ? 2.73 -4.953 -3.408 1 78.12 318 ASN A N 1
ATOM 2563 C CA . ASN A 1 318 ? 3.203 -3.773 -4.125 1 78.12 318 ASN A CA 1
ATOM 2564 C C . ASN A 1 318 ? 4.309 -4.125 -5.113 1 78.12 318 ASN A C 1
ATOM 2566 O O . ASN A 1 318 ? 5.328 -3.432 -5.184 1 78.12 318 ASN A O 1
ATOM 2570 N N . GLU A 1 319 ? 4.145 -5.125 -5.836 1 80.25 319 GLU A N 1
ATOM 2571 C CA . GLU A 1 319 ? 5.188 -5.633 -6.723 1 80.25 319 GLU A CA 1
ATOM 2572 C C . GLU A 1 319 ? 5.504 -4.633 -7.832 1 80.25 319 GLU A C 1
ATOM 2574 O O . GLU A 1 319 ? 6.672 -4.402 -8.156 1 80.25 319 GLU A O 1
ATOM 2579 N N . ASP A 1 320 ? 4.512 -4.023 -8.398 1 75.25 320 ASP A N 1
ATOM 2580 C CA . ASP A 1 320 ? 4.715 -3.152 -9.547 1 75.25 320 ASP A CA 1
ATOM 2581 C C . ASP A 1 320 ? 5.477 -1.89 -9.156 1 75.25 320 ASP A C 1
ATOM 2583 O O . ASP A 1 320 ? 6.156 -1.282 -9.984 1 75.25 320 ASP A O 1
ATOM 2587 N N . ASP A 1 321 ? 5.406 -1.511 -7.852 1 73.44 321 ASP A N 1
ATOM 2588 C CA . ASP A 1 321 ? 6.066 -0.292 -7.391 1 73.44 321 ASP A CA 1
ATOM 2589 C C . ASP A 1 321 ? 7.441 -0.601 -6.801 1 73.44 321 ASP A C 1
ATOM 2591 O O . ASP A 1 321 ? 8.148 0.303 -6.348 1 73.44 321 ASP A O 1
ATOM 2595 N N . CYS A 1 322 ? 7.754 -1.87 -6.836 1 75.81 322 CYS A N 1
ATOM 2596 C CA . CYS A 1 322 ? 9.031 -2.273 -6.27 1 75.81 322 CYS A CA 1
ATOM 2597 C C . CYS A 1 322 ? 10.188 -1.774 -7.129 1 75.81 322 CYS A C 1
ATOM 2599 O O . CYS A 1 322 ? 10.188 -1.953 -8.344 1 75.81 322 CYS A O 1
ATOM 2601 N N . LYS A 1 323 ? 11.227 -1.145 -6.512 1 72.69 323 LYS A N 1
ATOM 2602 C CA . LYS A 1 323 ? 12.32 -0.512 -7.25 1 72.69 323 LYS A CA 1
ATOM 2603 C C . LYS A 1 323 ? 13.562 -1.396 -7.258 1 72.69 323 LYS A C 1
ATOM 2605 O O . LYS A 1 323 ? 14.656 -0.944 -7.617 1 72.69 323 LYS A O 1
ATOM 2610 N N . ILE A 1 324 ? 13.453 -2.594 -6.848 1 77.5 324 ILE A N 1
ATOM 2611 C CA . ILE A 1 324 ? 14.562 -3.535 -6.875 1 77.5 324 ILE A CA 1
ATOM 2612 C C . ILE A 1 324 ? 14.852 -3.955 -8.312 1 77.5 324 ILE A C 1
ATOM 2614 O O . ILE A 1 324 ? 14.016 -4.594 -8.961 1 77.5 324 ILE A O 1
ATOM 2618 N N . ARG A 1 325 ? 16.016 -3.549 -8.922 1 73.88 325 ARG A N 1
ATOM 2619 C CA . ARG A 1 325 ? 16.266 -3.801 -10.336 1 73.88 325 ARG A CA 1
ATOM 2620 C C . ARG A 1 325 ? 17.703 -4.242 -10.562 1 73.88 325 ARG A C 1
ATOM 2622 O O . ARG A 1 325 ? 18.094 -4.582 -11.68 1 73.88 325 ARG A O 1
ATOM 2629 N N . ARG A 1 326 ? 18.469 -4.316 -9.633 1 72.44 326 ARG A N 1
ATOM 2630 C CA . ARG A 1 326 ? 19.891 -4.605 -9.789 1 72.44 326 ARG A CA 1
ATOM 2631 C C . ARG A 1 326 ? 20.109 -6.051 -10.234 1 72.44 326 ARG A C 1
ATOM 2633 O O . ARG A 1 326 ? 19.703 -6.984 -9.539 1 72.44 326 ARG A O 1
ATOM 2640 N N . GLY A 1 327 ? 20.719 -6.227 -11.406 1 76.81 327 GLY A N 1
ATOM 2641 C CA . GLY A 1 327 ? 21.031 -7.574 -11.852 1 76.81 327 GLY A CA 1
ATOM 2642 C C . GLY A 1 327 ? 19.812 -8.477 -11.945 1 76.81 327 GLY A C 1
ATOM 2643 O O . GLY A 1 327 ? 18.828 -8.125 -12.586 1 76.81 327 GLY A O 1
ATOM 2644 N N . ASN A 1 328 ? 19.984 -9.641 -11.195 1 83.56 328 ASN A N 1
ATOM 2645 C CA . ASN A 1 328 ? 18.906 -10.625 -11.211 1 83.56 328 ASN A CA 1
ATOM 2646 C C . ASN A 1 328 ? 17.953 -10.414 -10.039 1 83.56 328 ASN A C 1
ATOM 2648 O O . ASN A 1 328 ? 17.094 -11.266 -9.773 1 83.56 328 ASN A O 1
ATOM 2652 N N . ALA A 1 329 ? 18.109 -9.328 -9.43 1 86.75 329 ALA A N 1
ATOM 2653 C CA . ALA A 1 329 ? 17.406 -9.133 -8.164 1 86.75 329 ALA A CA 1
ATOM 2654 C C . ALA A 1 329 ? 15.891 -9.086 -8.375 1 86.75 329 ALA A C 1
ATOM 2656 O O . ALA A 1 329 ? 15.125 -9.625 -7.57 1 86.75 329 ALA A O 1
ATOM 2657 N N . ALA A 1 330 ? 15.5 -8.414 -9.422 1 85.12 330 ALA A N 1
ATOM 2658 C CA . ALA A 1 330 ? 14.07 -8.289 -9.664 1 85.12 330 ALA A CA 1
ATOM 2659 C C . ALA A 1 330 ? 13.422 -9.656 -9.867 1 85.12 330 ALA A C 1
ATOM 2661 O O . ALA A 1 330 ? 12.359 -9.938 -9.312 1 85.12 330 ALA A O 1
ATOM 2662 N N . GLU A 1 331 ? 14.047 -10.477 -10.633 1 87.44 331 GLU A N 1
ATOM 2663 C CA . GLU A 1 331 ? 13.547 -11.828 -10.906 1 87.44 331 GLU A CA 1
ATOM 2664 C C . GLU A 1 331 ? 13.539 -12.68 -9.641 1 87.44 331 GLU A C 1
ATOM 2666 O O . GLU A 1 331 ? 12.57 -13.391 -9.367 1 87.44 331 GLU A O 1
ATOM 2671 N N . LEU A 1 332 ? 14.57 -12.602 -8.914 1 90.06 332 LEU A N 1
ATOM 2672 C CA . LEU A 1 332 ? 14.672 -13.383 -7.691 1 90.06 332 LEU A CA 1
ATOM 2673 C C . LEU A 1 332 ? 13.641 -12.93 -6.668 1 90.06 332 LEU A C 1
ATOM 2675 O O . LEU A 1 332 ? 13.008 -13.75 -6 1 90.06 332 LEU A O 1
ATOM 2679 N N . PHE A 1 333 ? 13.5 -11.688 -6.598 1 90.81 333 PHE A N 1
ATOM 2680 C CA . PHE A 1 333 ? 12.539 -11.156 -5.641 1 90.81 333 PHE A CA 1
ATOM 2681 C C . PHE A 1 333 ? 11.117 -11.562 -6.012 1 90.81 333 PHE A C 1
ATOM 2683 O O . PHE A 1 333 ? 10.289 -11.812 -5.137 1 90.81 333 PHE A O 1
ATOM 2690 N N . SER A 1 334 ? 10.82 -11.562 -7.262 1 89.56 334 SER A N 1
ATOM 2691 C CA . SER A 1 334 ? 9.531 -12.062 -7.715 1 89.56 334 SER A CA 1
ATOM 2692 C C . SER A 1 334 ? 9.312 -13.508 -7.27 1 89.56 334 SER A C 1
ATOM 2694 O O . SER A 1 334 ? 8.227 -13.867 -6.812 1 89.56 334 SER A O 1
ATOM 2696 N N . GLY A 1 335 ? 10.328 -14.289 -7.449 1 91.38 335 GLY A N 1
ATOM 2697 C CA . GLY A 1 335 ? 10.258 -15.664 -6.992 1 91.38 335 GLY A CA 1
ATOM 2698 C C . GLY A 1 335 ? 10.047 -15.789 -5.496 1 91.38 335 GLY A C 1
ATOM 2699 O O . GLY A 1 335 ? 9.273 -16.625 -5.039 1 91.38 335 GLY A O 1
ATOM 2700 N N . ILE A 1 336 ? 10.703 -14.984 -4.777 1 93.12 336 ILE A N 1
ATOM 2701 C CA . ILE A 1 336 ? 10.578 -15.008 -3.326 1 93.12 336 ILE A CA 1
ATOM 2702 C C . ILE A 1 336 ? 9.164 -14.602 -2.92 1 93.12 336 ILE A C 1
ATOM 2704 O O . ILE A 1 336 ? 8.602 -15.156 -1.972 1 93.12 336 ILE A O 1
ATOM 2708 N N . ARG A 1 337 ? 8.609 -13.648 -3.598 1 93.25 337 ARG A N 1
ATOM 2709 C CA . ARG A 1 337 ? 7.223 -13.273 -3.344 1 93.25 337 ARG A CA 1
ATOM 2710 C C . ARG A 1 337 ? 6.289 -14.461 -3.57 1 93.25 337 ARG A C 1
ATOM 2712 O O . ARG A 1 337 ? 5.336 -14.656 -2.812 1 93.25 337 ARG A O 1
ATOM 2719 N N . HIS A 1 338 ? 6.551 -15.211 -4.613 1 92.19 338 HIS A N 1
ATOM 2720 C CA . HIS A 1 338 ? 5.742 -16.391 -4.879 1 92.19 338 HIS A CA 1
ATOM 2721 C C . HIS A 1 338 ? 5.859 -17.406 -3.748 1 92.19 338 HIS A C 1
ATOM 2723 O O . HIS A 1 338 ? 4.863 -18.031 -3.357 1 92.19 338 HIS A O 1
ATOM 2729 N N . ILE A 1 339 ? 7.047 -17.547 -3.24 1 92.06 339 ILE A N 1
ATOM 2730 C CA . ILE A 1 339 ? 7.262 -18.438 -2.1 1 92.06 339 ILE A CA 1
ATOM 2731 C C . ILE A 1 339 ? 6.422 -17.969 -0.916 1 92.06 339 ILE A C 1
ATOM 2733 O O . ILE A 1 339 ? 5.727 -18.766 -0.282 1 92.06 339 ILE A O 1
ATOM 2737 N N . ALA A 1 340 ? 6.527 -16.719 -0.69 1 93.06 340 ALA A N 1
ATOM 2738 C CA . ALA A 1 340 ? 5.801 -16.141 0.436 1 93.06 340 ALA A CA 1
ATOM 2739 C C . ALA A 1 340 ? 4.297 -16.359 0.284 1 93.06 340 ALA A C 1
ATOM 2741 O O . ALA A 1 340 ? 3.619 -16.75 1.237 1 93.06 340 ALA A O 1
ATOM 2742 N N . ILE A 1 341 ? 3.814 -16.109 -0.876 1 91.31 341 ILE A N 1
ATOM 2743 C CA . ILE A 1 341 ? 2.389 -16.266 -1.144 1 91.31 341 ILE A CA 1
ATOM 2744 C C . ILE A 1 341 ? 1.977 -17.719 -0.921 1 91.31 341 ILE A C 1
ATOM 2746 O O . ILE A 1 341 ? 0.947 -17.984 -0.298 1 91.31 341 ILE A O 1
ATOM 2750 N N . ASN A 1 342 ? 2.748 -18.656 -1.436 1 90.56 342 ASN A N 1
ATOM 2751 C CA . ASN A 1 342 ? 2.443 -20.078 -1.285 1 90.56 342 ASN A CA 1
ATOM 2752 C C . ASN A 1 342 ? 2.396 -20.484 0.184 1 90.56 342 ASN A C 1
ATOM 2754 O O . ASN A 1 342 ? 1.468 -21.172 0.611 1 90.56 342 ASN A O 1
ATOM 2758 N N . ILE A 1 343 ? 3.348 -20 0.917 1 91 343 ILE A N 1
ATOM 2759 C CA . ILE A 1 343 ? 3.451 -20.359 2.328 1 91 343 ILE A CA 1
ATOM 2760 C C . ILE A 1 343 ? 2.266 -19.781 3.096 1 91 343 ILE A C 1
ATOM 2762 O O . ILE A 1 343 ? 1.631 -20.469 3.891 1 91 343 ILE A O 1
ATOM 2766 N N . LEU A 1 344 ? 1.963 -18.594 2.871 1 91.5 344 LEU A N 1
ATOM 2767 C CA . LEU A 1 344 ? 0.902 -17.922 3.607 1 91.5 344 LEU A CA 1
ATOM 2768 C C . LEU A 1 344 ? -0.469 -18.438 3.189 1 91.5 344 LEU A C 1
ATOM 2770 O O . LEU A 1 344 ? -1.395 -18.484 4.004 1 91.5 344 LEU A O 1
ATOM 2774 N N . THR A 1 345 ? -0.582 -18.75 1.905 1 87.19 345 THR A N 1
ATOM 2775 C CA . THR A 1 345 ? -1.833 -19.328 1.427 1 87.19 345 THR A CA 1
ATOM 2776 C C . THR A 1 345 ? -2.084 -20.688 2.076 1 87.19 345 THR A C 1
ATOM 2778 O O . THR A 1 345 ? -3.229 -21.031 2.373 1 87.19 345 THR A O 1
ATOM 2781 N N . ASN A 1 346 ? -1.128 -21.391 2.289 1 85.69 346 ASN A N 1
ATOM 2782 C CA . ASN A 1 346 ? -1.239 -22.734 2.859 1 85.69 346 ASN A CA 1
ATOM 2783 C C . ASN A 1 346 ? -1.497 -22.672 4.363 1 85.69 346 ASN A C 1
ATOM 2785 O O . ASN A 1 346 ? -1.912 -23.672 4.957 1 85.69 346 ASN A O 1
ATOM 2789 N N . ASP A 1 347 ? -1.254 -21.531 4.957 1 87.19 347 ASP A N 1
ATOM 2790 C CA . ASP A 1 347 ? -1.438 -21.391 6.398 1 87.19 347 ASP A CA 1
ATOM 2791 C C . ASP A 1 347 ? -2.92 -21.422 6.77 1 87.19 347 ASP A C 1
ATOM 2793 O O . ASP A 1 347 ? -3.73 -20.719 6.156 1 87.19 347 ASP A O 1
ATOM 2797 N N . LYS A 1 348 ? -3.246 -22.25 7.754 1 84.94 348 LYS A N 1
ATOM 2798 C CA . LYS A 1 348 ? -4.641 -22.359 8.164 1 84.94 348 LYS A CA 1
ATOM 2799 C C . LYS A 1 348 ? -4.812 -21.969 9.633 1 84.94 348 LYS A C 1
ATOM 2801 O O . LYS A 1 348 ? -5.914 -22.062 10.18 1 84.94 348 LYS A O 1
ATOM 2806 N N . VAL A 1 349 ? -3.773 -21.547 10.25 1 86 349 VAL A N 1
ATOM 2807 C CA . VAL A 1 349 ? -3.809 -21.188 11.664 1 86 349 VAL A CA 1
ATOM 2808 C C . VAL A 1 349 ? -4.543 -19.859 11.836 1 86 349 VAL A C 1
ATOM 2810 O O . VAL A 1 349 ? -5.359 -19.703 12.742 1 86 349 VAL A O 1
ATOM 2813 N N . PHE A 1 350 ? -4.227 -18.969 11.078 1 91.19 350 PHE A N 1
ATOM 2814 C CA . PHE A 1 350 ? -4.82 -17.641 11.117 1 91.19 350 PHE A CA 1
ATOM 2815 C C . PHE A 1 350 ? -5.648 -17.375 9.859 1 91.19 350 PHE A C 1
ATOM 2817 O O . PHE A 1 350 ? -5.098 -17.234 8.766 1 91.19 350 PHE A O 1
ATOM 2824 N N . LYS A 1 351 ? -6.934 -17.375 10.094 1 89.31 351 LYS A N 1
ATOM 2825 C CA . LYS A 1 351 ? -7.836 -17.172 8.961 1 89.31 351 LYS A CA 1
ATOM 2826 C C . LYS A 1 351 ? -8.031 -15.688 8.68 1 89.31 351 LYS A C 1
ATOM 2828 O O . LYS A 1 351 ? -8.875 -15.031 9.297 1 89.31 351 LYS A O 1
ATOM 2833 N N . ALA A 1 352 ? -7.234 -15.188 7.84 1 91.38 352 ALA A N 1
ATOM 2834 C CA . ALA A 1 352 ? -7.27 -13.773 7.453 1 91.38 352 ALA A CA 1
ATOM 2835 C C . ALA A 1 352 ? -6.719 -13.578 6.047 1 91.38 352 ALA A C 1
ATOM 2837 O O . ALA A 1 352 ? -6.207 -14.523 5.438 1 91.38 352 ALA A O 1
ATOM 2838 N N . GLY A 1 353 ? -6.953 -12.445 5.527 1 89.19 353 GLY A N 1
ATOM 2839 C CA . GLY A 1 353 ? -6.375 -12.109 4.238 1 89.19 353 GLY A CA 1
ATOM 2840 C C . GLY A 1 353 ? -4.855 -12.062 4.258 1 89.19 353 GLY A C 1
ATOM 2841 O O . GLY A 1 353 ? -4.246 -12.047 5.328 1 89.19 353 GLY A O 1
ATOM 2842 N N . LEU A 1 354 ? -4.258 -12.055 3.117 1 90.94 354 LEU A N 1
ATOM 2843 C CA . LEU A 1 354 ? -2.811 -12.117 2.955 1 90.94 354 LEU A CA 1
ATOM 2844 C C . LEU A 1 354 ? -2.135 -10.953 3.666 1 90.94 354 LEU A C 1
ATOM 2846 O O . LEU A 1 354 ? -1.116 -11.133 4.336 1 90.94 354 LEU A O 1
ATOM 2850 N N . ARG A 1 355 ? -2.713 -9.766 3.514 1 90.56 355 ARG A N 1
ATOM 2851 C CA . ARG A 1 355 ? -2.131 -8.578 4.125 1 90.56 355 ARG A CA 1
ATOM 2852 C C . ARG A 1 355 ? -2.043 -8.727 5.641 1 90.56 355 ARG A C 1
ATOM 2854 O O . ARG A 1 355 ? -1.009 -8.422 6.238 1 90.56 355 ARG A O 1
ATOM 2861 N N . ARG A 1 356 ? -3.09 -9.156 6.242 1 92.88 356 ARG A N 1
ATOM 2862 C CA . ARG A 1 356 ? -3.137 -9.328 7.691 1 92.88 356 ARG A CA 1
ATOM 2863 C C . ARG A 1 356 ? -2.186 -10.43 8.141 1 92.88 356 ARG A C 1
ATOM 2865 O O . ARG A 1 356 ? -1.564 -10.328 9.203 1 92.88 356 ARG A O 1
ATOM 2872 N N . LYS A 1 357 ? -2.117 -11.469 7.344 1 94.25 357 LYS A N 1
ATOM 2873 C CA . LYS A 1 357 ? -1.188 -12.547 7.664 1 94.25 357 LYS A CA 1
ATOM 2874 C C . LYS A 1 357 ? 0.254 -12.055 7.664 1 94.25 357 LYS A C 1
ATOM 2876 O O . LYS A 1 357 ? 1.037 -12.406 8.547 1 94.25 357 LYS A O 1
ATOM 2881 N N . MET A 1 358 ? 0.576 -11.289 6.707 1 95.12 358 MET A N 1
ATOM 2882 C CA . MET A 1 358 ? 1.93 -10.75 6.598 1 95.12 358 MET A CA 1
ATOM 2883 C C . MET A 1 358 ? 2.25 -9.836 7.777 1 95.12 358 MET A C 1
ATOM 2885 O O . MET A 1 358 ? 3.338 -9.922 8.352 1 95.12 358 MET A O 1
ATOM 2889 N N . ARG A 1 359 ? 1.324 -9.008 8.07 1 94.31 359 ARG A N 1
ATOM 2890 C CA . ARG A 1 359 ? 1.524 -8.102 9.195 1 94.31 359 ARG A CA 1
ATOM 2891 C C . ARG A 1 359 ? 1.688 -8.875 10.5 1 94.31 359 ARG A C 1
ATOM 2893 O O . ARG A 1 359 ? 2.539 -8.547 11.328 1 94.31 359 ARG A O 1
ATOM 2900 N N . LYS A 1 360 ? 0.805 -9.828 10.68 1 95.25 360 LYS A N 1
ATOM 2901 C CA . LYS A 1 360 ? 0.9 -10.641 11.883 1 95.25 360 LYS A CA 1
ATOM 2902 C C . LYS A 1 360 ? 2.232 -11.383 11.945 1 95.25 360 LYS A C 1
ATOM 2904 O O . LYS A 1 360 ? 2.832 -11.516 13.016 1 95.25 360 LYS A O 1
ATOM 2909 N N . ALA A 1 361 ? 2.67 -11.898 10.789 1 95.44 361 ALA A N 1
ATOM 2910 C CA . ALA A 1 361 ? 3.955 -12.586 10.734 1 95.44 361 ALA A CA 1
ATOM 2911 C C . ALA A 1 361 ? 5.094 -11.656 11.141 1 95.44 361 ALA A C 1
ATOM 2913 O O . ALA A 1 361 ? 6.094 -12.102 11.711 1 95.44 361 ALA A O 1
ATOM 2914 N N . ALA A 1 362 ? 4.977 -10.445 10.875 1 95.38 362 ALA A N 1
ATOM 2915 C CA . ALA A 1 362 ? 6.008 -9.461 11.203 1 95.38 362 ALA A CA 1
ATOM 2916 C C . ALA A 1 362 ? 6.055 -9.195 12.711 1 95.38 362 ALA A C 1
ATOM 2918 O O . ALA A 1 362 ? 7.133 -9.055 13.289 1 95.38 362 ALA A O 1
ATOM 2919 N N . MET A 1 363 ? 4.922 -9.172 13.344 1 94.31 363 MET A N 1
ATOM 2920 C CA . MET A 1 363 ? 4.883 -8.703 14.727 1 94.31 363 MET A CA 1
ATOM 2921 C C . MET A 1 363 ? 4.914 -9.875 15.703 1 94.31 363 MET A C 1
ATOM 2923 O O . MET A 1 363 ? 5.297 -9.711 16.859 1 94.31 363 MET A O 1
ATOM 2927 N N . ASP A 1 364 ? 4.453 -11.031 15.258 1 94.69 364 ASP A N 1
ATOM 2928 C CA . ASP A 1 364 ? 4.297 -12.188 16.141 1 94.69 364 ASP A CA 1
ATOM 2929 C C . ASP A 1 364 ? 5.23 -13.32 15.734 1 94.69 364 ASP A C 1
ATOM 2931 O O . ASP A 1 364 ? 4.922 -14.094 14.82 1 94.69 364 ASP A O 1
ATOM 2935 N N . ARG A 1 365 ? 6.191 -13.523 16.516 1 93.25 365 ARG A N 1
ATOM 2936 C CA . ARG A 1 365 ? 7.195 -14.547 16.219 1 93.25 365 ARG A CA 1
ATOM 2937 C C . ARG A 1 365 ? 6.594 -15.945 16.297 1 93.25 365 ARG A C 1
ATOM 2939 O O . ARG A 1 365 ? 7 -16.844 15.562 1 93.25 365 ARG A O 1
ATOM 2946 N N . ASN A 1 366 ? 5.691 -16.078 17.188 1 92.62 366 ASN A N 1
ATOM 2947 C CA . ASN A 1 366 ? 5.043 -17.375 17.297 1 92.62 366 ASN A CA 1
ATOM 2948 C C . ASN A 1 366 ? 4.234 -17.719 16.047 1 92.62 366 ASN A C 1
ATOM 2950 O O . ASN A 1 366 ? 4.246 -18.859 15.578 1 92.62 366 ASN A O 1
ATOM 2954 N N . TYR A 1 367 ? 3.561 -16.797 15.633 1 94.25 367 TYR A N 1
ATOM 2955 C CA . TYR A 1 367 ? 2.809 -17.016 14.406 1 94.25 367 TYR A CA 1
ATOM 2956 C C . TYR A 1 367 ? 3.744 -17.281 13.234 1 94.25 367 TYR A C 1
ATOM 2958 O O . TYR A 1 367 ? 3.504 -18.188 12.43 1 94.25 367 TYR A O 1
ATOM 2966 N N . LEU A 1 368 ? 4.789 -16.469 13.117 1 93.56 368 LEU A N 1
ATOM 2967 C CA . LEU A 1 368 ? 5.762 -16.672 12.055 1 93.56 368 LEU A CA 1
ATOM 2968 C C . LEU A 1 368 ? 6.332 -18.078 12.109 1 93.56 368 LEU A C 1
ATOM 2970 O O . LEU A 1 368 ? 6.449 -18.75 11.078 1 93.56 368 LEU A O 1
ATOM 2974 N N . ALA A 1 369 ? 6.625 -18.531 13.305 1 91.94 369 ALA A N 1
ATOM 2975 C CA . ALA A 1 369 ? 7.141 -19.891 13.484 1 91.94 369 ALA A CA 1
ATOM 2976 C C . ALA A 1 369 ? 6.125 -20.922 13.023 1 91.94 369 ALA A C 1
ATOM 2978 O O . ALA A 1 369 ? 6.492 -21.922 12.398 1 91.94 369 ALA A O 1
ATOM 2979 N N . SER A 1 370 ? 4.906 -20.672 13.305 1 91.5 370 SER A N 1
ATOM 2980 C CA . SER A 1 370 ? 3.855 -21.609 12.914 1 91.5 370 SER A CA 1
ATOM 2981 C C . SER A 1 370 ? 3.707 -21.672 11.398 1 91.5 370 SER A C 1
ATOM 2983 O O . SER A 1 370 ? 3.492 -22.75 10.828 1 91.5 370 SER A O 1
ATOM 2985 N N . VAL A 1 371 ? 3.775 -20.562 10.773 1 90.88 371 VAL A N 1
ATOM 2986 C CA . VAL A 1 371 ? 3.664 -20.469 9.32 1 90.88 371 VAL A CA 1
ATOM 2987 C C . VAL A 1 371 ? 4.809 -21.234 8.664 1 90.88 371 VAL A C 1
ATOM 2989 O O . VAL A 1 371 ? 4.605 -21.938 7.672 1 90.88 371 VAL A O 1
ATOM 2992 N N . LEU A 1 372 ? 5.961 -21.094 9.242 1 87.06 372 LEU A N 1
ATOM 2993 C CA . LEU A 1 372 ? 7.156 -21.719 8.688 1 87.06 372 LEU A CA 1
ATOM 2994 C C . LEU A 1 372 ? 7.137 -23.219 8.898 1 87.06 372 LEU A C 1
ATOM 2996 O O . LEU A 1 372 ? 7.699 -23.969 8.102 1 87.06 372 LEU A O 1
ATOM 3000 N N . ALA A 1 373 ? 6.527 -23.641 10.016 1 80.44 373 ALA A N 1
ATOM 3001 C CA . ALA A 1 373 ? 6.441 -25.062 10.344 1 80.44 373 ALA A CA 1
ATOM 3002 C C . ALA A 1 373 ? 5.383 -25.766 9.492 1 80.44 373 ALA A C 1
ATOM 3004 O O . ALA A 1 373 ? 5.371 -26.984 9.391 1 80.44 373 ALA A O 1
ATOM 3005 N N . GLY A 1 374 ? 4.609 -25.109 8.664 1 70.31 374 GLY A N 1
ATOM 3006 C CA . GLY A 1 374 ? 3.576 -25.719 7.84 1 70.31 374 GLY A CA 1
ATOM 3007 C C . GLY A 1 374 ? 2.428 -26.281 8.648 1 70.31 374 GLY A C 1
ATOM 3008 O O . GLY A 1 374 ? 1.765 -27.234 8.211 1 70.31 374 GLY A O 1
ATOM 3009 N N . SER A 1 375 ? 2.23 -26.203 9.969 1 52.94 375 SER A N 1
ATOM 3010 C CA . SER A 1 375 ? 1.305 -26.859 10.883 1 52.94 375 SER A CA 1
ATOM 3011 C C . SER A 1 375 ? -0.143 -26.641 10.453 1 52.94 375 SER A C 1
ATOM 3013 O O . SER A 1 375 ? -1.069 -27.109 11.125 1 52.94 375 SER A O 1
ATOM 3015 N N . GLY A 1 376 ? -0.704 -26.016 9.547 1 42.03 376 GLY A N 1
ATOM 3016 C CA . GLY A 1 376 ? -2.148 -26.031 9.375 1 42.03 376 GLY A CA 1
ATOM 3017 C C . GLY A 1 376 ? -2.666 -27.344 8.82 1 42.03 376 GLY A C 1
ATOM 3018 O O . GLY A 1 376 ? -3.865 -27.484 8.57 1 42.03 376 GLY A O 1
ATOM 3019 N N . LEU A 1 377 ? -2.002 -28.094 8.031 1 35.62 377 LEU A N 1
ATOM 3020 C CA . LEU A 1 377 ? -2.654 -29.281 7.516 1 35.62 377 LEU A CA 1
ATOM 3021 C C . LEU A 1 377 ? -2.885 -30.297 8.625 1 35.62 377 LEU A C 1
ATOM 3023 O O . LEU A 1 377 ? -1.928 -30.859 9.172 1 35.62 377 LEU A O 1
ATOM 3027 N N . SER A 1 378 ? -3.359 -30.109 9.82 1 27.72 378 SER A N 1
ATOM 3028 C CA . SER A 1 378 ? -3.982 -31.344 10.258 1 27.72 378 SER A CA 1
ATOM 3029 C C . SER A 1 378 ? -5.137 -31.734 9.344 1 27.72 378 SER A C 1
ATOM 3031 O O . SER A 1 378 ? -5.863 -30.875 8.852 1 27.72 378 SER A O 1
ATOM 3033 N N . MET B 1 1 ? 7.531 14.258 22.047 1 63.44 1 MET B N 1
ATOM 3034 C CA . MET B 1 1 ? 6.102 14.234 22.328 1 63.44 1 MET B CA 1
ATOM 3035 C C . MET B 1 1 ? 5.723 13.008 23.141 1 63.44 1 MET B C 1
ATOM 3037 O O . MET B 1 1 ? 5.906 11.875 22.688 1 63.44 1 MET B O 1
ATOM 3041 N N . GLU B 1 2 ? 5.477 13.289 24.391 1 67.12 2 GLU B N 1
ATOM 3042 C CA . GLU B 1 2 ? 5.316 12.211 25.359 1 67.12 2 GLU B CA 1
ATOM 3043 C C . GLU B 1 2 ? 3.891 11.664 25.344 1 67.12 2 GLU B C 1
ATOM 3045 O O . GLU B 1 2 ? 2.926 12.43 25.344 1 67.12 2 GLU B O 1
ATOM 3050 N N . LEU B 1 3 ? 3.846 10.375 25.219 1 75.69 3 LEU B N 1
ATOM 3051 C CA . LEU B 1 3 ? 2.578 9.656 25.25 1 75.69 3 LEU B CA 1
ATOM 3052 C C . LEU B 1 3 ? 1.796 9.992 26.516 1 75.69 3 LEU B C 1
ATOM 3054 O O . LEU B 1 3 ? 0.566 10.078 26.484 1 75.69 3 LEU B O 1
ATOM 3058 N N . LYS B 1 4 ? 2.549 10.25 27.578 1 78.75 4 LYS B N 1
ATOM 3059 C CA . LYS B 1 4 ? 1.885 10.516 28.844 1 78.75 4 LYS B CA 1
ATOM 3060 C C . LYS B 1 4 ? 0.982 11.742 28.75 1 78.75 4 LYS B C 1
ATOM 3062 O O . LYS B 1 4 ? -0.149 11.727 29.234 1 78.75 4 LYS B O 1
ATOM 3067 N N . LYS B 1 5 ? 1.47 12.719 28.125 1 84.12 5 LYS B N 1
ATOM 3068 C CA . LYS B 1 5 ? 0.684 13.938 27.953 1 84.12 5 LYS B CA 1
ATOM 3069 C C . LYS B 1 5 ? -0.532 13.688 27.062 1 84.12 5 LYS B C 1
ATOM 3071 O O . LYS B 1 5 ? -1.617 14.211 27.328 1 84.12 5 LYS B O 1
ATOM 3076 N N . LEU B 1 6 ? -0.327 12.891 26.062 1 85.31 6 LEU B N 1
ATOM 3077 C CA . LEU B 1 6 ? -1.431 12.562 25.172 1 85.31 6 LEU B CA 1
ATOM 3078 C C . LEU B 1 6 ? -2.527 11.805 25.922 1 85.31 6 LEU B C 1
ATOM 3080 O O . LEU B 1 6 ? -3.711 12.125 25.781 1 85.31 6 LEU B O 1
ATOM 3084 N N . MET B 1 7 ? -2.105 10.906 26.75 1 84.12 7 MET B N 1
ATOM 3085 C CA . MET B 1 7 ? -3.072 10.078 27.469 1 84.12 7 MET B CA 1
ATOM 3086 C C . MET B 1 7 ? -3.828 10.898 28.516 1 84.12 7 MET B C 1
ATOM 3088 O O . MET B 1 7 ? -5.008 10.656 28.766 1 84.12 7 MET B O 1
ATOM 3092 N N . GLU B 1 8 ? -3.197 11.852 29.078 1 86.81 8 GLU B N 1
ATOM 3093 C CA . GLU B 1 8 ? -3.861 12.75 30.016 1 86.81 8 GLU B CA 1
ATOM 3094 C C . GLU B 1 8 ? -4.988 13.523 29.328 1 86.81 8 GLU B C 1
ATOM 3096 O O . GLU B 1 8 ? -6.055 13.727 29.922 1 86.81 8 GLU B O 1
ATOM 3101 N N . HIS B 1 9 ? -4.754 13.883 28.172 1 87.38 9 HIS B N 1
ATOM 3102 C CA . HIS B 1 9 ? -5.762 14.641 27.438 1 87.38 9 HIS B CA 1
ATOM 3103 C C . HIS B 1 9 ? -6.879 13.727 26.938 1 87.38 9 HIS B C 1
ATOM 3105 O O . HIS B 1 9 ? -8.055 14.109 26.938 1 87.38 9 HIS B O 1
ATOM 3111 N N . ILE B 1 10 ? -6.508 12.531 26.547 1 84.12 10 ILE B N 1
ATOM 3112 C CA . ILE B 1 10 ? -7.477 11.602 25.984 1 84.12 10 ILE B CA 1
ATOM 3113 C C . ILE B 1 10 ? -8.406 11.094 27.094 1 84.12 10 ILE B C 1
ATOM 3115 O O . ILE B 1 10 ? -9.578 10.812 26.844 1 84.12 10 ILE B O 1
ATOM 3119 N N . SER B 1 11 ? -7.883 11.047 28.281 1 83.75 11 SER B N 1
ATOM 3120 C CA . SER B 1 11 ? -8.648 10.531 29.406 1 83.75 11 SER B CA 1
ATOM 3121 C C . SER B 1 11 ? -9.805 11.461 29.766 1 83.75 11 SER B C 1
ATOM 3123 O O . SER B 1 11 ? -10.742 11.055 30.453 1 83.75 11 SER B O 1
ATOM 3125 N N . ILE B 1 12 ? -9.727 12.656 29.234 1 84.19 12 ILE B N 1
ATOM 3126 C CA . ILE B 1 12 ? -10.742 13.656 29.547 1 84.19 12 ILE B CA 1
ATOM 3127 C C . ILE B 1 12 ? -11.953 13.461 28.641 1 84.19 12 ILE B C 1
ATOM 3129 O O . ILE B 1 12 ? -13.039 13.969 28.922 1 84.19 12 ILE B O 1
ATOM 3133 N N . ILE B 1 13 ? -11.789 12.703 27.625 1 88.38 13 ILE B N 1
ATOM 3134 C CA . ILE B 1 13 ? -12.891 12.477 26.703 1 88.38 13 ILE B CA 1
ATOM 3135 C C . ILE B 1 13 ? -13.984 11.664 27.391 1 88.38 13 ILE B C 1
ATOM 3137 O O . ILE B 1 13 ? -13.727 10.578 27.906 1 88.38 13 ILE B O 1
ATOM 3141 N N . PRO B 1 14 ? -15.156 12.188 27.422 1 85.69 14 PRO B N 1
ATOM 3142 C CA . PRO B 1 14 ? -16.234 11.484 28.109 1 85.69 14 PRO B CA 1
ATOM 3143 C C . PRO B 1 14 ? -16.641 10.195 27.406 1 85.69 14 PRO B C 1
ATOM 3145 O O . PRO B 1 14 ? -16.641 10.133 26.188 1 85.69 14 PRO B O 1
ATOM 3148 N N . ASP B 1 15 ? -16.938 9.227 28.219 1 85 15 ASP B N 1
ATOM 3149 C CA . ASP B 1 15 ? -17.469 7.953 27.734 1 85 15 ASP B CA 1
ATOM 3150 C C . ASP B 1 15 ? -18.984 7.93 27.812 1 85 15 ASP B C 1
ATOM 3152 O O . ASP B 1 15 ? -19.547 7.793 28.906 1 85 15 ASP B O 1
ATOM 3156 N N . TYR B 1 16 ? -19.641 7.969 26.672 1 77.06 16 TYR B N 1
ATOM 3157 C CA . TYR B 1 16 ? -21.094 8.078 26.656 1 77.06 16 TYR B CA 1
ATOM 3158 C C . TYR B 1 16 ? -21.75 6.703 26.688 1 77.06 16 TYR B C 1
ATOM 3160 O O . TYR B 1 16 ? -22.969 6.59 26.719 1 77.06 16 TYR B O 1
ATOM 3168 N N . ARG B 1 17 ? -21 5.75 26.859 1 81.62 17 ARG B N 1
ATOM 3169 C CA . ARG B 1 17 ? -21.547 4.402 26.906 1 81.62 17 ARG B CA 1
ATOM 3170 C C . ARG B 1 17 ? -22.172 4.102 28.266 1 81.62 17 ARG B C 1
ATOM 3172 O O . ARG B 1 17 ? -21.828 4.742 29.266 1 81.62 17 ARG B O 1
ATOM 3179 N N . GLN B 1 18 ? -23.062 3.139 28.172 1 75.94 18 GLN B N 1
ATOM 3180 C CA . GLN B 1 18 ? -23.672 2.701 29.422 1 75.94 18 GLN B CA 1
ATOM 3181 C C . GLN B 1 18 ? -22.656 1.985 30.297 1 75.94 18 GLN B C 1
ATOM 3183 O O . GLN B 1 18 ? -22.125 0.94 29.922 1 75.94 18 GLN B O 1
ATOM 3188 N N . ALA B 1 19 ? -22.531 2.475 31.5 1 73.62 19 ALA B N 1
ATOM 3189 C CA . ALA B 1 19 ? -21.453 2.078 32.406 1 73.62 19 ALA B CA 1
ATOM 3190 C C . ALA B 1 19 ? -21.5 0.579 32.688 1 73.62 19 ALA B C 1
ATOM 3192 O O . ALA B 1 19 ? -20.469 -0.081 32.75 1 73.62 19 ALA B O 1
ATOM 3193 N N . TRP B 1 20 ? -22.656 0.095 32.781 1 69.5 20 TRP B N 1
ATOM 3194 C CA . TRP B 1 20 ? -22.75 -1.297 33.219 1 69.5 20 TRP B CA 1
ATOM 3195 C C . TRP B 1 20 ? -22.438 -2.242 32.062 1 69.5 20 TRP B C 1
ATOM 3197 O O . TRP B 1 20 ? -22.188 -3.434 32.281 1 69.5 20 TRP B O 1
ATOM 3207 N N . LYS B 1 21 ? -22.297 -1.713 30.906 1 71.5 21 LYS B N 1
ATOM 3208 C CA . LYS B 1 21 ? -22.047 -2.559 29.75 1 71.5 21 LYS B CA 1
ATOM 3209 C C . LYS B 1 21 ? -20.594 -2.438 29.281 1 71.5 21 LYS B C 1
ATOM 3211 O O . LYS B 1 21 ? -20.188 -3.09 28.328 1 71.5 21 LYS B O 1
ATOM 3216 N N . VAL B 1 22 ? -20 -1.617 30.078 1 78.88 22 VAL B N 1
ATOM 3217 C CA . VAL B 1 22 ? -18.641 -1.312 29.641 1 78.88 22 VAL B CA 1
ATOM 3218 C C . VAL B 1 22 ? -17.656 -2.328 30.219 1 78.88 22 VAL B C 1
ATOM 3220 O O . VAL B 1 22 ? -17.5 -2.424 31.438 1 78.88 22 VAL B O 1
ATOM 3223 N N . GLU B 1 23 ? -16.984 -3.133 29.344 1 80.25 23 GLU B N 1
ATOM 3224 C CA . GLU B 1 23 ? -15.938 -4.07 29.75 1 80.25 23 GLU B CA 1
ATOM 3225 C C . GLU B 1 23 ? -14.555 -3.48 29.516 1 80.25 23 GLU B C 1
ATOM 3227 O O . GLU B 1 23 ? -13.633 -3.719 30.297 1 80.25 23 GLU B O 1
ATOM 3232 N N . HIS B 1 24 ? -14.477 -2.678 28.547 1 87.12 24 HIS B N 1
ATOM 3233 C CA . HIS B 1 24 ? -13.219 -2.047 28.188 1 87.12 24 HIS B CA 1
ATOM 3234 C C . HIS B 1 24 ? -13.305 -0.529 28.312 1 87.12 24 HIS B C 1
ATOM 3236 O O . HIS B 1 24 ? -14.219 0.092 27.766 1 87.12 24 HIS B O 1
ATOM 3242 N N . LYS B 1 25 ? -12.352 0.048 29.016 1 87.56 25 LYS B N 1
ATOM 3243 C CA . LYS B 1 25 ? -12.359 1.495 29.203 1 87.56 25 LYS B CA 1
ATOM 3244 C C . LYS B 1 25 ? -12.109 2.227 27.891 1 87.56 25 LYS B C 1
ATOM 3246 O O . LYS B 1 25 ? -11.344 1.757 27.047 1 87.56 25 LYS B O 1
ATOM 3251 N N . LEU B 1 26 ? -12.734 3.357 27.797 1 90.56 26 LEU B N 1
ATOM 3252 C CA . LEU B 1 26 ? -12.586 4.176 26.594 1 90.56 26 LEU B CA 1
ATOM 3253 C C . LEU B 1 26 ? -11.125 4.562 26.375 1 90.56 26 LEU B C 1
ATOM 3255 O O . LEU B 1 26 ? -10.625 4.488 25.25 1 90.56 26 LEU B O 1
ATOM 3259 N N . SER B 1 27 ? -10.484 4.949 27.469 1 88.25 27 SER B N 1
ATOM 3260 C CA . SER B 1 27 ? -9.086 5.355 27.375 1 88.25 27 SER B CA 1
ATOM 3261 C C . SER B 1 27 ? -8.211 4.211 26.875 1 88.25 27 SER B C 1
ATOM 3263 O O . SER B 1 27 ? -7.273 4.43 26.094 1 88.25 27 SER B O 1
ATOM 3265 N N . GLY B 1 28 ? -8.555 3.041 27.312 1 90.69 28 GLY B N 1
ATOM 3266 C CA . GLY B 1 28 ? -7.816 1.875 26.859 1 90.69 28 GLY B CA 1
ATOM 3267 C C . GLY B 1 28 ? -7.992 1.603 25.375 1 90.69 28 GLY B C 1
ATOM 3268 O O . GLY B 1 28 ? -7.031 1.272 24.672 1 90.69 28 GLY B O 1
ATOM 3269 N N . ILE B 1 29 ? -9.18 1.746 24.906 1 93.44 29 ILE B N 1
ATOM 3270 C CA . ILE B 1 29 ? -9.484 1.495 23.5 1 93.44 29 ILE B CA 1
ATOM 3271 C C . ILE B 1 29 ? -8.805 2.553 22.625 1 93.44 29 ILE B C 1
ATOM 3273 O O . ILE B 1 29 ? -8.266 2.236 21.578 1 93.44 29 ILE B O 1
ATOM 3277 N N . LEU B 1 30 ? -8.797 3.764 23.094 1 92.12 30 LEU B N 1
ATOM 3278 C CA . LEU B 1 30 ? -8.141 4.836 22.344 1 92.12 30 LEU B CA 1
ATOM 3279 C C . LEU B 1 30 ? -6.633 4.617 22.297 1 92.12 30 LEU B C 1
ATOM 3281 O O . LEU B 1 30 ? -6.004 4.809 21.25 1 92.12 30 LEU B O 1
ATOM 3285 N N . LEU B 1 31 ? -6.125 4.211 23.406 1 92.69 31 LEU B N 1
ATOM 3286 C CA . LEU B 1 31 ? -4.699 3.908 23.469 1 92.69 31 LEU B CA 1
ATOM 3287 C C . LEU B 1 31 ? -4.336 2.789 22.5 1 92.69 31 LEU B C 1
ATOM 3289 O O . LEU B 1 31 ? -3.375 2.912 21.734 1 92.69 31 LEU B O 1
ATOM 3293 N N . LEU B 1 32 ? -5.105 1.752 22.578 1 95.69 32 LEU B N 1
ATOM 3294 C CA . LEU B 1 32 ? -4.914 0.624 21.672 1 95.69 32 LEU B CA 1
ATOM 3295 C C . LEU B 1 32 ? -4.938 1.082 20.219 1 95.69 32 LEU B C 1
ATOM 3297 O O . LEU B 1 32 ? -4.051 0.725 19.438 1 95.69 32 LEU B O 1
ATOM 3301 N N . THR B 1 33 ? -5.902 1.879 19.859 1 95.12 33 THR B N 1
ATOM 3302 C CA . THR B 1 33 ? -6.082 2.334 18.484 1 95.12 33 THR B CA 1
ATOM 3303 C C . THR B 1 33 ? -4.914 3.211 18.047 1 95.12 33 THR B C 1
ATOM 3305 O O . THR B 1 33 ? -4.383 3.043 16.938 1 95.12 33 THR B O 1
ATOM 3308 N N . ILE B 1 34 ? -4.457 4.086 18.859 1 94.06 34 ILE B N 1
ATOM 3309 C CA . ILE B 1 34 ? -3.352 4.984 18.547 1 94.06 34 ILE B CA 1
ATOM 3310 C C . ILE B 1 34 ? -2.072 4.18 18.344 1 94.06 34 ILE B C 1
ATOM 3312 O O . ILE B 1 34 ? -1.367 4.367 17.344 1 94.06 34 ILE B O 1
ATOM 3316 N N . PHE B 1 35 ? -1.823 3.211 19.266 1 95.38 35 PHE B N 1
ATOM 3317 C CA . PHE B 1 35 ? -0.628 2.383 19.156 1 95.38 35 PHE B CA 1
ATOM 3318 C C . PHE B 1 35 ? -0.649 1.569 17.875 1 95.38 35 PHE B C 1
ATOM 3320 O O . PHE B 1 35 ? 0.367 1.46 17.188 1 95.38 35 PHE B O 1
ATOM 3327 N N . ALA B 1 36 ? -1.789 1.03 17.672 1 97 36 ALA B N 1
ATOM 3328 C CA . ALA B 1 36 ? -1.934 0.193 16.484 1 97 36 ALA B CA 1
AT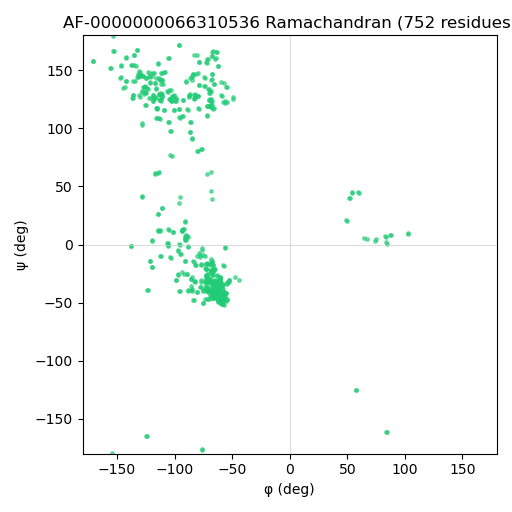OM 3329 C C . ALA B 1 36 ? -1.709 1.004 15.211 1 97 36 ALA B C 1
ATOM 3331 O O . ALA B 1 36 ? -1.04 0.542 14.281 1 97 36 ALA B O 1
ATOM 3332 N N . VAL B 1 37 ? -2.229 2.195 15.133 1 95.38 37 VAL B N 1
ATOM 3333 C CA . VAL B 1 37 ? -2.098 3.039 13.945 1 95.38 37 VAL B CA 1
ATOM 3334 C C . VAL B 1 37 ? -0.648 3.492 13.789 1 95.38 37 VAL B C 1
ATOM 3336 O O . VAL B 1 37 ? -0.119 3.535 12.68 1 95.38 37 VAL B O 1
ATOM 3339 N N . ILE B 1 38 ? -0.002 3.832 14.883 1 95.06 38 ILE B N 1
ATOM 3340 C CA . ILE B 1 38 ? 1.422 4.145 14.852 1 95.06 38 ILE B CA 1
ATOM 3341 C C . ILE B 1 38 ? 2.193 2.986 14.227 1 95.06 38 ILE B C 1
ATOM 3343 O O . ILE B 1 38 ? 3.174 3.201 13.508 1 95.06 38 ILE B O 1
ATOM 3347 N N . SER B 1 39 ? 1.651 1.81 14.5 1 96.31 39 SER B N 1
ATOM 3348 C CA . SER B 1 39 ? 2.311 0.592 14.039 1 96.31 39 SER B CA 1
ATOM 3349 C C . SER B 1 39 ? 1.812 0.182 12.664 1 96.31 39 SER B C 1
ATOM 3351 O O . SER B 1 39 ? 2.057 -0.941 12.219 1 96.31 39 SER B O 1
ATOM 3353 N N . GLY B 1 40 ? 0.993 0.966 12.047 1 93.5 40 GLY B N 1
ATOM 3354 C CA . GLY B 1 40 ? 0.653 0.759 10.648 1 93.5 40 GLY B CA 1
ATOM 3355 C C . GLY B 1 40 ? -0.714 0.129 10.453 1 93.5 40 GLY B C 1
ATOM 3356 O O . GLY B 1 40 ? -1.062 -0.28 9.344 1 93.5 40 GLY B O 1
ATOM 3357 N N . ALA B 1 41 ? -1.539 0.004 11.461 1 94.38 41 ALA B N 1
ATOM 3358 C CA . ALA B 1 41 ? -2.871 -0.582 11.328 1 94.38 41 ALA B CA 1
ATOM 3359 C C . ALA B 1 41 ? -3.768 0.293 10.453 1 94.38 41 ALA B C 1
ATOM 3361 O O . ALA B 1 41 ? -3.758 1.52 10.578 1 94.38 41 ALA B O 1
ATOM 3362 N N . GLU B 1 42 ? -4.551 -0.321 9.57 1 90.88 42 GLU B N 1
ATOM 3363 C CA . GLU B 1 42 ? -5.395 0.429 8.641 1 90.88 42 GLU B CA 1
ATOM 3364 C C . GLU B 1 42 ? -6.863 0.061 8.812 1 90.88 42 GLU B C 1
ATOM 3366 O O . GLU B 1 42 ? -7.742 0.737 8.273 1 90.88 42 GLU B O 1
ATOM 3371 N N . SER B 1 43 ? -7.121 -1.038 9.508 1 92 43 SER B N 1
ATOM 3372 C CA . SER B 1 43 ? -8.492 -1.498 9.711 1 92 43 SER B CA 1
ATOM 3373 C C . SER B 1 43 ? -8.742 -1.849 11.172 1 92 43 SER B C 1
ATOM 3375 O O . SER B 1 43 ? -7.805 -1.938 11.969 1 92 43 SER B O 1
ATOM 3377 N N . TRP B 1 44 ? -10.047 -2.008 11.438 1 93.81 44 TRP B N 1
ATOM 3378 C CA . TRP B 1 44 ? -10.398 -2.4 12.797 1 93.81 44 TRP B CA 1
ATOM 3379 C C . TRP B 1 44 ? -9.828 -3.775 13.133 1 93.81 44 TRP B C 1
ATOM 3381 O O . TRP B 1 44 ? -9.406 -4.02 14.266 1 93.81 44 TRP B O 1
ATOM 3391 N N . GLU B 1 45 ? -9.781 -4.609 12.156 1 94.94 45 GLU B N 1
ATOM 3392 C CA . GLU B 1 45 ? -9.203 -5.938 12.344 1 94.94 45 GLU B CA 1
ATOM 3393 C C . GLU B 1 45 ? -7.711 -5.855 12.641 1 94.94 45 GLU B C 1
ATOM 3395 O O . GLU B 1 45 ? -7.195 -6.598 13.477 1 94.94 45 GLU B O 1
ATOM 3400 N N . ASP B 1 46 ? -7.094 -4.977 11.938 1 95.06 46 ASP B N 1
ATOM 3401 C CA . ASP B 1 46 ? -5.672 -4.77 12.195 1 95.06 46 ASP B CA 1
ATOM 3402 C C . ASP B 1 46 ? -5.43 -4.375 13.648 1 95.06 46 ASP B C 1
ATOM 3404 O O . ASP B 1 46 ? -4.461 -4.82 14.266 1 95.06 46 ASP B O 1
ATOM 3408 N N . ILE B 1 47 ? -6.258 -3.494 14.109 1 96.5 47 ILE B N 1
ATOM 3409 C CA . ILE B 1 47 ? -6.113 -2.982 15.469 1 96.5 47 ILE B CA 1
ATOM 3410 C C . ILE B 1 47 ? -6.312 -4.117 16.469 1 96.5 47 ILE B C 1
ATOM 3412 O O . ILE B 1 47 ? -5.559 -4.242 17.438 1 96.5 47 ILE B O 1
ATOM 3416 N N . GLU B 1 48 ? -7.332 -4.891 16.219 1 96.56 48 GLU B N 1
ATOM 3417 C CA . GLU B 1 48 ? -7.566 -6.059 17.062 1 96.56 48 GLU B CA 1
ATOM 3418 C C . GLU B 1 48 ? -6.359 -6.996 17.062 1 96.56 48 GLU B C 1
ATOM 3420 O O . GLU B 1 48 ? -5.906 -7.43 18.125 1 96.56 48 GLU B O 1
ATOM 3425 N N . ASP B 1 49 ? -5.84 -7.312 15.867 1 96.38 49 ASP B N 1
ATOM 3426 C CA . ASP B 1 49 ? -4.676 -8.188 15.742 1 96.38 49 ASP B CA 1
ATOM 3427 C C . ASP B 1 49 ? -3.482 -7.633 16.516 1 96.38 49 ASP B C 1
ATOM 3429 O O . ASP B 1 49 ? -2.773 -8.383 17.188 1 96.38 49 ASP B O 1
ATOM 3433 N N . PHE B 1 50 ? -3.26 -6.379 16.391 1 97.56 50 PHE B N 1
ATOM 3434 C CA . PHE B 1 50 ? -2.168 -5.719 17.094 1 97.56 50 PHE B CA 1
ATOM 3435 C C . PHE B 1 50 ? -2.32 -5.883 18.609 1 97.56 50 PHE B C 1
ATOM 3437 O O . PHE B 1 50 ? -1.355 -6.207 19.297 1 97.56 50 PHE B O 1
ATOM 3444 N N . GLY B 1 51 ? -3.506 -5.566 19.078 1 97.25 51 GLY B N 1
ATOM 3445 C CA . GLY B 1 51 ? -3.773 -5.68 20.5 1 97.25 51 GLY B CA 1
ATOM 3446 C C . GLY B 1 51 ? -3.523 -7.074 21.047 1 97.25 51 GLY B C 1
ATOM 3447 O O . GLY B 1 51 ? -2.902 -7.234 22.094 1 97.25 51 GLY B O 1
ATOM 3448 N N . GLU B 1 52 ? -3.984 -8.047 20.297 1 96.12 52 GLU B N 1
ATOM 3449 C CA . GLU B 1 52 ? -3.812 -9.43 20.719 1 96.12 52 GLU B CA 1
ATOM 3450 C C . GLU B 1 52 ? -2.336 -9.82 20.766 1 96.12 52 GLU B C 1
ATOM 3452 O O . GLU B 1 52 ? -1.885 -10.477 21.703 1 96.12 52 GLU B O 1
ATOM 3457 N N . THR B 1 53 ? -1.648 -9.391 19.812 1 95.31 53 THR B N 1
ATOM 3458 C CA . THR B 1 53 ? -0.242 -9.75 19.688 1 95.31 53 THR B CA 1
ATOM 3459 C C . THR B 1 53 ? 0.596 -9.055 20.75 1 95.31 53 THR B C 1
ATOM 3461 O O . THR B 1 53 ? 1.555 -9.625 21.281 1 95.31 53 THR B O 1
ATOM 3464 N N . HIS B 1 54 ? 0.256 -7.793 21.062 1 96.31 54 HIS B N 1
ATOM 3465 C CA . HIS B 1 54 ? 1.074 -6.992 21.969 1 96.31 54 HIS B CA 1
ATOM 3466 C C . HIS B 1 54 ? 0.351 -6.738 23.281 1 96.31 54 HIS B C 1
ATOM 3468 O O . HIS B 1 54 ? 0.529 -5.688 23.906 1 96.31 54 HIS B O 1
ATOM 3474 N N . LEU B 1 55 ? -0.458 -7.648 23.688 1 95.94 55 LEU B N 1
ATOM 3475 C CA . LEU B 1 55 ? -1.271 -7.457 24.891 1 95.94 55 LEU B CA 1
ATOM 3476 C C . LEU B 1 55 ? -0.395 -7.16 26.094 1 95.94 55 LEU B C 1
ATOM 3478 O O . LEU B 1 55 ? -0.677 -6.234 26.859 1 95.94 55 LEU B O 1
ATOM 3482 N N . ASP B 1 56 ? 0.681 -7.922 26.266 1 93.88 56 ASP B N 1
ATOM 3483 C CA . ASP B 1 56 ? 1.568 -7.73 27.406 1 93.88 56 ASP B CA 1
ATOM 3484 C C . ASP B 1 56 ? 2.203 -6.344 27.375 1 93.88 56 ASP B C 1
ATOM 3486 O O . ASP B 1 56 ? 2.398 -5.727 28.438 1 93.88 56 ASP B O 1
ATOM 3490 N N . PHE B 1 57 ? 2.502 -5.906 26.266 1 94.38 57 PHE B N 1
ATOM 3491 C CA . PHE B 1 57 ? 3.076 -4.578 26.094 1 94.38 57 PHE B CA 1
ATOM 3492 C C . PHE B 1 57 ? 2.051 -3.498 26.422 1 94.38 57 PHE B C 1
ATOM 3494 O O . PHE B 1 57 ? 2.363 -2.535 27.125 1 94.38 57 PHE B O 1
ATOM 3501 N N . LEU B 1 58 ? 0.833 -3.65 25.953 1 94.19 58 LEU B N 1
ATOM 3502 C CA . LEU B 1 58 ? -0.235 -2.674 26.141 1 94.19 58 LEU B CA 1
ATOM 3503 C C . LEU B 1 58 ? -0.593 -2.535 27.625 1 94.19 58 LEU B C 1
ATOM 3505 O O . LEU B 1 58 ? -0.956 -1.448 28.078 1 94.19 58 LEU B O 1
ATOM 3509 N N . LYS B 1 59 ? -0.432 -3.602 28.312 1 93.5 59 LYS B N 1
ATOM 3510 C CA . LYS B 1 59 ? -0.774 -3.625 29.734 1 93.5 59 LYS B CA 1
ATOM 3511 C C . LYS B 1 59 ? 0.135 -2.697 30.531 1 93.5 59 LYS B C 1
ATOM 3513 O O . LYS B 1 59 ? -0.22 -2.27 31.641 1 93.5 59 LYS B O 1
ATOM 3518 N N . GLN B 1 60 ? 1.244 -2.396 30.016 1 90.94 60 GLN B N 1
ATOM 3519 C CA . GLN B 1 60 ? 2.166 -1.481 30.672 1 90.94 60 GLN B CA 1
ATOM 3520 C C . GLN B 1 60 ? 1.658 -0.044 30.609 1 90.94 60 GLN B C 1
ATOM 3522 O O . GLN B 1 60 ? 2.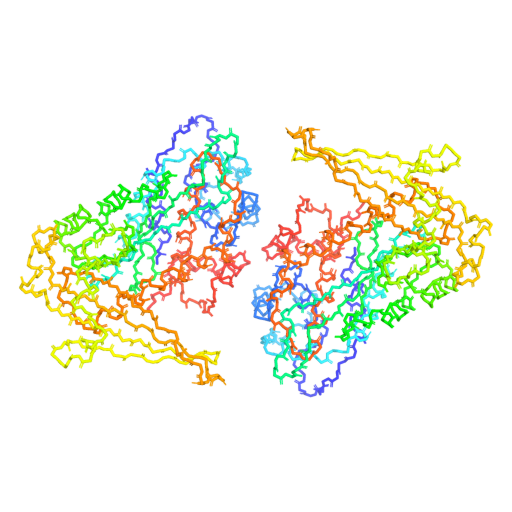074 0.805 31.391 1 90.94 60 GLN B O 1
ATOM 3527 N N . TYR B 1 61 ? 0.733 0.244 29.75 1 88.5 61 TYR B N 1
ATOM 3528 C CA . TYR B 1 61 ? 0.351 1.629 29.5 1 88.5 61 TYR B CA 1
ATOM 3529 C C . TYR B 1 61 ? -1.119 1.856 29.828 1 88.5 61 TYR B C 1
ATOM 3531 O O . TYR B 1 61 ? -1.555 2.998 30 1 88.5 61 TYR B O 1
ATOM 3539 N N . GLY B 1 62 ? -1.846 0.798 29.875 1 87 62 GLY B N 1
ATOM 3540 C CA . GLY B 1 62 ? -3.273 0.936 30.109 1 87 62 GLY B CA 1
ATOM 3541 C C . GLY B 1 62 ? -3.889 -0.292 30.766 1 87 62 GLY B C 1
ATOM 3542 O O . GLY B 1 62 ? -3.186 -1.259 31.062 1 87 62 GLY B O 1
ATOM 3543 N N . ASP B 1 63 ? -5.207 -0.115 30.969 1 86.56 63 ASP B N 1
ATOM 3544 C CA . ASP B 1 63 ? -5.949 -1.198 31.609 1 86.56 63 ASP B CA 1
ATOM 3545 C C . ASP B 1 63 ? -6.559 -2.133 30.562 1 86.56 63 ASP B C 1
ATOM 3547 O O . ASP B 1 63 ? -7.543 -1.781 29.906 1 86.56 63 ASP B O 1
ATOM 3551 N N . PHE B 1 64 ? -6.035 -3.316 30.5 1 92.94 64 PHE B N 1
ATOM 3552 C CA . PHE B 1 64 ? -6.539 -4.344 29.594 1 92.94 64 PHE B CA 1
ATOM 3553 C C . PHE B 1 64 ? -6.805 -5.641 30.344 1 92.94 64 PHE B C 1
ATOM 3555 O O . PHE B 1 64 ? -6.469 -6.727 29.859 1 92.94 64 PHE B O 1
ATOM 3562 N N . GLU B 1 65 ? -7.344 -5.508 31.469 1 88.69 65 GLU B N 1
ATOM 3563 C CA . GLU B 1 65 ? -7.617 -6.66 32.312 1 88.69 65 GLU B CA 1
ATOM 3564 C C . GLU B 1 65 ? -8.57 -7.637 31.641 1 88.69 65 GLU B C 1
ATOM 3566 O O . GLU B 1 65 ? -8.453 -8.852 31.828 1 88.69 65 GLU B O 1
ATOM 3571 N N . ASN B 1 66 ? -9.453 -7.109 30.875 1 91.38 66 ASN B N 1
ATOM 3572 C CA . ASN B 1 66 ? -10.43 -7.953 30.203 1 91.38 66 ASN B CA 1
ATOM 3573 C C . ASN B 1 66 ? -9.969 -8.336 28.797 1 91.38 66 ASN B C 1
ATOM 3575 O O . ASN B 1 66 ? -10.781 -8.75 27.969 1 91.38 66 ASN B O 1
ATOM 3579 N N . GLY B 1 67 ? -8.773 -8.086 28.531 1 93.06 67 GLY B N 1
ATOM 3580 C CA . GLY B 1 67 ? -8.258 -8.445 27.219 1 93.06 67 GLY B CA 1
ATOM 3581 C C . GLY B 1 67 ? -8.539 -7.395 26.156 1 93.06 67 GLY B C 1
ATOM 3582 O O . GLY B 1 67 ? -8.727 -6.219 26.469 1 93.06 67 GLY B O 1
ATOM 3583 N N . ILE B 1 68 ? -8.453 -7.824 24.891 1 95.69 68 ILE B N 1
ATOM 3584 C CA . ILE B 1 68 ? -8.625 -6.918 23.766 1 95.69 68 ILE B CA 1
ATOM 3585 C C . ILE B 1 68 ? -10.039 -7.031 23.219 1 95.69 68 ILE B C 1
ATOM 3587 O O . ILE B 1 68 ? -10.539 -8.133 22.984 1 95.69 68 ILE B O 1
ATOM 3591 N N . PRO B 1 69 ? -10.695 -5.906 23.141 1 94.44 69 PRO B N 1
ATOM 3592 C CA . PRO B 1 69 ? -12.023 -5.965 22.516 1 94.44 69 PRO B CA 1
ATOM 3593 C C . PRO B 1 69 ? -11.969 -6.418 21.062 1 94.44 69 PRO B C 1
ATOM 3595 O O . PRO B 1 69 ? -10.969 -6.203 20.375 1 94.44 69 PRO B O 1
ATOM 3598 N N . VAL B 1 70 ? -13.078 -7.004 20.625 1 94.75 70 VAL B N 1
ATOM 3599 C CA . VAL B 1 70 ? -13.164 -7.422 19.234 1 94.75 70 VAL B CA 1
ATOM 3600 C C . VAL B 1 70 ? -13.289 -6.195 18.328 1 94.75 70 VAL B C 1
ATOM 3602 O O . VAL B 1 70 ? -13.648 -5.109 18.797 1 94.75 70 VAL B O 1
ATOM 3605 N N . HIS B 1 71 ? -12.977 -6.367 17.109 1 94.25 71 HIS B N 1
ATOM 3606 C CA . HIS B 1 71 ? -12.906 -5.254 16.172 1 94.25 71 HIS B CA 1
ATOM 3607 C C . HIS B 1 71 ? -14.242 -4.516 16.094 1 94.25 71 HIS B C 1
ATOM 3609 O O . HIS B 1 71 ? -14.266 -3.289 15.977 1 94.25 71 HIS B O 1
ATOM 3615 N N . ASP B 1 72 ? -15.328 -5.211 16.219 1 92 72 ASP B N 1
ATOM 3616 C CA . ASP B 1 72 ? -16.641 -4.574 16.172 1 92 72 ASP B CA 1
ATOM 3617 C C . ASP B 1 72 ? -16.844 -3.641 17.359 1 92 72 ASP B C 1
ATOM 3619 O O . ASP B 1 72 ? -17.453 -2.578 17.234 1 92 72 ASP B O 1
ATOM 3623 N N . THR B 1 73 ? -16.391 -4.109 18.5 1 92.25 73 THR B N 1
ATOM 3624 C CA . THR B 1 73 ? -16.484 -3.293 19.703 1 92.25 73 THR B CA 1
ATOM 3625 C C . THR B 1 73 ? -15.602 -2.051 19.578 1 92.25 73 THR B C 1
ATOM 3627 O O . THR B 1 73 ? -16.016 -0.953 19.953 1 92.25 73 THR B O 1
ATOM 3630 N N . ILE B 1 74 ? -14.398 -2.207 19.062 1 94.06 74 ILE B N 1
ATOM 3631 C CA . ILE B 1 74 ? -13.5 -1.074 18.859 1 94.06 74 ILE B CA 1
ATOM 3632 C C . ILE B 1 74 ? -14.156 -0.052 17.938 1 94.06 74 ILE B C 1
ATOM 3634 O O . ILE B 1 74 ? -14.203 1.141 18.25 1 94.06 74 ILE B O 1
ATOM 3638 N N . ALA B 1 75 ? -14.703 -0.56 16.859 1 92.62 75 ALA B N 1
ATOM 3639 C CA . ALA B 1 75 ? -15.359 0.295 15.875 1 92.62 75 ALA B CA 1
ATOM 3640 C C . ALA B 1 75 ? -16.516 1.062 16.5 1 92.62 75 ALA B C 1
ATOM 3642 O O . ALA B 1 75 ? -16.672 2.268 16.281 1 92.62 75 ALA B O 1
ATOM 3643 N N . ARG B 1 76 ? -17.266 0.396 17.266 1 90.5 76 ARG B N 1
ATOM 3644 C CA . ARG B 1 76 ? -18.438 0.99 17.891 1 90.5 76 ARG B CA 1
ATOM 3645 C C . ARG B 1 76 ? -18.047 2.068 18.891 1 90.5 76 ARG B C 1
ATOM 3647 O O . ARG B 1 76 ? -18.625 3.156 18.906 1 90.5 76 ARG B O 1
ATOM 3654 N N . VAL B 1 77 ? -17.109 1.781 19.688 1 90.38 77 VAL B N 1
ATOM 3655 C CA . VAL B 1 77 ? -16.688 2.709 20.734 1 90.38 77 VAL B CA 1
ATOM 3656 C C . VAL B 1 77 ? -16.078 3.959 20.109 1 90.38 77 VAL B C 1
ATOM 3658 O O . VAL B 1 77 ? -16.422 5.082 20.484 1 90.38 77 VAL B O 1
ATOM 3661 N N . VAL B 1 78 ? -15.227 3.77 19.156 1 90.19 78 VAL B N 1
ATOM 3662 C CA . VAL B 1 78 ? -14.578 4.898 18.5 1 90.19 78 VAL B CA 1
ATOM 3663 C C . VAL B 1 78 ? -15.617 5.75 17.781 1 90.19 78 VAL B C 1
ATOM 3665 O O . VAL B 1 78 ? -15.531 6.98 17.766 1 90.19 78 VAL B O 1
ATOM 3668 N N . SER B 1 79 ? -16.594 5.094 17.25 1 88.31 79 SER B N 1
ATOM 3669 C CA . SER B 1 79 ? -17.641 5.789 16.5 1 88.31 79 SER B CA 1
ATOM 3670 C C . SER B 1 79 ? -18.5 6.648 17.422 1 88.31 79 SER B C 1
ATOM 3672 O O . SER B 1 79 ? -19.156 7.586 16.969 1 88.31 79 SER B O 1
ATOM 3674 N N . CYS B 1 80 ? -18.438 6.398 18.719 1 88.31 80 CYS B N 1
ATOM 3675 C CA . CYS B 1 80 ? -19.297 7.082 19.672 1 88.31 80 CYS B CA 1
ATOM 3676 C C . CYS B 1 80 ? -18.578 8.258 20.312 1 88.31 80 CYS B C 1
ATOM 3678 O O . CYS B 1 80 ? -19.188 9.055 21.016 1 88.31 80 CYS B O 1
ATOM 3680 N N . ILE B 1 81 ? -17.344 8.367 20 1 90.56 81 ILE B N 1
ATOM 3681 C CA . ILE B 1 81 ? -16.562 9.461 20.578 1 90.56 81 ILE B CA 1
ATOM 3682 C C . ILE B 1 81 ? -16.953 10.781 19.906 1 90.56 81 ILE B C 1
ATOM 3684 O O . ILE B 1 81 ? -17.125 10.836 18.688 1 90.56 81 ILE B O 1
ATOM 3688 N N . SER B 1 82 ? -17.109 11.812 20.703 1 89.19 82 SER B N 1
ATOM 3689 C CA . SER B 1 82 ? -17.391 13.148 20.188 1 89.19 82 SER B CA 1
ATOM 3690 C C . SER B 1 82 ? -16.188 13.703 19.422 1 89.19 82 SER B C 1
ATOM 3692 O O . SER B 1 82 ? -15.117 13.914 20 1 89.19 82 SER B O 1
ATOM 3694 N N . PRO B 1 83 ? -16.391 14 18.172 1 88.19 83 PRO B N 1
ATOM 3695 C CA . PRO B 1 83 ? -15.273 14.555 17.422 1 88.19 83 PRO B CA 1
ATOM 3696 C C . PRO B 1 83 ? -14.781 15.883 17.969 1 88.19 83 PRO B C 1
ATOM 3698 O O . PRO B 1 83 ? -13.57 16.141 17.984 1 88.19 83 PRO B O 1
ATOM 3701 N N . ALA B 1 84 ? -15.703 16.688 18.391 1 87.12 84 ALA B N 1
ATOM 3702 C CA . ALA B 1 84 ? -15.344 18 18.922 1 87.12 84 ALA B CA 1
ATOM 3703 C C . ALA B 1 84 ? -14.414 17.859 20.125 1 87.12 84 ALA B C 1
ATOM 3705 O O . ALA B 1 84 ? -13.414 18.562 20.234 1 87.12 84 ALA B O 1
ATOM 3706 N N . LYS B 1 85 ? -14.797 16.938 20.953 1 89.38 85 LYS B N 1
ATOM 3707 C CA . LYS B 1 85 ? -13.977 16.719 22.141 1 89.38 85 LYS B CA 1
ATOM 3708 C C . LYS B 1 85 ? -12.625 16.125 21.781 1 89.38 85 LYS B C 1
ATOM 3710 O O . LYS B 1 85 ? -11.602 16.484 22.375 1 89.38 85 LYS B O 1
ATOM 3715 N N . PHE B 1 86 ? -12.641 15.258 20.891 1 90.69 86 PHE B N 1
ATOM 3716 C CA . PHE B 1 86 ? -11.391 14.656 20.438 1 90.69 86 PHE B CA 1
ATOM 3717 C C . PHE B 1 86 ? -10.453 15.719 19.875 1 90.69 86 PHE B C 1
ATOM 3719 O O . PHE B 1 86 ? -9.266 15.734 20.203 1 90.69 86 PHE B O 1
ATOM 3726 N N . HIS B 1 87 ? -10.969 16.594 19.047 1 88.62 87 HIS B N 1
ATOM 3727 C CA . HIS B 1 87 ? -10.156 17.641 18.422 1 88.62 87 HIS B CA 1
ATOM 3728 C C . HIS B 1 87 ? -9.617 18.609 19.469 1 88.62 87 HIS B C 1
ATOM 3730 O O . HIS B 1 87 ? -8.469 19.062 19.359 1 88.62 87 HIS B O 1
ATOM 3736 N N . GLU B 1 88 ? -10.438 18.891 20.359 1 89.12 88 GLU B N 1
ATOM 3737 C CA . GLU B 1 88 ? -9.992 19.75 21.453 1 89.12 88 GLU B CA 1
ATOM 3738 C C . GLU B 1 88 ? -8.812 19.125 22.203 1 89.12 88 GLU B C 1
ATOM 3740 O O . GLU B 1 88 ? -7.828 19.812 22.5 1 89.12 88 GLU B O 1
ATOM 3745 N N . CYS B 1 89 ? -8.969 17.875 22.453 1 89.88 89 CYS B N 1
ATOM 3746 C CA . CYS B 1 89 ? -7.898 17.156 23.125 1 89.88 89 CYS B CA 1
ATOM 3747 C C . CYS B 1 89 ? -6.629 17.156 22.281 1 89.88 89 CYS B C 1
ATOM 3749 O O . CYS B 1 89 ? -5.531 17.328 22.812 1 89.88 89 CYS B O 1
ATOM 3751 N N . PHE B 1 90 ? -6.785 16.938 21.047 1 90.44 90 PHE B N 1
ATOM 3752 C CA . PHE B 1 90 ? -5.66 16.906 20.109 1 90.44 90 PHE B CA 1
ATOM 3753 C C . PHE B 1 90 ? -4.922 18.234 20.109 1 90.44 90 PHE B C 1
ATOM 3755 O O . PHE B 1 90 ? -3.695 18.281 20.234 1 90.44 90 PHE B O 1
ATOM 3762 N N . ILE B 1 91 ? -5.629 19.297 19.969 1 88.81 91 ILE B N 1
ATOM 3763 C CA . ILE B 1 91 ? -5.055 20.641 19.906 1 88.81 91 ILE B CA 1
ATOM 3764 C C . ILE B 1 91 ? -4.352 20.969 21.219 1 88.81 91 ILE B C 1
ATOM 3766 O O . ILE B 1 91 ? -3.252 21.531 21.219 1 88.81 91 ILE B O 1
ATOM 3770 N N . ASN B 1 92 ? -4.969 20.609 22.312 1 88.75 92 ASN B N 1
ATOM 3771 C CA . ASN B 1 92 ? -4.375 20.859 23.625 1 88.75 92 ASN B CA 1
ATOM 3772 C C . ASN B 1 92 ? -3.092 20.062 23.828 1 88.75 92 ASN B C 1
ATOM 3774 O O . ASN B 1 92 ? -2.133 20.547 24.422 1 88.75 92 ASN B O 1
ATOM 3778 N N . TRP B 1 93 ? -3.154 18.891 23.328 1 89.69 93 TRP B N 1
ATOM 3779 C CA . TRP B 1 93 ? -1.955 18.062 23.375 1 89.69 93 TRP B CA 1
ATOM 3780 C C . TRP B 1 93 ? -0.814 18.703 22.594 1 89.69 93 TRP B C 1
ATOM 3782 O O . TRP B 1 93 ? 0.322 18.75 23.078 1 89.69 93 TRP B O 1
ATOM 3792 N N . MET B 1 94 ? -1.108 19.219 21.453 1 87.94 94 MET B N 1
ATOM 3793 C CA . MET B 1 94 ? -0.099 19.859 20.625 1 87.94 94 MET B CA 1
ATOM 3794 C C . MET B 1 94 ? 0.422 21.141 21.281 1 87.94 94 MET B C 1
ATOM 3796 O O . MET B 1 94 ? 1.615 21.438 21.203 1 87.94 94 MET B O 1
ATOM 3800 N N . ARG B 1 95 ? -0.449 21.797 21.891 1 83.69 95 ARG B N 1
ATOM 3801 C CA . ARG B 1 95 ? -0.073 23.016 22.594 1 83.69 95 ARG B CA 1
ATOM 3802 C C . ARG B 1 95 ? 0.885 22.719 23.734 1 83.69 95 ARG B C 1
ATOM 3804 O O . ARG B 1 95 ? 1.814 23.484 24 1 83.69 95 ARG B O 1
ATOM 3811 N N . ASP B 1 96 ? 0.622 21.641 24.391 1 83.12 96 ASP B N 1
ATOM 3812 C CA . ASP B 1 96 ? 1.455 21.25 25.516 1 83.12 96 ASP B CA 1
ATOM 3813 C C . ASP B 1 96 ? 2.85 20.828 25.062 1 83.12 96 ASP B C 1
ATOM 3815 O O . ASP B 1 96 ? 3.828 21.016 25.781 1 83.12 96 ASP B O 1
ATOM 3819 N N . CYS B 1 97 ? 2.895 20.312 23.906 1 78.38 97 CYS B N 1
ATOM 3820 C CA . CYS B 1 97 ? 4.156 19.766 23.422 1 78.38 97 CYS B CA 1
ATOM 3821 C C . CYS B 1 97 ? 4.977 20.828 22.703 1 78.38 97 CYS B C 1
ATOM 3823 O O . CYS B 1 97 ? 6.195 20.688 22.578 1 78.38 97 CYS B O 1
ATOM 3825 N N . HIS B 1 98 ? 4.383 21.781 22.203 1 71.88 98 HIS B N 1
ATOM 3826 C CA . HIS B 1 98 ? 5.137 22.719 21.375 1 71.88 98 HIS B CA 1
ATOM 3827 C C . HIS B 1 98 ? 4.922 24.156 21.828 1 71.88 98 HIS B C 1
ATOM 3829 O O . HIS B 1 98 ? 3.824 24.516 22.266 1 71.88 98 HIS B O 1
ATOM 3835 N N . SER B 1 99 ? 6.074 24.766 21.953 1 64.69 99 SER B N 1
ATOM 3836 C CA . SER B 1 99 ? 6.047 26.156 22.406 1 64.69 99 SER B CA 1
ATOM 3837 C C . SER B 1 99 ? 5.473 27.062 21.328 1 64.69 99 SER B C 1
ATOM 3839 O O . SER B 1 99 ? 5.727 26.875 20.141 1 64.69 99 SER B O 1
ATOM 3841 N N . SER B 1 100 ? 4.551 27.953 21.734 1 63.25 100 SER B N 1
ATOM 3842 C CA . SER B 1 100 ? 3.773 28.875 20.922 1 63.25 100 SER B CA 1
ATOM 3843 C C . SER B 1 100 ? 4.629 30.047 20.453 1 63.25 100 SER B C 1
ATOM 3845 O O . SER B 1 100 ? 4.219 30.797 19.562 1 63.25 100 SER B O 1
ATOM 3847 N N . ASN B 1 101 ? 5.746 30.219 20.891 1 63.28 101 ASN B N 1
ATOM 3848 C CA . ASN B 1 101 ? 6.328 31.547 20.703 1 63.28 101 ASN B CA 1
ATOM 3849 C C . ASN B 1 101 ? 7.211 31.609 19.453 1 63.28 101 ASN B C 1
ATOM 3851 O O . ASN B 1 101 ? 8.188 32.344 19.422 1 63.28 101 ASN B O 1
ATOM 3855 N N . ASP B 1 102 ? 6.684 30.953 18.438 1 72.31 102 ASP B N 1
ATOM 3856 C CA . ASP B 1 102 ? 7.559 31 17.266 1 72.31 102 ASP B CA 1
ATOM 3857 C C . ASP B 1 102 ? 6.855 31.672 16.094 1 72.31 102 ASP B C 1
ATOM 3859 O O . ASP B 1 102 ? 5.648 31.906 16.125 1 72.31 102 ASP B O 1
ATOM 3863 N N . LYS B 1 103 ? 7.602 32.406 15.281 1 82.12 103 LYS B N 1
ATOM 3864 C CA . LYS B 1 103 ? 7.09 33 14.039 1 82.12 103 LYS B CA 1
ATOM 3865 C C . LYS B 1 103 ? 6.852 31.906 12.984 1 82.12 103 LYS B C 1
ATOM 3867 O O . LYS B 1 103 ? 7.359 32 11.867 1 82.12 103 LYS B O 1
ATOM 3872 N N . ASP B 1 104 ? 5.926 30.984 13.406 1 87.31 104 ASP B N 1
ATOM 3873 C CA . ASP B 1 104 ? 5.641 29.812 12.586 1 87.31 104 ASP B CA 1
ATOM 3874 C C . ASP B 1 104 ? 4.695 30.156 11.438 1 87.31 104 ASP B C 1
ATOM 3876 O O . ASP B 1 104 ? 3.994 31.172 11.492 1 87.31 104 ASP B O 1
ATOM 3880 N N . VAL B 1 105 ? 4.871 29.516 10.398 1 90.31 105 VAL B N 1
ATOM 3881 C CA . VAL B 1 105 ? 3.898 29.547 9.312 1 90.31 105 VAL B CA 1
ATOM 3882 C C . VAL B 1 105 ? 2.967 28.344 9.414 1 90.31 105 VAL B C 1
ATOM 3884 O O . VAL B 1 105 ? 3.42 27.203 9.375 1 90.31 105 VAL B O 1
ATOM 3887 N N . ILE B 1 106 ? 1.722 28.578 9.617 1 92.12 106 ILE B N 1
ATOM 3888 C CA . ILE B 1 106 ? 0.719 27.531 9.719 1 92.12 106 ILE B CA 1
ATOM 3889 C C . ILE B 1 106 ? -0.049 27.406 8.406 1 92.12 106 ILE B C 1
ATOM 3891 O O . ILE B 1 106 ? -0.697 28.375 7.973 1 92.12 106 ILE B O 1
ATOM 3895 N N . ALA B 1 107 ? 0.076 26.328 7.793 1 92.62 107 ALA B N 1
ATOM 3896 C CA . ALA B 1 107 ? -0.639 26.094 6.543 1 92.62 107 ALA B CA 1
ATOM 3897 C C . ALA B 1 107 ? -1.975 25.406 6.801 1 92.62 107 ALA B C 1
ATOM 3899 O O . ALA B 1 107 ? -2.023 24.359 7.449 1 92.62 107 ALA B O 1
ATOM 3900 N N . ILE B 1 108 ? -3.016 25.984 6.352 1 91.19 108 ILE B N 1
ATOM 3901 C CA . ILE B 1 108 ? -4.344 25.391 6.457 1 91.19 108 ILE B CA 1
ATOM 3902 C C . ILE B 1 108 ? -4.758 24.812 5.102 1 91.19 108 ILE B C 1
ATOM 3904 O O . ILE B 1 108 ? -4.723 25.516 4.086 1 91.19 108 ILE B O 1
ATOM 3908 N N . ASP B 1 109 ? -5.059 23.594 5.16 1 87.69 109 ASP B N 1
ATOM 3909 C CA . ASP B 1 109 ? -5.453 22.938 3.92 1 87.69 109 ASP B CA 1
ATOM 3910 C C . ASP B 1 109 ? -6.508 21.859 4.18 1 87.69 109 ASP B C 1
ATOM 3912 O O . ASP B 1 109 ? -6.629 21.359 5.301 1 87.69 109 ASP B O 1
ATOM 3916 N N . GLY B 1 110 ? -7.301 21.609 3.109 1 84.75 110 GLY B N 1
ATOM 3917 C CA . GLY B 1 110 ? -8.352 20.609 3.215 1 84.75 110 GLY B CA 1
ATOM 3918 C C . GLY B 1 110 ? -8.086 19.375 2.365 1 84.75 110 GLY B C 1
ATOM 3919 O O . GLY B 1 110 ? -7.438 19.469 1.321 1 84.75 110 GLY B O 1
ATOM 3920 N N . LYS B 1 111 ? -8.57 18.234 2.902 1 83.56 111 LYS B N 1
ATOM 3921 C CA . LYS B 1 111 ? -8.477 16.984 2.168 1 83.56 111 LYS B CA 1
ATOM 3922 C C . LYS B 1 111 ? -9.789 16.203 2.248 1 83.56 111 LYS B C 1
ATOM 3924 O O . LYS B 1 111 ? -10.359 16.031 3.33 1 83.56 111 LYS B O 1
ATOM 3929 N N . THR B 1 112 ? -10.281 15.812 1.117 1 80.5 112 THR B N 1
ATOM 3930 C CA . THR B 1 112 ? -11.461 14.953 1.069 1 80.5 112 THR B CA 1
ATOM 3931 C C . THR B 1 112 ? -11.07 13.484 1.172 1 80.5 112 THR B C 1
ATOM 3933 O O . THR B 1 112 ? -10.148 13.031 0.486 1 80.5 112 THR B O 1
ATOM 3936 N N . LEU B 1 113 ? -11.711 12.828 2.059 1 78.69 113 LEU B N 1
ATOM 3937 C CA . LEU B 1 113 ? -11.469 11.398 2.205 1 78.69 113 LEU B CA 1
ATOM 3938 C C . LEU B 1 113 ? -12.359 10.602 1.256 1 78.69 113 LEU B C 1
ATOM 3940 O O . LEU B 1 113 ? -13.531 10.367 1.55 1 78.69 113 LEU B O 1
ATOM 3944 N N . ARG B 1 114 ? -11.953 10.172 0.107 1 72.94 114 ARG B N 1
ATOM 3945 C CA . ARG B 1 114 ? -12.719 9.68 -1.033 1 72.94 114 ARG B CA 1
ATOM 3946 C C . ARG B 1 114 ? -13.508 8.43 -0.663 1 72.94 114 ARG B C 1
ATOM 3948 O O . ARG B 1 114 ? -14.656 8.273 -1.068 1 72.94 114 ARG B O 1
ATOM 3955 N N . HIS B 1 115 ? -12.992 7.438 -0.078 1 67.25 115 HIS B N 1
ATOM 3956 C CA . HIS B 1 115 ? -13.711 6.188 0.133 1 67.25 115 HIS B CA 1
ATOM 3957 C C . HIS B 1 115 ? -14.453 6.191 1.467 1 67.25 115 HIS B C 1
ATOM 3959 O O . HIS B 1 115 ? -14.859 5.141 1.961 1 67.25 115 HIS B O 1
ATOM 3965 N N . SER B 1 116 ? -14.672 7.371 1.963 1 67.19 116 SER B N 1
ATOM 3966 C CA . SER B 1 116 ? -15.445 7.492 3.195 1 67.19 116 SER B CA 1
ATOM 3967 C C . SER B 1 116 ? -16.938 7.664 2.9 1 67.19 116 SER B C 1
ATOM 3969 O O . SER B 1 116 ? -17.734 7.895 3.812 1 67.19 116 SER B O 1
ATOM 3971 N N . TYR B 1 117 ? -17.188 7.5 1.563 1 63.09 117 TYR B N 1
ATOM 3972 C CA . TYR B 1 117 ? -18.578 7.637 1.147 1 63.09 117 TYR B CA 1
ATOM 3973 C C . TYR B 1 117 ? -19.406 6.465 1.653 1 63.09 117 TYR B C 1
ATOM 3975 O O . TYR B 1 117 ? -18.984 5.312 1.579 1 63.09 117 TYR B O 1
ATOM 3983 N N . ASP B 1 118 ? -20.375 6.902 2.328 1 61.56 118 ASP B N 1
ATOM 3984 C CA . ASP B 1 118 ? -21.328 5.895 2.777 1 61.56 118 ASP B CA 1
ATOM 3985 C C . ASP B 1 118 ? -22.609 5.918 1.931 1 61.56 118 ASP B C 1
ATOM 3987 O O . ASP B 1 118 ? -23.438 6.809 2.092 1 61.56 118 ASP B O 1
ATOM 3991 N N . LYS B 1 119 ? -22.625 5.035 0.994 1 57.38 119 LYS B N 1
ATOM 3992 C CA . LYS B 1 119 ? -23.766 4.984 0.086 1 57.38 119 LYS B CA 1
ATOM 3993 C C . LYS B 1 119 ? -25.062 4.781 0.854 1 57.38 119 LYS B C 1
ATOM 3995 O O . LYS B 1 119 ? -26.109 5.316 0.473 1 57.38 119 LYS B O 1
ATOM 4000 N N . SER B 1 120 ? -25.047 3.977 1.81 1 53.88 120 SER B N 1
ATOM 4001 C CA . SER B 1 120 ? -26.266 3.611 2.52 1 53.88 120 SER B CA 1
ATOM 4002 C C . SER B 1 120 ? -26.891 4.824 3.205 1 53.88 120 SER B C 1
ATOM 4004 O O . SER B 1 120 ? -28.109 4.918 3.316 1 53.88 120 SER B O 1
ATOM 4006 N N . ARG B 1 121 ? -26 5.781 3.518 1 53.78 121 ARG B N 1
ATOM 4007 C CA . ARG B 1 121 ? -26.516 6.934 4.242 1 53.78 121 ARG B CA 1
ATOM 4008 C C . ARG B 1 121 ? -26.453 8.195 3.387 1 53.78 121 ARG B C 1
ATOM 4010 O O . ARG B 1 121 ? -26.656 9.305 3.887 1 53.78 121 ARG B O 1
ATOM 4017 N N . ARG B 1 122 ? -26.203 7.973 2.152 1 52.31 122 ARG B N 1
ATOM 4018 C CA . ARG B 1 122 ? -26.172 9.078 1.197 1 52.31 122 ARG B CA 1
ATOM 4019 C C . ARG B 1 122 ? -25.297 10.219 1.706 1 52.31 122 ARG B C 1
ATOM 4021 O O . ARG B 1 122 ? -25.656 11.391 1.591 1 52.31 122 ARG B O 1
ATOM 4028 N N . ARG B 1 123 ? -24.484 9.773 2.621 1 60.16 123 ARG B N 1
ATOM 4029 C CA . ARG B 1 123 ? -23.578 10.812 3.102 1 60.16 123 ARG B CA 1
ATOM 4030 C C . ARG B 1 123 ? -22.328 10.891 2.232 1 60.16 123 ARG B C 1
ATOM 4032 O O . ARG B 1 123 ? -21.781 9.867 1.816 1 60.16 123 ARG B O 1
ATOM 4039 N N . GLY B 1 124 ? -22.016 12.031 1.752 1 65.19 124 GLY B N 1
ATOM 4040 C CA . GLY B 1 124 ? -20.875 12.258 0.89 1 65.19 124 GLY B CA 1
ATOM 4041 C C . GLY B 1 124 ? -19.547 12.047 1.593 1 65.19 124 GLY B C 1
ATOM 4042 O O . GLY B 1 124 ? -19.5 11.828 2.805 1 65.19 124 GLY B O 1
ATOM 4043 N N . ALA B 1 125 ? -18.453 11.961 0.929 1 75.81 125 ALA B N 1
ATOM 4044 C CA . ALA B 1 125 ? -17.094 11.844 1.463 1 75.81 125 ALA B CA 1
ATOM 4045 C C . ALA B 1 125 ? -16.781 12.984 2.43 1 75.81 125 ALA B C 1
ATOM 4047 O O . ALA B 1 125 ? -17.219 14.117 2.223 1 75.81 125 ALA B O 1
ATOM 4048 N N . ILE B 1 126 ? -16.188 12.695 3.543 1 79.12 126 ILE B N 1
ATOM 4049 C CA . ILE B 1 126 ? -15.867 13.695 4.559 1 79.12 126 ILE B CA 1
ATOM 4050 C C . ILE B 1 126 ? -14.688 14.539 4.098 1 79.12 126 ILE B C 1
ATOM 4052 O O . ILE B 1 126 ? -13.812 14.055 3.375 1 79.12 126 ILE B O 1
ATOM 4056 N N . HIS B 1 127 ? -14.781 15.781 4.465 1 86.25 127 HIS B N 1
ATOM 4057 C CA . HIS B 1 127 ? -13.695 16.719 4.199 1 86.25 127 HIS B CA 1
ATOM 4058 C C . HIS B 1 127 ? -13.039 17.188 5.496 1 86.25 127 HIS B C 1
ATOM 4060 O O . HIS B 1 127 ? -13.734 17.578 6.438 1 86.25 127 HIS B O 1
ATOM 4066 N N . VAL B 1 128 ? -11.758 16.984 5.543 1 87.69 128 VAL B N 1
ATOM 4067 C CA . VAL B 1 128 ? -11.031 17.359 6.754 1 87.69 128 VAL B CA 1
ATOM 4068 C C . VAL B 1 128 ? -10.102 18.531 6.461 1 87.69 128 VAL B C 1
ATOM 4070 O O . VAL B 1 128 ? -9.359 18.516 5.477 1 87.69 128 VAL B O 1
ATOM 4073 N N . ILE B 1 129 ? -10.211 19.562 7.293 1 89.81 129 ILE B N 1
ATOM 4074 C CA . ILE B 1 129 ? -9.305 20.703 7.227 1 89.81 129 ILE B CA 1
ATOM 4075 C C . ILE B 1 129 ? -8.234 20.578 8.312 1 89.81 129 ILE B C 1
ATOM 4077 O O . ILE B 1 129 ? -8.547 20.344 9.484 1 89.81 129 ILE B O 1
ATOM 4081 N N . SER B 1 130 ? -7.055 20.688 7.891 1 91 130 SER B N 1
ATOM 4082 C CA . SER B 1 130 ? -5.957 20.531 8.836 1 91 130 SER B CA 1
ATOM 4083 C C . SER B 1 130 ? -5.078 21.766 8.883 1 91 130 SER B C 1
ATOM 4085 O O . SER B 1 130 ? -4.957 22.484 7.887 1 91 130 SER B O 1
ATOM 4087 N N . ALA B 1 131 ? -4.586 22.078 10.039 1 91.94 131 ALA B N 1
ATOM 4088 C CA . ALA B 1 131 ? -3.559 23.094 10.25 1 91.94 131 ALA B CA 1
ATOM 4089 C C . ALA B 1 131 ? -2.189 22.453 10.469 1 91.94 131 ALA B C 1
ATOM 4091 O O . ALA B 1 131 ? -2.023 21.625 11.359 1 91.94 131 ALA B O 1
ATOM 4092 N N . PHE B 1 132 ? -1.273 22.828 9.68 1 90.94 132 PHE B N 1
ATOM 4093 C CA . PHE B 1 132 ? 0.05 22.219 9.688 1 90.94 132 PHE B CA 1
ATOM 4094 C C . PHE B 1 132 ? 1.121 23.25 10.023 1 90.94 132 PHE B C 1
ATOM 4096 O O . PHE B 1 132 ? 1.219 24.281 9.367 1 90.94 132 PHE B O 1
ATOM 4103 N N . SER B 1 133 ? 1.861 22.984 11.031 1 89.31 133 SER B N 1
ATOM 4104 C CA . SER B 1 133 ? 3.027 23.797 11.344 1 89.31 133 SER B CA 1
ATOM 4105 C C . SER B 1 133 ? 4.207 23.453 10.445 1 89.31 133 SER B C 1
ATOM 4107 O O . SER B 1 133 ? 4.738 22.344 10.508 1 89.31 133 SER B O 1
ATOM 4109 N N . THR B 1 134 ? 4.598 24.391 9.688 1 86.31 134 THR B N 1
ATOM 4110 C CA . THR B 1 134 ? 5.676 24.109 8.742 1 86.31 134 THR B CA 1
ATOM 4111 C C . THR B 1 134 ? 7.027 24.094 9.453 1 86.31 134 THR B C 1
ATOM 4113 O O . THR B 1 134 ? 7.93 23.344 9.062 1 86.31 134 THR B O 1
ATOM 4116 N N . MET B 1 135 ? 7.117 24.859 10.453 1 83.38 135 MET B N 1
ATOM 4117 C CA . MET B 1 135 ? 8.359 24.922 11.219 1 83.38 135 MET B CA 1
ATOM 4118 C C . MET B 1 135 ? 8.641 23.594 11.906 1 83.38 135 MET B C 1
ATOM 4120 O O . MET B 1 135 ? 9.781 23.125 11.914 1 83.38 135 MET B O 1
ATOM 4124 N N . HIS B 1 136 ? 7.609 23.016 12.391 1 81.62 136 HIS B N 1
ATOM 4125 C CA . HIS B 1 136 ? 7.789 21.781 13.164 1 81.62 136 HIS B CA 1
ATOM 4126 C C . HIS B 1 136 ? 7.398 20.562 12.352 1 81.62 136 HIS B C 1
ATOM 4128 O O . HIS B 1 136 ? 7.633 19.422 12.781 1 81.62 136 HIS B O 1
ATOM 4134 N N . SER B 1 137 ? 6.785 20.766 11.242 1 83.62 137 SER B N 1
ATOM 4135 C CA . SER B 1 137 ? 6.316 19.703 10.367 1 83.62 137 SER B CA 1
ATOM 4136 C C . SER B 1 137 ? 5.32 18.797 11.086 1 83.62 137 SER B C 1
ATOM 4138 O O . SER B 1 137 ? 5.453 17.562 11.047 1 83.62 137 SER B O 1
ATOM 4140 N N . LEU B 1 138 ? 4.387 19.438 11.789 1 87.5 138 LEU B N 1
ATOM 4141 C CA . LEU B 1 138 ? 3.381 18.719 12.562 1 87.5 138 LEU B CA 1
ATOM 4142 C C . LEU B 1 138 ? 1.981 19.25 12.266 1 87.5 138 LEU B C 1
ATOM 4144 O O . LEU B 1 138 ? 1.808 20.438 11.984 1 87.5 138 LEU B O 1
ATOM 4148 N N . VAL B 1 139 ? 1.072 18.359 12.367 1 90.31 139 VAL B N 1
ATOM 4149 C CA . VAL B 1 139 ? -0.325 18.781 12.367 1 90.31 139 VAL B CA 1
ATOM 4150 C C . VAL B 1 139 ? -0.712 19.297 13.75 1 90.31 139 VAL B C 1
ATOM 4152 O O . VAL B 1 139 ? -0.511 18.609 14.758 1 90.31 139 VAL B O 1
ATOM 4155 N N . ILE B 1 140 ? -1.259 20.484 13.797 1 90.94 140 ILE B N 1
ATOM 4156 C CA . ILE B 1 140 ? -1.496 21.062 15.117 1 90.94 140 ILE B CA 1
ATOM 4157 C C . ILE B 1 140 ? -2.998 21.156 15.383 1 90.94 140 ILE B C 1
ATOM 4159 O O . ILE B 1 140 ? -3.424 21.406 16.516 1 90.94 140 ILE B O 1
ATOM 4163 N N . GLY B 1 141 ? -3.732 20.906 14.312 1 90.5 141 GLY B N 1
ATOM 4164 C CA . GLY B 1 141 ? -5.18 20.906 14.461 1 90.5 141 GLY B CA 1
ATOM 4165 C C . GLY B 1 141 ? -5.91 20.406 13.234 1 90.5 141 GLY B C 1
ATOM 4166 O O . GLY B 1 141 ? -5.359 20.406 12.133 1 90.5 141 GLY B O 1
ATOM 4167 N N . GLN B 1 142 ? -7.117 19.969 13.484 1 90 142 GLN B N 1
ATOM 4168 C CA . GLN B 1 142 ? -7.953 19.5 12.383 1 90 142 GLN B CA 1
ATOM 4169 C C . GLN B 1 142 ? -9.438 19.609 12.742 1 90 142 GLN B C 1
ATOM 4171 O O . GLN B 1 142 ? -9.797 19.594 13.914 1 90 142 GLN B O 1
ATOM 4176 N N . ILE B 1 143 ? -10.234 19.781 11.719 1 87.25 143 ILE B N 1
ATOM 4177 C CA . ILE B 1 143 ? -11.68 19.812 11.898 1 87.25 143 ILE B CA 1
ATOM 4178 C C . ILE B 1 143 ? -12.359 19.234 10.656 1 87.25 143 ILE B C 1
ATOM 4180 O O . ILE B 1 143 ? -11.82 19.312 9.555 1 87.25 143 ILE B O 1
ATOM 4184 N N . LYS B 1 144 ? -13.438 18.531 10.961 1 86.25 144 LYS B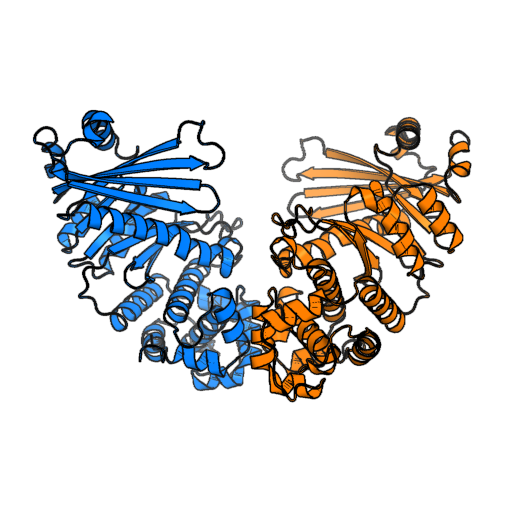 N 1
ATOM 4185 C CA . LYS B 1 144 ? -14.211 17.953 9.875 1 86.25 144 LYS B CA 1
ATOM 4186 C C . LYS B 1 144 ? -15.203 18.953 9.305 1 86.25 144 LYS B C 1
ATOM 4188 O O . LYS B 1 144 ? -15.727 19.797 10.031 1 86.25 144 LYS B O 1
ATOM 4193 N N . THR B 1 145 ? -15.367 18.844 7.969 1 80.06 145 THR B N 1
ATOM 4194 C CA . THR B 1 145 ? -16.453 19.562 7.32 1 80.06 145 THR B CA 1
ATOM 4195 C C . THR B 1 145 ? -17.25 18.641 6.398 1 80.06 145 THR B C 1
ATOM 4197 O O . THR B 1 145 ? -16.734 17.609 5.949 1 80.06 145 THR B O 1
ATOM 4200 N N . ASP B 1 146 ? -18.531 18.922 6.336 1 70.62 146 ASP B N 1
ATOM 4201 C CA . ASP B 1 146 ? -19.422 18.062 5.551 1 70.62 146 ASP B CA 1
ATOM 4202 C C . ASP B 1 146 ? -19.062 18.109 4.07 1 70.62 146 ASP B C 1
ATOM 4204 O O . ASP B 1 146 ? -19.109 17.078 3.379 1 70.62 146 ASP B O 1
ATOM 4208 N N . LYS B 1 147 ? -18.828 19.344 3.598 1 70.75 147 LYS B N 1
ATOM 4209 C CA . LYS B 1 147 ? -18.484 19.484 2.186 1 70.75 147 LYS B CA 1
ATOM 4210 C C . LYS B 1 147 ? -17.312 20.438 2.008 1 70.75 147 LYS B C 1
ATOM 4212 O O . LYS B 1 147 ? -17.016 21.25 2.889 1 70.75 147 LYS B O 1
ATOM 4217 N N . LYS B 1 148 ? -16.656 20.188 0.917 1 69.81 148 LYS B N 1
ATOM 4218 C CA . LYS B 1 148 ? -15.516 21.031 0.575 1 69.81 148 LYS B CA 1
ATOM 4219 C C . LYS B 1 148 ? -15.898 22.516 0.585 1 69.81 148 LYS B C 1
ATOM 4221 O O . LYS B 1 148 ? -15.109 23.359 0.996 1 69.81 148 LYS B O 1
ATOM 4226 N N . SER B 1 149 ? -17.062 22.703 0.291 1 68.06 149 SER B N 1
ATOM 4227 C CA . SER B 1 149 ? -17.531 24.078 0.182 1 68.06 149 SER B CA 1
ATOM 4228 C C . SER B 1 149 ? -17.641 24.734 1.555 1 68.06 149 SER B C 1
ATOM 4230 O O . SER B 1 149 ? -17.656 25.969 1.661 1 68.06 149 SER B O 1
ATOM 4232 N N . ASN B 1 150 ? -17.625 23.891 2.531 1 73.75 150 ASN B N 1
ATOM 4233 C CA . ASN B 1 150 ? -17.812 24.422 3.877 1 73.75 150 ASN B CA 1
ATOM 4234 C C . ASN B 1 150 ? -16.484 24.75 4.539 1 73.75 150 ASN B C 1
ATOM 4236 O O . ASN B 1 150 ? -16.422 24.984 5.75 1 73.75 150 ASN B O 1
ATOM 4240 N N . GLU B 1 151 ? -15.461 24.766 3.699 1 77.88 151 GLU B N 1
ATOM 4241 C CA . GLU B 1 151 ? -14.156 25.141 4.25 1 77.88 151 GLU B CA 1
ATOM 4242 C C . GLU B 1 151 ? -14.188 26.547 4.82 1 77.88 151 GLU B C 1
ATOM 4244 O O . GLU B 1 151 ? -13.555 26.828 5.848 1 77.88 151 GLU B O 1
ATOM 4249 N N . ILE B 1 152 ? -15.016 27.344 4.246 1 80.5 152 ILE B N 1
ATOM 4250 C CA . ILE B 1 152 ? -15.094 28.766 4.609 1 80.5 152 ILE B CA 1
ATOM 4251 C C . ILE B 1 152 ? -15.602 28.891 6.043 1 80.5 152 ILE B C 1
ATOM 4253 O O . ILE B 1 152 ? -15.156 29.766 6.789 1 80.5 152 ILE B O 1
ATOM 4257 N N . THR B 1 153 ? -16.422 27.953 6.434 1 82.88 153 THR B N 1
ATOM 4258 C CA . THR B 1 153 ? -16.969 28.047 7.777 1 82.88 153 THR B CA 1
ATOM 4259 C C . THR B 1 153 ? -16.125 27.25 8.766 1 82.88 153 THR B C 1
ATOM 4261 O O . THR B 1 153 ? -16.094 27.547 9.953 1 82.88 153 THR B O 1
ATOM 4264 N N . ALA B 1 154 ? -15.445 26.328 8.25 1 88.31 154 ALA B N 1
ATOM 4265 C CA . ALA B 1 154 ? -14.68 25.422 9.117 1 88.31 154 ALA B CA 1
ATOM 4266 C C . ALA B 1 154 ? -13.344 26.062 9.508 1 88.31 154 ALA B C 1
ATOM 4268 O O . ALA B 1 154 ? -12.859 25.844 10.625 1 88.31 154 ALA B O 1
ATOM 4269 N N . ILE B 1 155 ? -12.773 26.875 8.625 1 91.5 155 ILE B N 1
ATOM 4270 C CA . ILE B 1 155 ? -11.453 27.453 8.859 1 91.5 155 ILE B CA 1
ATOM 4271 C C . ILE B 1 155 ? -11.508 28.375 10.078 1 91.5 155 ILE B C 1
ATOM 4273 O O . ILE B 1 155 ? -10.688 28.25 10.992 1 91.5 155 ILE B O 1
ATOM 4277 N N . PRO B 1 156 ? -12.57 29.234 10.148 1 92 156 PRO B N 1
ATOM 4278 C CA . PRO B 1 156 ? -12.648 30.078 11.328 1 92 156 PRO B CA 1
ATOM 4279 C C . PRO B 1 156 ? -12.797 29.297 12.625 1 92 156 PRO B C 1
ATOM 4281 O O . PRO B 1 156 ? -12.227 29.672 13.656 1 92 156 PRO B O 1
ATOM 4284 N N . GLU B 1 157 ? -13.508 28.219 12.531 1 89.75 157 GLU B N 1
ATOM 4285 C CA . GLU B 1 157 ? -13.68 27.375 13.703 1 89.75 157 GLU B CA 1
ATOM 4286 C C . GLU B 1 157 ? -12.344 26.781 14.156 1 89.75 157 GLU B C 1
ATOM 4288 O O . GLU B 1 157 ? -12.055 26.734 15.352 1 89.75 157 GLU B O 1
ATOM 4293 N N . LEU B 1 158 ? -11.617 26.391 13.234 1 91.81 158 LEU B N 1
ATOM 4294 C CA . LEU B 1 158 ? -10.297 25.828 13.516 1 91.81 158 LEU B CA 1
ATOM 4295 C C . LEU B 1 158 ? -9.367 26.891 14.086 1 91.81 158 LEU B C 1
ATOM 4297 O O . LEU B 1 158 ? -8.656 26.656 15.062 1 91.81 158 LEU B O 1
ATOM 4301 N N . LEU B 1 159 ? -9.438 28.109 13.555 1 93.12 159 LEU B N 1
ATOM 4302 C CA . LEU B 1 159 ? -8.594 29.219 13.992 1 93.12 159 LEU B CA 1
ATOM 4303 C C . LEU B 1 159 ? -8.883 29.578 15.445 1 93.12 159 LEU B C 1
ATOM 4305 O O . LEU B 1 159 ? -7.965 29.938 16.203 1 93.12 159 LEU B O 1
ATOM 4309 N N . ASN B 1 160 ? -10.109 29.375 15.836 1 91.19 160 ASN B N 1
ATOM 4310 C CA . ASN B 1 160 ? -10.5 29.703 17.203 1 91.19 160 ASN B CA 1
ATOM 4311 C C . ASN B 1 160 ? -9.828 28.766 18.219 1 91.19 160 ASN B C 1
ATOM 4313 O O . ASN B 1 160 ? -9.633 29.141 19.375 1 91.19 160 ASN B O 1
ATOM 4317 N N . MET B 1 161 ? -9.477 27.703 17.75 1 88.69 161 MET B N 1
ATOM 4318 C CA . MET B 1 161 ? -8.922 26.703 18.656 1 88.69 161 MET B CA 1
ATOM 4319 C C . MET B 1 161 ? -7.402 26.781 18.688 1 88.69 161 MET B C 1
ATOM 4321 O O . MET B 1 161 ? -6.762 26.156 19.531 1 88.69 161 MET B O 1
ATOM 4325 N N . LEU B 1 162 ? -6.816 27.562 17.828 1 90.94 162 LEU B N 1
ATOM 4326 C CA . LEU B 1 162 ? -5.363 27.594 17.672 1 90.94 162 LEU B CA 1
ATOM 4327 C C . LEU B 1 162 ? -4.797 28.891 18.219 1 90.94 162 LEU B C 1
ATOM 4329 O O . LEU B 1 162 ? -5.484 29.922 18.25 1 90.94 162 LEU B O 1
ATOM 4333 N N . ASP B 1 163 ? -3.637 28.828 18.719 1 88.94 163 ASP B N 1
ATOM 4334 C CA . ASP B 1 163 ? -2.873 30.047 19.016 1 88.94 163 ASP B CA 1
ATOM 4335 C C . ASP B 1 163 ? -2.1 30.516 17.781 1 88.94 163 ASP B C 1
ATOM 4337 O O . ASP B 1 163 ? -1.038 29.969 17.469 1 88.94 163 ASP B O 1
ATOM 4341 N N . ILE B 1 164 ? -2.6 31.562 17.188 1 92.38 164 ILE B N 1
ATOM 4342 C CA . ILE B 1 164 ? -1.991 31.969 15.93 1 92.38 164 ILE B CA 1
ATOM 4343 C C . ILE B 1 164 ? -1.321 33.344 16.094 1 92.38 164 ILE B C 1
ATOM 4345 O O . ILE B 1 164 ? -0.966 33.969 15.102 1 92.38 164 ILE B O 1
ATOM 4349 N N . LYS B 1 165 ? -1.199 33.781 17.328 1 92.38 165 LYS B N 1
ATOM 4350 C CA . LYS B 1 165 ? -0.576 35.062 17.562 1 92.38 165 LYS B CA 1
ATOM 4351 C C . LYS B 1 165 ? 0.853 35.094 17.016 1 92.38 165 LYS B C 1
ATOM 4353 O O . LYS B 1 165 ? 1.669 34.25 17.375 1 92.38 165 LYS B O 1
ATOM 4358 N N . GLY B 1 166 ? 1.075 36.094 16.234 1 91.44 166 GLY B N 1
ATOM 4359 C CA . GLY B 1 166 ? 2.416 36.281 15.711 1 91.44 166 GLY B CA 1
ATOM 4360 C C . GLY B 1 166 ? 2.762 35.281 14.602 1 91.44 166 GLY B C 1
ATOM 4361 O O . GLY B 1 166 ? 3.898 35.25 14.133 1 91.44 166 GLY B O 1
ATOM 4362 N N . LYS B 1 167 ? 1.861 34.5 14.219 1 93.69 167 LYS B N 1
ATOM 4363 C CA . LYS B 1 167 ? 2.115 33.5 13.188 1 93.69 167 LYS B CA 1
ATOM 4364 C C . LYS B 1 167 ? 1.479 33.906 11.859 1 93.69 167 LYS B C 1
ATOM 4366 O O . LYS B 1 167 ? 0.618 34.781 11.82 1 93.69 167 LYS B O 1
ATOM 4371 N N . ILE B 1 168 ? 1.965 33.312 10.805 1 94.62 168 ILE B N 1
ATOM 4372 C CA . ILE B 1 168 ? 1.402 33.562 9.477 1 94.62 168 ILE B CA 1
ATOM 4373 C C . ILE B 1 168 ? 0.54 32.375 9.055 1 94.62 168 ILE B C 1
ATOM 4375 O O . ILE B 1 168 ? 0.995 31.219 9.078 1 94.62 168 ILE B O 1
ATOM 4379 N N . ILE B 1 169 ? -0.655 32.625 8.727 1 95.31 169 ILE B N 1
ATOM 4380 C CA . ILE B 1 169 ? -1.585 31.609 8.281 1 95.31 169 ILE B CA 1
ATOM 4381 C C . ILE B 1 169 ? -1.67 31.609 6.754 1 95.31 169 ILE B C 1
ATOM 4383 O O . ILE B 1 169 ? -1.925 32.656 6.145 1 95.31 169 ILE B O 1
ATOM 4387 N N . THR B 1 170 ? -1.405 30.5 6.156 1 94.25 170 THR B N 1
ATOM 4388 C CA . THR B 1 170 ? -1.533 30.375 4.711 1 94.25 170 THR B CA 1
ATOM 4389 C C . THR B 1 170 ? -2.703 29.469 4.348 1 94.25 170 THR B C 1
ATOM 4391 O O . THR B 1 170 ? -2.971 28.484 5.043 1 94.25 170 THR B O 1
ATOM 4394 N N . THR B 1 171 ? -3.418 29.797 3.322 1 89.62 171 THR B N 1
ATOM 4395 C CA . THR B 1 171 ? -4.516 28.984 2.822 1 89.62 171 THR B CA 1
ATOM 4396 C C . THR B 1 171 ? -4.461 28.875 1.302 1 89.62 171 THR B C 1
ATOM 4398 O O . THR B 1 171 ? -3.738 29.625 0.645 1 89.62 171 THR B O 1
ATOM 4401 N N . ASP B 1 172 ? -5.164 27.922 0.846 1 84.31 172 ASP B N 1
ATOM 4402 C CA . ASP B 1 172 ? -5.348 27.875 -0.601 1 84.31 172 ASP B CA 1
ATOM 4403 C C . ASP B 1 172 ? -6.367 28.906 -1.059 1 84.31 172 ASP B C 1
ATOM 4405 O O . ASP B 1 172 ? -6.82 29.734 -0.261 1 84.31 172 ASP B O 1
ATOM 4409 N N . ALA B 1 173 ? -6.691 28.938 -2.326 1 83.19 173 ALA B N 1
ATOM 4410 C CA . ALA B 1 173 ? -7.562 29.953 -2.918 1 83.19 173 ALA B CA 1
ATOM 4411 C C . ALA B 1 173 ? -8.945 29.922 -2.285 1 83.19 173 ALA B C 1
ATOM 4413 O O . ALA B 1 173 ? -9.609 30.969 -2.168 1 83.19 173 ALA B O 1
ATOM 4414 N N . MET B 1 174 ? -9.289 28.781 -1.824 1 79.56 174 MET B N 1
ATOM 4415 C CA . MET B 1 174 ? -10.617 28.656 -1.239 1 79.56 174 MET B CA 1
ATOM 4416 C C . MET B 1 174 ? -10.695 29.359 0.109 1 79.56 174 MET B C 1
ATOM 4418 O O . MET B 1 174 ? -11.758 29.844 0.496 1 79.56 174 MET B O 1
ATOM 4422 N N . GLY B 1 175 ? -9.633 29.469 0.759 1 84.75 175 GLY B N 1
ATOM 4423 C CA . GLY B 1 175 ? -9.594 30.109 2.066 1 84.75 175 GLY B CA 1
ATOM 4424 C C . GLY B 1 175 ? -9.367 31.609 1.993 1 84.75 175 GLY B C 1
ATOM 4425 O O . GLY B 1 175 ? -9.352 32.281 3.02 1 84.75 175 GLY B O 1
ATOM 4426 N N . CYS B 1 176 ? -9.211 32.062 0.797 1 90.62 176 CYS B N 1
ATOM 4427 C CA . CYS B 1 176 ? -9.008 33.5 0.619 1 90.62 176 CYS B CA 1
ATOM 4428 C C . CYS B 1 176 ? -10.328 34.25 0.765 1 90.62 176 CYS B C 1
ATOM 4430 O O . CYS B 1 176 ? -10.953 34.594 -0.233 1 90.62 176 CYS B O 1
ATOM 4432 N N . GLN B 1 177 ? -10.688 34.5 1.97 1 91.31 177 GLN B N 1
ATOM 4433 C CA . GLN B 1 177 ? -11.938 35.156 2.312 1 91.31 177 GLN B CA 1
ATOM 4434 C C . GLN B 1 177 ? -11.695 36.344 3.27 1 91.31 177 GLN B C 1
ATOM 4436 O O . GLN B 1 177 ? -10.844 36.25 4.156 1 91.31 177 GLN B O 1
ATOM 4441 N N . LYS B 1 178 ? -12.492 37.344 3.109 1 92.38 178 LYS B N 1
ATOM 4442 C CA . LYS B 1 178 ? -12.344 38.562 3.916 1 92.38 178 LYS B CA 1
ATOM 4443 C C . LYS B 1 178 ? -12.602 38.25 5.395 1 92.38 178 LYS B C 1
ATOM 4445 O O . LYS B 1 178 ? -11.859 38.719 6.258 1 92.38 178 LYS B O 1
ATOM 4450 N N . ASP B 1 179 ? -13.594 37.469 5.605 1 92.06 179 ASP B N 1
ATOM 4451 C CA . ASP B 1 179 ? -13.953 37.156 6.984 1 92.06 179 ASP B CA 1
ATOM 4452 C C . ASP B 1 179 ? -12.836 36.375 7.676 1 92.06 179 ASP B C 1
ATOM 4454 O O . ASP B 1 179 ? -12.594 36.562 8.867 1 92.06 179 ASP B O 1
ATOM 4458 N N . ILE B 1 180 ? -12.195 35.562 6.98 1 93.81 180 ILE B N 1
ATOM 4459 C CA . ILE B 1 180 ? -11.094 34.781 7.527 1 93.81 180 ILE B CA 1
ATOM 4460 C C . ILE B 1 180 ? -9.898 35.688 7.801 1 93.81 180 ILE B C 1
ATOM 4462 O O . ILE B 1 180 ? -9.258 35.594 8.852 1 93.81 180 ILE B O 1
ATOM 4466 N N . ALA B 1 181 ? -9.672 36.594 6.875 1 95.19 181 ALA B N 1
ATOM 4467 C CA . ALA B 1 181 ? -8.594 37.562 7.059 1 95.19 181 ALA B CA 1
ATOM 4468 C C . ALA B 1 181 ? -8.805 38.406 8.32 1 95.19 181 ALA B C 1
ATOM 4470 O O . ALA B 1 181 ? -7.875 38.594 9.102 1 95.19 181 ALA B O 1
ATOM 4471 N N . GLU B 1 182 ? -10.008 38.781 8.469 1 95.56 182 GLU B N 1
ATOM 4472 C CA . GLU B 1 182 ? -10.336 39.594 9.641 1 95.56 182 GLU B CA 1
ATOM 4473 C C . GLU B 1 182 ? -10.141 38.812 10.93 1 95.56 182 GLU B C 1
ATOM 4475 O O . GLU B 1 182 ? -9.617 39.344 11.914 1 95.56 182 GLU B O 1
ATOM 4480 N N . LYS B 1 183 ? -10.57 37.688 10.906 1 95 183 LYS B N 1
ATOM 4481 C CA . LYS B 1 183 ? -10.445 36.844 12.094 1 95 183 LYS B CA 1
ATOM 4482 C C . LYS B 1 183 ? -8.977 36.594 12.453 1 95 183 LYS B C 1
ATOM 4484 O O . LYS B 1 183 ? -8.602 36.656 13.625 1 95 183 LYS B O 1
ATOM 4489 N N . ILE B 1 184 ? -8.172 36.344 11.492 1 96.56 184 ILE B N 1
ATOM 4490 C CA . ILE B 1 184 ? -6.746 36.125 11.711 1 96.56 184 ILE B CA 1
ATOM 4491 C C . ILE B 1 184 ? -6.105 37.344 12.328 1 96.56 184 ILE B C 1
ATOM 4493 O O . ILE B 1 184 ? -5.363 37.25 13.305 1 96.56 184 ILE B O 1
ATOM 4497 N N . GLN B 1 185 ? -6.473 38.5 11.781 1 96.06 185 GLN B N 1
ATOM 4498 C CA . GLN B 1 185 ? -5.918 39.781 12.273 1 96.06 185 GLN B CA 1
ATOM 4499 C C . GLN B 1 185 ? -6.375 40.062 13.703 1 96.06 185 GLN B C 1
ATOM 4501 O O . GLN B 1 185 ? -5.59 40.531 14.531 1 96.06 185 GLN B O 1
ATOM 4506 N N . LYS B 1 186 ? -7.578 39.75 13.984 1 95.31 186 LYS B N 1
ATOM 4507 C CA . LYS B 1 186 ? -8.133 39.969 15.32 1 95.31 186 LYS B CA 1
ATOM 4508 C C . LYS B 1 186 ? -7.414 39.094 16.359 1 95.31 186 LYS B C 1
ATOM 4510 O O . LYS B 1 186 ? -7.27 39.5 17.516 1 95.31 186 LYS B O 1
ATOM 4515 N N . GLN B 1 187 ? -6.969 38 15.953 1 95 187 GLN B N 1
ATOM 4516 C CA . GLN B 1 187 ? -6.301 37.062 16.859 1 95 187 GLN B CA 1
ATOM 4517 C C . GLN B 1 187 ? -4.797 37.312 16.906 1 95 187 GLN B C 1
ATOM 4519 O O . GLN B 1 187 ? -4.047 36.562 17.516 1 95 187 GLN B O 1
ATOM 4524 N N . GLY B 1 188 ? -4.418 38.344 16.203 1 94.19 188 GLY B N 1
ATOM 4525 C CA . GLY B 1 188 ? -3.031 38.781 16.281 1 94.19 188 GLY B CA 1
ATOM 4526 C C . GLY B 1 188 ? -2.127 38.062 15.289 1 94.19 188 GLY B C 1
ATOM 4527 O O . GLY B 1 188 ? -0.901 38.125 15.406 1 94.19 188 GLY B O 1
ATOM 4528 N N . GLY B 1 189 ? -2.721 37.281 14.398 1 95.88 189 GLY B N 1
ATOM 4529 C CA . GLY B 1 189 ? -1.944 36.625 13.359 1 95.88 189 GLY B CA 1
ATOM 4530 C C . GLY B 1 189 ? -1.936 37.375 12.047 1 95.88 189 GLY B C 1
ATOM 4531 O O . GLY B 1 189 ? -2.59 38.438 11.914 1 95.88 189 GLY B O 1
ATOM 4532 N N . ASP B 1 190 ? -1.112 36.938 11.102 1 97 190 ASP B N 1
ATOM 4533 C CA . ASP B 1 190 ? -1.074 37.469 9.742 1 97 190 ASP B CA 1
ATOM 4534 C C . ASP B 1 190 ? -1.518 36.406 8.719 1 97 190 ASP B C 1
ATOM 4536 O O . ASP B 1 190 ? -1.486 35.219 9 1 97 190 ASP B O 1
ATOM 4540 N N . TYR B 1 191 ? -1.976 36.875 7.641 1 96.75 191 TYR B N 1
ATOM 4541 C CA . TYR B 1 191 ? -2.418 35.938 6.617 1 96.75 191 TYR B CA 1
ATOM 4542 C C . TYR B 1 191 ? -1.601 36.094 5.34 1 96.75 191 TYR B C 1
ATOM 4544 O O . TYR B 1 191 ? -1.084 37.188 5.055 1 96.75 191 TYR B O 1
ATOM 4552 N N . LEU B 1 192 ? -1.391 35.094 4.656 1 96.25 192 LEU B N 1
ATOM 4553 C CA . LEU B 1 192 ? -0.892 34.969 3.291 1 96.25 192 LEU B CA 1
ATOM 4554 C C . LEU B 1 192 ? -1.811 34.094 2.445 1 96.25 192 LEU B C 1
ATOM 4556 O O . LEU B 1 192 ? -1.732 32.875 2.508 1 96.25 192 LEU B O 1
ATOM 4560 N N . PHE B 1 193 ? -2.582 34.75 1.627 1 94.62 193 PHE B N 1
ATOM 4561 C CA . PHE B 1 193 ? -3.641 34.062 0.914 1 94.62 193 PHE B CA 1
ATOM 4562 C C . PHE B 1 193 ? -3.332 33.969 -0.577 1 94.62 193 PHE B C 1
ATOM 4564 O O . PHE B 1 193 ? -2.838 34.938 -1.163 1 94.62 193 PHE B O 1
ATOM 4571 N N . ALA B 1 194 ? -3.604 32.844 -1.097 1 92.75 194 ALA B N 1
ATOM 4572 C CA . ALA B 1 194 ? -3.547 32.719 -2.551 1 92.75 194 ALA B CA 1
ATOM 4573 C C . ALA B 1 194 ? -4.797 33.312 -3.201 1 92.75 194 ALA B C 1
ATOM 4575 O O . ALA B 1 194 ? -5.906 33.125 -2.695 1 92.75 194 ALA B O 1
ATOM 4576 N N . VAL B 1 195 ? -4.516 34.031 -4.27 1 91.19 195 VAL B N 1
ATOM 4577 C CA . VAL B 1 195 ? -5.609 34.688 -5 1 91.19 195 VAL B CA 1
ATOM 4578 C C . VAL B 1 195 ? -5.812 33.969 -6.34 1 91.19 195 VAL B C 1
ATOM 4580 O O . VAL B 1 195 ? -4.867 33.812 -7.117 1 91.19 195 VAL B O 1
ATOM 4583 N N . LYS B 1 196 ? -6.93 33.406 -6.457 1 83.69 196 LYS B N 1
ATOM 4584 C CA . LYS B 1 196 ? -7.289 32.781 -7.73 1 83.69 196 LYS B CA 1
ATOM 4585 C C . LYS B 1 196 ? -8.609 33.344 -8.258 1 83.69 196 LYS B C 1
ATOM 4587 O O . LYS B 1 196 ? -9.008 34.469 -7.898 1 83.69 196 LYS B O 1
ATOM 4592 N N . GLY B 1 197 ? -9.211 32.719 -9.18 1 73.12 197 GLY B N 1
ATOM 4593 C CA . GLY B 1 197 ? -10.414 33.156 -9.859 1 73.12 197 GLY B CA 1
ATOM 4594 C C . GLY B 1 197 ? -11.586 33.406 -8.922 1 73.12 197 GLY B C 1
ATOM 4595 O O . GLY B 1 197 ? -12.547 34.094 -9.281 1 73.12 197 GLY B O 1
ATOM 4596 N N . ASN B 1 198 ? -11.5 32.875 -7.789 1 70.38 198 ASN B N 1
ATOM 4597 C CA . ASN B 1 198 ? -12.617 33.062 -6.863 1 70.38 198 ASN B CA 1
ATOM 4598 C C . ASN B 1 198 ? -12.703 34.5 -6.367 1 70.38 198 ASN B C 1
ATOM 4600 O O . ASN B 1 198 ? -13.766 34.938 -5.938 1 70.38 198 ASN B O 1
ATOM 4604 N N . GLN B 1 199 ? -11.609 35.125 -6.316 1 75.69 199 GLN B N 1
ATOM 4605 C CA . GLN B 1 199 ? -11.586 36.562 -6.027 1 75.69 199 GLN B CA 1
ATOM 4606 C C . GLN B 1 199 ? -11.359 37.375 -7.297 1 75.69 199 GLN B C 1
ATOM 4608 O O . GLN B 1 199 ? -10.266 37.906 -7.512 1 75.69 199 GLN B O 1
ATOM 4613 N N . GLY B 1 200 ? -12.391 37.438 -7.988 1 77.5 200 GLY B N 1
ATOM 4614 C CA . GLY B 1 200 ? -12.32 37.969 -9.344 1 77.5 200 GLY B CA 1
ATOM 4615 C C . GLY B 1 200 ? -11.734 39.344 -9.422 1 77.5 200 GLY B C 1
ATOM 4616 O O . GLY B 1 200 ? -10.828 39.625 -10.211 1 77.5 200 GLY B O 1
ATOM 4617 N N . ARG B 1 201 ? -12.258 40.281 -8.539 1 79.62 201 ARG B N 1
ATOM 4618 C CA . ARG B 1 201 ? -11.805 41.656 -8.57 1 79.62 201 ARG B CA 1
ATOM 4619 C C . ARG B 1 201 ? -10.312 41.75 -8.258 1 79.62 201 ARG B C 1
ATOM 4621 O O . ARG B 1 201 ? -9.57 42.438 -8.961 1 79.62 201 ARG B O 1
ATOM 4628 N N . LEU B 1 202 ? -10.016 41.094 -7.254 1 81.88 202 LEU B N 1
ATOM 4629 C CA . LEU B 1 202 ? -8.617 41.094 -6.824 1 81.88 202 LEU B CA 1
ATOM 4630 C C . LEU B 1 202 ? -7.719 40.469 -7.871 1 81.88 202 LEU B C 1
ATOM 4632 O O . LEU B 1 202 ? -6.637 40.969 -8.164 1 81.88 202 LEU B O 1
ATOM 4636 N N . ASN B 1 203 ? -8.125 39.406 -8.375 1 85.88 203 ASN B N 1
ATOM 4637 C CA . ASN B 1 203 ? -7.363 38.688 -9.406 1 85.88 203 ASN B CA 1
ATOM 4638 C C . ASN B 1 203 ? -7.152 39.562 -10.633 1 85.88 203 ASN B C 1
ATOM 4640 O O . ASN B 1 203 ? -6.051 39.625 -11.18 1 85.88 203 ASN B O 1
ATOM 4644 N N . LYS B 1 204 ? -8.188 40.219 -11.023 1 83.06 204 LYS B N 1
ATOM 4645 C CA . LYS B 1 204 ? -8.102 41.125 -12.18 1 83.06 204 LYS B CA 1
ATOM 4646 C C . LYS B 1 204 ? -7.141 42.25 -11.906 1 83.06 204 LYS B C 1
ATOM 4648 O O . LYS B 1 204 ? -6.387 42.688 -12.797 1 83.06 204 LYS B O 1
ATOM 4653 N N . ALA B 1 205 ? -7.246 42.75 -10.734 1 83.06 205 ALA B N 1
ATOM 4654 C CA . ALA B 1 205 ? -6.352 43.844 -10.352 1 83.06 205 ALA B CA 1
ATOM 4655 C C . ALA B 1 205 ? -4.891 43.406 -10.438 1 83.06 205 ALA B C 1
ATOM 4657 O O . ALA B 1 205 ? -4.035 44.188 -10.891 1 83.06 205 ALA B O 1
ATOM 4658 N N . PHE B 1 206 ? -4.648 42.25 -9.992 1 83.31 206 PHE B N 1
ATOM 4659 C CA . PHE B 1 206 ? -3.301 41.719 -10.07 1 83.31 206 PHE B CA 1
ATOM 4660 C C . PHE B 1 206 ? -2.85 41.594 -11.523 1 83.31 206 PHE B C 1
ATOM 4662 O O . PHE B 1 206 ? -1.734 42 -11.867 1 83.31 206 PHE B O 1
ATOM 4669 N N . GLU B 1 207 ? -3.68 41.031 -12.305 1 81.69 207 GLU B N 1
ATOM 4670 C CA . GLU B 1 207 ? -3.34 40.812 -13.711 1 81.69 207 GLU B CA 1
ATOM 4671 C C . GLU B 1 207 ? -3.02 42.125 -14.406 1 81.69 207 GLU B C 1
ATOM 4673 O O . GLU B 1 207 ? -2.121 42.188 -15.25 1 81.69 207 GLU B O 1
ATOM 4678 N N . GLU B 1 208 ? -3.771 43.094 -14.016 1 80.94 208 GLU B N 1
ATOM 4679 C CA . GLU B 1 208 ? -3.588 44.406 -14.633 1 80.94 208 GLU B CA 1
ATOM 4680 C C . GLU B 1 208 ? -2.33 45.094 -14.109 1 80.94 208 GLU B C 1
ATOM 4682 O O . GLU B 1 208 ? -1.618 45.75 -14.867 1 80.94 208 GLU B O 1
ATOM 4687 N N . LYS B 1 209 ? -2.098 44.969 -12.898 1 78.38 209 LYS B N 1
ATOM 4688 C CA . LYS B 1 209 ? -1.011 45.688 -12.266 1 78.38 209 LYS B CA 1
ATOM 4689 C C . LYS B 1 209 ? 0.321 44.969 -12.438 1 78.38 209 LYS B C 1
ATOM 4691 O O . LYS B 1 209 ? 1.385 45.594 -12.367 1 78.38 209 LYS B O 1
ATOM 4696 N N . PHE B 1 210 ? 0.212 43.75 -12.484 1 75.81 210 PHE B N 1
ATOM 4697 C CA . PHE B 1 210 ? 1.456 43 -12.555 1 75.81 210 PHE B CA 1
ATOM 4698 C C . PHE B 1 210 ? 1.582 42.281 -13.898 1 75.81 210 PHE B C 1
ATOM 4700 O O . PHE B 1 210 ? 1.658 41.031 -13.953 1 75.81 210 PHE B O 1
ATOM 4707 N N . PRO B 1 211 ? 1.614 43.188 -14.891 1 67.44 211 PRO B N 1
ATOM 4708 C CA . PRO B 1 211 ? 1.942 42.562 -16.172 1 67.44 211 PRO B CA 1
ATOM 4709 C C . PRO B 1 211 ? 3.342 41.969 -16.203 1 67.44 211 PRO B C 1
ATOM 4711 O O . PRO B 1 211 ? 4.125 42.156 -15.266 1 67.44 211 PRO B O 1
ATOM 4714 N N . LEU B 1 212 ? 3.611 41.062 -17.094 1 67 212 LEU B N 1
ATOM 4715 C CA . LEU B 1 212 ? 4.875 40.375 -17.234 1 67 212 LEU B CA 1
ATOM 4716 C C . LEU B 1 212 ? 6.055 41.312 -17.125 1 67 212 LEU B C 1
ATOM 4718 O O . LEU B 1 212 ? 7.098 40.969 -16.562 1 67 212 LEU B O 1
ATOM 4722 N N . LYS B 1 213 ? 5.836 42.5 -17.531 1 64.88 213 LYS B N 1
ATOM 4723 C CA . LYS B 1 213 ? 6.914 43.5 -17.578 1 64.88 213 LYS B CA 1
ATOM 4724 C C . LYS B 1 213 ? 7.289 43.938 -16.172 1 64.88 213 LYS B C 1
ATOM 4726 O O . LYS B 1 213 ? 8.438 44.312 -15.914 1 64.88 213 LYS B O 1
ATOM 4731 N N . GLU B 1 214 ? 6.375 43.875 -15.312 1 69.75 214 GLU B N 1
ATOM 4732 C CA . GLU B 1 214 ? 6.621 44.312 -13.945 1 69.75 214 GLU B CA 1
ATOM 4733 C C . GLU B 1 214 ? 7.391 43.281 -13.148 1 69.75 214 GLU B C 1
ATOM 4735 O O . GLU B 1 214 ? 7.953 43.594 -12.094 1 69.75 214 GLU B O 1
ATOM 4740 N N . LEU B 1 215 ? 7.504 42.188 -13.703 1 71.94 215 LEU B N 1
ATOM 4741 C CA . LEU B 1 215 ? 8.203 41.125 -13.008 1 71.94 215 LEU B CA 1
ATOM 4742 C C . LEU B 1 215 ? 9.688 41.438 -12.875 1 71.94 215 LEU B C 1
ATOM 4744 O O . LEU B 1 215 ? 10.352 40.938 -11.953 1 71.94 215 LEU B O 1
ATOM 4748 N N . ASN B 1 216 ? 10.117 42.312 -13.758 1 68.44 216 ASN B N 1
ATOM 4749 C CA . ASN B 1 216 ? 11.539 42.656 -13.75 1 68.44 216 ASN B CA 1
ATOM 4750 C C . ASN B 1 216 ? 11.773 44.062 -13.156 1 68.44 216 ASN B C 1
ATOM 4752 O O . ASN B 1 216 ? 12.852 44.625 -13.312 1 68.44 216 ASN B O 1
ATOM 4756 N N . ASN B 1 217 ? 10.742 44.562 -12.523 1 75.19 217 ASN B N 1
ATOM 4757 C CA . ASN B 1 217 ? 10.891 45.875 -11.922 1 75.19 217 ASN B CA 1
ATOM 4758 C C . ASN B 1 217 ? 11.852 45.844 -10.734 1 75.19 217 ASN B C 1
ATOM 4760 O O . ASN B 1 217 ? 11.602 45.156 -9.742 1 75.19 217 ASN B O 1
ATOM 4764 N N . PRO B 1 218 ? 12.938 46.562 -10.82 1 75.62 218 PRO B N 1
ATOM 4765 C CA . PRO B 1 218 ? 13.938 46.562 -9.758 1 75.62 218 PRO B CA 1
ATOM 4766 C C . PRO B 1 218 ? 13.43 47.188 -8.453 1 75.62 218 PRO B C 1
ATOM 4768 O O . PRO B 1 218 ? 14.023 46.969 -7.395 1 75.62 218 PRO B O 1
ATOM 4771 N N . GLU B 1 219 ? 12.367 47.938 -8.523 1 79.62 219 GLU B N 1
ATOM 4772 C CA . GLU B 1 219 ? 11.836 48.562 -7.328 1 79.62 219 GLU B CA 1
ATOM 4773 C C . GLU B 1 219 ? 11.148 47.562 -6.418 1 79.62 219 GLU B C 1
ATOM 4775 O O . GLU B 1 219 ? 10.969 47.812 -5.227 1 79.62 219 GLU B O 1
ATOM 4780 N N . HIS B 1 220 ? 10.797 46.5 -7.02 1 84.38 220 HIS B N 1
ATOM 4781 C CA . HIS B 1 220 ? 10.133 45.469 -6.234 1 84.38 220 HIS B CA 1
ATOM 4782 C C . HIS B 1 220 ? 11.141 44.562 -5.543 1 84.38 220 HIS B C 1
ATOM 4784 O O . HIS B 1 220 ? 12.258 44.406 -6.039 1 84.38 220 HIS B O 1
ATOM 4790 N N . ASP B 1 221 ? 10.766 44.219 -4.359 1 90.19 221 ASP B N 1
ATOM 4791 C CA . ASP B 1 221 ? 11.555 43.188 -3.691 1 90.19 221 ASP B CA 1
ATOM 4792 C C . ASP B 1 221 ? 11.375 41.812 -4.371 1 90.19 221 ASP B C 1
ATOM 4794 O O . ASP B 1 221 ? 10.258 41.344 -4.52 1 90.19 221 ASP B O 1
ATOM 4798 N N . SER B 1 222 ? 12.477 41.281 -4.855 1 90.5 222 SER B N 1
ATOM 4799 C CA . SER B 1 222 ? 12.383 40.062 -5.621 1 90.5 222 SER B CA 1
ATOM 4800 C C . SER B 1 222 ? 13.383 39.031 -5.125 1 90.5 222 SER B C 1
ATOM 4802 O O . SER B 1 222 ? 14.414 39.375 -4.551 1 90.5 222 SER B O 1
ATOM 4804 N N . TYR B 1 223 ? 13.008 37.844 -5.164 1 91.94 223 TYR B N 1
ATOM 4805 C CA . TYR B 1 223 ? 13.836 36.688 -4.797 1 91.94 223 TYR B CA 1
ATOM 4806 C C . TYR B 1 223 ? 13.672 35.562 -5.797 1 91.94 223 TYR B C 1
ATOM 4808 O O . TYR B 1 223 ? 12.547 35.156 -6.102 1 91.94 223 TYR B O 1
ATOM 4816 N N . ALA B 1 224 ? 14.805 35.062 -6.375 1 89.88 224 ALA B N 1
ATOM 4817 C CA . ALA B 1 224 ? 14.75 34 -7.383 1 89.88 224 ALA B CA 1
ATOM 4818 C C . ALA B 1 224 ? 15.453 32.75 -6.887 1 89.88 224 ALA B C 1
ATOM 4820 O O . ALA B 1 224 ? 16.438 32.844 -6.156 1 89.88 224 ALA B O 1
ATOM 4821 N N . MET B 1 225 ? 14.867 31.625 -7.164 1 88.81 225 MET B N 1
ATOM 4822 C CA . MET B 1 225 ? 15.453 30.328 -6.859 1 88.81 225 MET B CA 1
ATOM 4823 C C . MET B 1 225 ? 15.383 29.406 -8.07 1 88.81 225 MET B C 1
ATOM 4825 O O . MET B 1 225 ? 14.445 29.5 -8.867 1 88.81 225 MET B O 1
ATOM 4829 N N . SER B 1 226 ? 16.438 28.547 -8.258 1 86.94 226 SER B N 1
ATOM 4830 C CA . SER B 1 226 ? 16.469 27.578 -9.344 1 86.94 226 SER B CA 1
ATOM 4831 C C . SER B 1 226 ? 16.719 26.172 -8.812 1 86.94 226 SER B C 1
ATOM 4833 O O . SER B 1 226 ? 17.5 25.984 -7.883 1 86.94 226 SER B O 1
ATOM 4835 N N . GLU B 1 227 ? 15.906 25.297 -9.258 1 84 227 GLU B N 1
ATOM 4836 C CA . GLU B 1 227 ? 16.062 23.906 -8.875 1 84 227 GLU B CA 1
ATOM 4837 C C . GLU B 1 227 ? 16.109 23 -10.109 1 84 227 GLU B C 1
ATOM 4839 O O . GLU B 1 227 ? 15.391 23.219 -11.078 1 84 227 GLU B O 1
ATOM 4844 N N . LYS B 1 228 ? 17.094 22.016 -10.117 1 82.69 228 LYS B N 1
ATOM 4845 C CA . LYS B 1 228 ? 17.203 21.016 -11.164 1 82.69 228 LYS B CA 1
ATOM 4846 C C . LYS B 1 228 ? 16.953 19.609 -10.609 1 82.69 228 LYS B C 1
ATOM 4848 O O . LYS B 1 228 ? 17.484 19.25 -9.555 1 82.69 228 LYS B O 1
ATOM 4853 N N . SER B 1 229 ? 15.898 19.078 -11.18 1 76.56 229 SER B N 1
ATOM 4854 C CA . SER B 1 229 ? 15.609 17.734 -10.719 1 76.56 229 SER B CA 1
ATOM 4855 C C . SER B 1 229 ? 15.062 16.859 -11.852 1 76.56 229 SER B C 1
ATOM 4857 O O . SER B 1 229 ? 14.203 17.297 -12.609 1 76.56 229 SER B O 1
ATOM 4859 N N . HIS B 1 230 ? 15.547 15.633 -11.992 1 76.94 230 HIS B N 1
ATOM 4860 C CA . HIS B 1 230 ? 15.039 14.617 -12.914 1 76.94 230 HIS B CA 1
ATOM 4861 C C . HIS B 1 230 ? 14.938 15.164 -14.328 1 76.94 230 HIS B C 1
ATOM 4863 O O . HIS B 1 230 ? 13.922 14.984 -15 1 76.94 230 HIS B O 1
ATOM 4869 N N . GLY B 1 231 ? 15.867 15.883 -14.688 1 72.12 231 GLY B N 1
ATOM 4870 C CA . GLY B 1 231 ? 15.93 16.359 -16.062 1 72.12 231 GLY B CA 1
ATOM 4871 C C . GLY B 1 231 ? 15.102 17.594 -16.312 1 72.12 231 GLY B C 1
ATOM 4872 O O . GLY B 1 231 ? 14.906 18.016 -17.453 1 72.12 231 GLY B O 1
ATOM 4873 N N . ARG B 1 232 ? 14.477 18.094 -15.25 1 81.5 232 ARG B N 1
ATOM 4874 C CA . ARG B 1 232 ? 13.688 19.312 -15.375 1 81.5 232 ARG B CA 1
ATOM 4875 C C . ARG B 1 232 ? 14.328 20.453 -14.594 1 81.5 232 ARG B C 1
ATOM 4877 O O . ARG B 1 232 ? 15.031 20.219 -13.609 1 81.5 232 ARG B O 1
ATOM 4884 N N . GLU B 1 233 ? 14.258 21.578 -15.172 1 83.88 233 GLU B N 1
ATOM 4885 C CA . GLU B 1 233 ? 14.688 22.781 -14.477 1 83.88 233 GLU B CA 1
ATOM 4886 C C . GLU B 1 233 ? 13.5 23.688 -14.156 1 83.88 233 GLU B C 1
ATOM 4888 O O . GLU B 1 233 ? 12.633 23.906 -15.008 1 83.88 233 GLU B O 1
ATOM 4893 N N . GLU B 1 234 ? 13.461 24.062 -12.945 1 86.44 234 GLU B N 1
ATOM 4894 C CA . GLU B 1 234 ? 12.391 24.953 -12.508 1 86.44 234 GLU B CA 1
ATOM 4895 C C . GLU B 1 234 ? 12.953 26.219 -11.859 1 86.44 234 GLU B C 1
ATOM 4897 O O . GLU B 1 234 ? 13.766 26.125 -10.93 1 86.44 234 GLU B O 1
ATOM 4902 N N . ILE B 1 235 ? 12.594 27.328 -12.492 1 86.25 235 ILE B N 1
ATOM 4903 C CA . ILE B 1 235 ? 12.961 28.609 -11.922 1 86.25 235 ILE B CA 1
ATOM 4904 C C . ILE B 1 235 ? 11.727 29.266 -11.305 1 86.25 235 ILE B C 1
ATOM 4906 O O . ILE B 1 235 ? 10.672 29.344 -11.93 1 86.25 235 ILE B O 1
ATOM 4910 N N . ARG B 1 236 ? 11.945 29.719 -10.047 1 90.62 236 ARG B N 1
ATOM 4911 C CA . ARG B 1 236 ? 10.852 30.406 -9.359 1 90.62 236 ARG B CA 1
ATOM 4912 C C . ARG B 1 236 ? 11.25 31.828 -8.969 1 90.62 236 ARG B C 1
ATOM 4914 O O . ARG B 1 236 ? 12.312 32.031 -8.391 1 90.62 236 ARG B O 1
ATOM 4921 N N . LEU B 1 237 ? 10.43 32.688 -9.406 1 89.62 237 LEU B N 1
ATOM 4922 C CA . LEU B 1 237 ? 10.617 34.094 -9.07 1 89.62 237 LEU B CA 1
ATOM 4923 C C . LEU B 1 237 ? 9.523 34.594 -8.125 1 89.62 237 LEU B C 1
ATOM 4925 O O . LEU B 1 237 ? 8.336 34.344 -8.359 1 89.62 237 LEU B O 1
ATOM 4929 N N . HIS B 1 238 ? 9.969 35.188 -6.996 1 93.69 238 HIS B N 1
ATOM 4930 C CA . HIS B 1 238 ? 9.031 35.719 -6.016 1 93.69 238 HIS B CA 1
ATOM 4931 C C . HIS B 1 238 ? 9.18 37.25 -5.895 1 93.69 238 HIS B C 1
ATOM 4933 O O . HIS B 1 238 ? 10.289 37.75 -5.699 1 93.69 238 HIS B O 1
ATOM 4939 N N . ILE B 1 239 ? 8.039 37.875 -6.059 1 91.88 239 ILE B N 1
ATOM 4940 C CA . ILE B 1 239 ? 8.031 39.344 -6.02 1 91.88 239 ILE B CA 1
ATOM 4941 C C . ILE B 1 239 ? 7.055 39.812 -4.953 1 91.88 239 ILE B C 1
ATOM 4943 O O . ILE B 1 239 ? 5.953 39.281 -4.82 1 91.88 239 ILE B O 1
ATOM 4947 N N . VAL B 1 240 ? 7.527 40.781 -4.16 1 93.5 240 VAL B N 1
ATOM 4948 C CA . VAL B 1 240 ? 6.676 41.406 -3.148 1 93.5 240 VAL B CA 1
ATOM 4949 C C . VAL B 1 240 ? 6.668 42.906 -3.334 1 93.5 240 VAL B C 1
ATOM 4951 O O . VAL B 1 240 ? 7.707 43.5 -3.602 1 93.5 240 VAL B O 1
ATOM 4954 N N . CYS B 1 241 ? 5.531 43.5 -3.256 1 89.75 241 CYS B N 1
ATOM 4955 C CA . CYS B 1 241 ? 5.445 44.938 -3.338 1 89.75 241 CYS B CA 1
ATOM 4956 C C . CYS B 1 241 ? 4.379 45.5 -2.393 1 89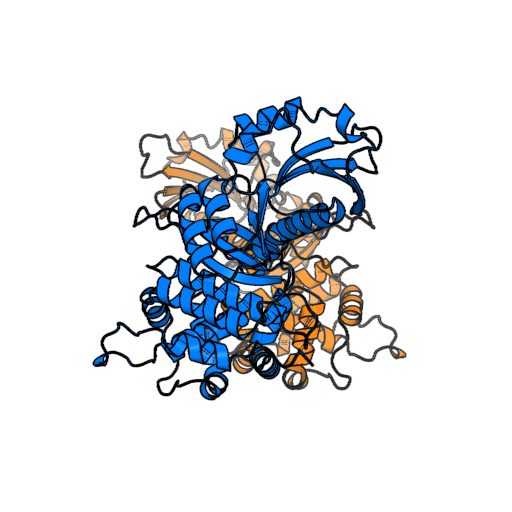.75 241 CYS B C 1
ATOM 4958 O O . CYS B 1 241 ? 3.506 44.75 -1.947 1 89.75 241 CYS B O 1
ATOM 4960 N N . ASP B 1 242 ? 4.504 46.781 -2.131 1 90.81 242 ASP B N 1
ATOM 4961 C CA . ASP B 1 242 ? 3.473 47.438 -1.349 1 90.81 242 ASP B CA 1
ATOM 4962 C C . ASP B 1 242 ? 2.195 47.625 -2.166 1 90.81 242 ASP B C 1
ATOM 4964 O O . ASP B 1 242 ? 2.227 47.562 -3.396 1 90.81 242 ASP B O 1
ATOM 4968 N N . VAL B 1 243 ? 1.12 47.75 -1.45 1 90.06 243 VAL B N 1
ATOM 4969 C CA . VAL B 1 243 ? -0.137 48 -2.143 1 90.06 243 VAL B CA 1
ATOM 4970 C C . VAL B 1 243 ? -0.087 49.375 -2.795 1 90.06 243 VAL B C 1
ATOM 4972 O O . VAL B 1 243 ? 0.037 50.406 -2.107 1 90.06 243 VAL B O 1
ATOM 4975 N N . PRO B 1 244 ? -0.165 49.344 -4.074 1 86.25 244 PRO B N 1
ATOM 4976 C CA . PRO B 1 244 ? -0.134 50.656 -4.742 1 86.25 244 PRO B CA 1
ATOM 4977 C C . PRO B 1 244 ? -1.376 51.5 -4.449 1 86.25 244 PRO B C 1
ATOM 4979 O O . PRO B 1 244 ? -2.416 50.938 -4.066 1 86.25 244 PRO B O 1
ATOM 4982 N N . ASP B 1 245 ? -1.259 52.719 -4.695 1 86.44 245 ASP B N 1
ATOM 4983 C CA . ASP B 1 245 ? -2.344 53.656 -4.422 1 86.44 245 ASP B CA 1
ATOM 4984 C C . ASP B 1 245 ? -3.59 53.312 -5.23 1 86.44 245 ASP B C 1
ATOM 4986 O O . ASP B 1 245 ? -4.715 53.5 -4.762 1 86.44 245 ASP B O 1
ATOM 4990 N N . GLU B 1 246 ? -3.367 52.781 -6.395 1 83.62 246 GLU B N 1
ATOM 4991 C CA . GLU B 1 246 ? -4.48 52.438 -7.277 1 83.62 246 GLU B CA 1
ATOM 4992 C C . GLU B 1 246 ? -5.32 51.312 -6.695 1 83.62 246 GLU B C 1
ATOM 4994 O O . GLU B 1 246 ? -6.484 51.125 -7.062 1 83.62 246 GLU B O 1
ATOM 4999 N N . LEU B 1 247 ? -4.68 50.594 -5.789 1 85.75 247 LEU B N 1
ATOM 5000 C CA . LEU B 1 247 ? -5.375 49.438 -5.23 1 85.75 247 LEU B CA 1
ATOM 5001 C C . LEU B 1 247 ? -5.648 49.656 -3.744 1 85.75 247 LEU B C 1
ATOM 5003 O O . LEU B 1 247 ? -5.828 48.688 -3.008 1 85.75 247 LEU B O 1
ATOM 5007 N N . ILE B 1 248 ? -5.746 50.844 -3.33 1 84.44 248 ILE B N 1
ATOM 5008 C CA . ILE B 1 248 ? -5.871 51.188 -1.916 1 84.44 248 ILE B CA 1
ATOM 5009 C C . ILE B 1 248 ? -7.211 50.688 -1.383 1 84.44 248 ILE B C 1
ATOM 5011 O O . ILE B 1 248 ? -7.336 50.375 -0.199 1 84.44 248 ILE B O 1
ATOM 5015 N N . ASP B 1 249 ? -8.219 50.562 -2.297 1 86.25 249 ASP B N 1
ATOM 5016 C CA . ASP B 1 249 ? -9.547 50.094 -1.899 1 86.25 249 ASP B CA 1
ATOM 5017 C C . ASP B 1 249 ? -9.492 48.688 -1.296 1 86.25 249 ASP B C 1
ATOM 5019 O O . ASP B 1 249 ? -10.297 48.375 -0.426 1 86.25 249 ASP B O 1
ATOM 5023 N N . PHE B 1 250 ? -8.555 48 -1.772 1 88.06 250 PHE B N 1
ATOM 5024 C CA . PHE B 1 250 ? -8.445 46.625 -1.291 1 88.06 250 PHE B CA 1
ATOM 5025 C C . PHE B 1 250 ? -7.938 46.594 0.145 1 88.06 250 PHE B C 1
ATOM 5027 O O . PHE B 1 250 ? -8.188 45.625 0.877 1 88.06 250 PHE B O 1
ATOM 5034 N N . THR B 1 251 ? -7.242 47.562 0.585 1 87.12 251 THR B N 1
ATOM 5035 C CA . THR B 1 251 ? -6.754 47.625 1.96 1 87.12 251 THR B CA 1
ATOM 5036 C C . THR B 1 251 ? -7.914 47.812 2.936 1 87.12 251 THR B C 1
ATOM 5038 O O . THR B 1 251 ? -7.812 47.438 4.105 1 87.12 251 THR B O 1
ATOM 5041 N N . PHE B 1 252 ? -8.969 48.312 2.385 1 86.56 252 PHE B N 1
ATOM 5042 C CA . PHE B 1 252 ? -10.164 48.5 3.207 1 86.56 252 PHE B CA 1
ATOM 5043 C C . PHE B 1 252 ? -10.977 47.188 3.24 1 86.56 252 PHE B C 1
ATOM 5045 O O . PHE B 1 252 ? -11.656 46.906 4.23 1 86.56 252 PHE B O 1
ATOM 5052 N N . GLU B 1 253 ? -10.852 46.531 2.232 1 89.31 253 GLU B N 1
ATOM 5053 C CA . GLU B 1 253 ? -11.617 45.281 2.131 1 89.31 253 GLU B CA 1
ATOM 5054 C C . GLU B 1 253 ? -10.93 44.156 2.883 1 89.31 253 GLU B C 1
ATOM 5056 O O . GLU B 1 253 ? -11.602 43.312 3.521 1 89.31 253 GLU B O 1
ATOM 5061 N N . TRP B 1 254 ? -9.656 44.156 2.734 1 93.19 254 TRP B N 1
ATOM 5062 C CA . TRP B 1 254 ? -8.852 43.094 3.369 1 93.19 254 TRP B CA 1
ATOM 5063 C C . TRP B 1 254 ? -8.102 43.656 4.578 1 93.19 254 TRP B C 1
ATOM 5065 O O . TRP B 1 254 ? -7.082 44.344 4.426 1 93.19 254 TRP B O 1
ATOM 5075 N N . LYS B 1 255 ? -8.633 43.281 5.695 1 93.5 255 LYS B N 1
ATOM 5076 C CA . LYS B 1 255 ? -8.094 43.844 6.934 1 93.5 255 LYS B CA 1
ATOM 5077 C C . LYS B 1 255 ? -6.598 43.594 7.055 1 93.5 255 LYS B C 1
ATOM 5079 O O . LYS B 1 255 ? -6.156 42.438 6.996 1 93.5 255 LYS B O 1
ATOM 5084 N N . GLY B 1 256 ? -5.863 44.656 7.168 1 93.56 256 GLY B N 1
ATOM 5085 C CA . GLY B 1 256 ? -4.441 44.562 7.445 1 93.56 256 GLY B CA 1
ATOM 5086 C C . GLY B 1 256 ? -3.609 44.312 6.199 1 93.56 256 GLY B C 1
ATOM 5087 O O . GLY B 1 256 ? -2.402 44.062 6.293 1 93.56 256 GLY B O 1
ATOM 5088 N N . LEU B 1 257 ? -4.195 44.344 5.004 1 95 257 LEU B N 1
ATOM 5089 C CA . LEU B 1 257 ? -3.475 44.094 3.76 1 95 257 LEU B CA 1
ATOM 5090 C C . LEU B 1 257 ? -2.291 45.062 3.621 1 95 257 LEU B C 1
ATOM 5092 O O . LEU B 1 257 ? -2.459 46.281 3.686 1 95 257 LEU B O 1
ATOM 5096 N N . LYS B 1 258 ? -1.083 44.5 3.467 1 94.06 258 LYS B N 1
ATOM 5097 C CA . LYS B 1 258 ? 0.122 45.312 3.396 1 94.06 258 LYS B CA 1
ATOM 5098 C C . LYS B 1 258 ? 0.89 45.062 2.104 1 94.06 258 LYS B C 1
ATOM 5100 O O . LYS B 1 258 ? 1.478 45.969 1.528 1 94.06 258 LYS B O 1
ATOM 5105 N N . LYS B 1 259 ? 0.892 43.781 1.745 1 94.38 259 LYS B N 1
ATOM 5106 C CA . LYS B 1 259 ? 1.771 43.438 0.633 1 94.38 259 LYS B CA 1
ATOM 5107 C C . LYS B 1 259 ? 1.01 42.688 -0.453 1 94.38 259 LYS B C 1
ATOM 5109 O O . LYS B 1 259 ? 0.117 41.875 -0.154 1 94.38 259 LYS B O 1
ATOM 5114 N N . LEU B 1 260 ? 1.375 42.938 -1.672 1 92.19 260 LEU B N 1
ATOM 5115 C CA . LEU B 1 260 ? 1.017 42.094 -2.822 1 92.19 260 LEU B CA 1
ATOM 5116 C C . LEU B 1 260 ? 2.186 41.219 -3.246 1 92.19 260 LEU B C 1
ATOM 5118 O O . LEU B 1 260 ? 3.32 41.688 -3.355 1 92.19 260 LEU B O 1
ATOM 5122 N N . CYS B 1 261 ? 1.884 40 -3.326 1 93.12 261 CYS B N 1
ATOM 5123 C CA . CYS B 1 261 ? 2.945 39.031 -3.615 1 93.12 261 CYS B CA 1
ATOM 5124 C C . CYS B 1 261 ? 2.645 38.25 -4.891 1 93.12 261 CYS B C 1
ATOM 5126 O O . CYS B 1 261 ? 1.499 37.875 -5.141 1 93.12 261 CYS B O 1
ATOM 5128 N N . VAL B 1 262 ? 3.678 38.031 -5.711 1 92.12 262 VAL B N 1
ATOM 5129 C CA . VAL B 1 262 ? 3.541 37.312 -6.965 1 92.12 262 VAL B CA 1
ATOM 5130 C C . VAL B 1 262 ? 4.609 36.219 -7.051 1 92.12 262 VAL B C 1
ATOM 5132 O O . VAL B 1 262 ? 5.785 36.469 -6.785 1 92.12 262 VAL B O 1
ATOM 5135 N N . ALA B 1 263 ? 4.148 35.094 -7.301 1 92.38 263 ALA B N 1
ATOM 5136 C CA . ALA B 1 263 ? 5.059 33.969 -7.535 1 92.38 263 ALA B CA 1
ATOM 5137 C C . ALA B 1 263 ? 5.012 33.5 -8.992 1 92.38 263 ALA B C 1
ATOM 5139 O O . ALA B 1 263 ? 3.939 33.188 -9.516 1 92.38 263 ALA B O 1
ATOM 5140 N N . VAL B 1 264 ? 6.125 33.469 -9.672 1 89.5 264 VAL B N 1
ATOM 5141 C CA . VAL B 1 264 ? 6.227 33.062 -11.07 1 89.5 264 VAL B CA 1
ATOM 5142 C C . VAL B 1 264 ? 7.121 31.828 -11.172 1 89.5 264 VAL B C 1
ATOM 5144 O O . VAL B 1 264 ? 8.211 31.781 -10.594 1 89.5 264 VAL B O 1
ATOM 5147 N N . SER B 1 265 ? 6.594 30.859 -11.773 1 89.81 265 SER B N 1
ATOM 5148 C CA . SER B 1 265 ? 7.379 29.641 -11.977 1 89.81 265 SER B CA 1
ATOM 5149 C C . SER B 1 265 ? 7.613 29.359 -13.453 1 89.81 265 SER B C 1
ATOM 5151 O O . SER B 1 265 ? 6.691 29.5 -14.266 1 89.81 265 SER B O 1
ATOM 5153 N N . PHE B 1 266 ? 8.883 29.031 -13.805 1 84.88 266 PHE B N 1
ATOM 5154 C CA . PHE B 1 266 ? 9.281 28.625 -15.148 1 84.88 266 PHE B CA 1
ATOM 5155 C C . PHE B 1 266 ? 9.773 27.188 -15.148 1 84.88 266 PHE B C 1
ATOM 5157 O O . PHE B 1 266 ? 10.703 26.844 -14.422 1 84.88 266 PHE B O 1
ATOM 5164 N N . ARG B 1 267 ? 9.102 26.344 -15.844 1 86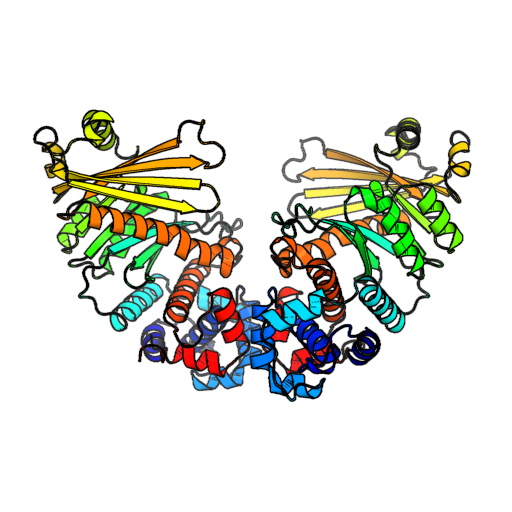.06 267 ARG B N 1
ATOM 5165 C CA . ARG B 1 267 ? 9.523 24.938 -15.93 1 86.06 267 ARG B CA 1
ATOM 5166 C C . ARG B 1 267 ? 9.984 24.594 -17.344 1 86.06 267 ARG B C 1
ATOM 5168 O O . ARG B 1 267 ? 9.32 24.922 -18.312 1 86.06 267 ARG B O 1
ATOM 5175 N N . SER B 1 268 ? 11.156 24.016 -17.453 1 81.31 268 SER B N 1
ATOM 5176 C CA . SER B 1 268 ? 11.703 23.594 -18.734 1 81.31 268 SER B CA 1
ATOM 5177 C C . SER B 1 268 ? 12.297 22.188 -18.656 1 81.31 268 SER B C 1
ATOM 5179 O O . SER B 1 268 ? 12.719 21.75 -17.578 1 81.31 268 SER B O 1
ATOM 5181 N N . ILE B 1 269 ? 12.094 21.438 -19.656 1 78.88 269 ILE B N 1
ATOM 5182 C CA . ILE B 1 269 ? 12.75 20.141 -19.766 1 78.88 269 ILE B CA 1
ATOM 5183 C C . ILE B 1 269 ? 14.164 20.328 -20.312 1 78.88 269 ILE B C 1
ATOM 5185 O O . ILE B 1 269 ? 14.352 20.922 -21.375 1 78.88 269 ILE B O 1
ATOM 5189 N N . ILE B 1 270 ? 15.133 19.812 -19.609 1 73.94 270 ILE B N 1
ATOM 5190 C CA . ILE B 1 270 ? 16.547 20.031 -19.922 1 73.94 270 ILE B CA 1
ATOM 5191 C C . ILE B 1 270 ? 16.859 19.453 -21.297 1 73.94 270 ILE B C 1
ATOM 5193 O O . ILE B 1 270 ? 17.578 20.062 -22.078 1 73.94 270 ILE B O 1
ATOM 5197 N N . ALA B 1 271 ? 16.25 18.312 -21.516 1 68.81 271 ALA B N 1
ATOM 5198 C CA . ALA B 1 271 ? 16.531 17.656 -22.797 1 68.81 271 ALA B CA 1
ATOM 5199 C C . ALA B 1 271 ? 15.852 18.391 -23.938 1 68.81 271 ALA B C 1
ATOM 5201 O O . ALA B 1 271 ? 16.25 18.25 -25.109 1 68.81 271 ALA B O 1
ATOM 5202 N N . GLU B 1 272 ? 14.883 19.125 -23.609 1 70.56 272 GLU B N 1
ATOM 5203 C CA . GLU B 1 272 ? 14.133 19.844 -24.625 1 70.56 272 GLU B CA 1
ATOM 5204 C C . GLU B 1 272 ? 14.258 21.359 -24.438 1 70.56 272 GLU B C 1
ATOM 5206 O O . GLU B 1 272 ? 13.25 22.047 -24.266 1 70.56 272 GLU B O 1
ATOM 5211 N N . GLN B 1 273 ? 15.336 21.844 -24.5 1 62.88 273 GLN B N 1
ATOM 5212 C CA . GLN B 1 273 ? 15.555 23.25 -24.172 1 62.88 273 GLN B CA 1
ATOM 5213 C C . GLN B 1 273 ? 14.883 24.156 -25.203 1 62.88 273 GLN B C 1
ATOM 5215 O O . GLN B 1 273 ? 14.68 25.344 -24.953 1 62.88 273 GLN B O 1
ATOM 5220 N N . LYS B 1 274 ? 14.508 23.469 -26.328 1 65.19 274 LYS B N 1
ATOM 5221 C CA . LYS B 1 274 ? 13.953 24.328 -27.359 1 65.19 274 LYS B CA 1
ATOM 5222 C C . LYS B 1 274 ? 12.484 24.641 -27.094 1 65.19 274 LYS B C 1
ATOM 5224 O O . LYS B 1 274 ? 11.922 25.578 -27.672 1 65.19 274 LYS B O 1
ATOM 5229 N N . LYS B 1 275 ? 11.906 23.891 -26.297 1 69 275 LYS B N 1
ATOM 5230 C CA . LYS B 1 275 ? 10.492 24.141 -26.031 1 69 275 LYS B CA 1
ATOM 5231 C C . LYS B 1 275 ? 10.32 25.25 -25 1 69 275 LYS B C 1
ATOM 5233 O O . LYS B 1 275 ? 11.125 25.359 -24.062 1 69 275 LYS B O 1
ATOM 5238 N N . GLU B 1 276 ? 9.508 26.281 -25.297 1 73.94 276 GLU B N 1
ATOM 5239 C CA . GLU B 1 276 ? 9.203 27.375 -24.375 1 73.94 276 GLU B CA 1
ATOM 5240 C C . GLU B 1 276 ? 8.797 26.844 -23.016 1 73.94 276 GLU B C 1
ATOM 5242 O O . GLU B 1 276 ? 8.023 25.891 -22.906 1 73.94 276 GLU B O 1
ATOM 5247 N N . PRO B 1 277 ? 9.547 27.375 -22.094 1 77.5 277 PRO B N 1
ATOM 5248 C CA . PRO B 1 277 ? 9.203 26.938 -20.734 1 77.5 277 PRO B CA 1
ATOM 5249 C C . PRO B 1 277 ? 7.75 27.234 -20.375 1 77.5 277 PRO B C 1
ATOM 5251 O O . PRO B 1 277 ? 7.16 28.172 -20.891 1 77.5 277 PRO B O 1
ATOM 5254 N N . GLU B 1 278 ? 7.188 26.359 -19.766 1 83.69 278 GLU B N 1
ATOM 5255 C CA . GLU B 1 278 ? 5.848 26.594 -19.234 1 83.69 278 GLU B CA 1
ATOM 5256 C C . GLU B 1 278 ? 5.883 27.562 -18.047 1 83.69 278 GLU B C 1
ATOM 5258 O O . GLU B 1 278 ? 6.66 27.375 -17.109 1 83.69 278 GLU B O 1
ATOM 5263 N N . MET B 1 279 ? 5.16 28.719 -18.266 1 84.69 279 MET B N 1
ATOM 5264 C CA . MET B 1 279 ? 5.148 29.734 -17.219 1 84.69 279 MET B CA 1
ATOM 5265 C C . MET B 1 279 ? 3.836 29.719 -16.453 1 84.69 279 MET B C 1
ATOM 5267 O O . MET B 1 279 ? 2.766 29.562 -17.031 1 84.69 279 MET B O 1
ATOM 5271 N N . THR B 1 280 ? 3.967 29.75 -15.102 1 87.5 280 THR B N 1
ATOM 5272 C CA . THR B 1 280 ? 2.789 29.844 -14.25 1 87.5 280 THR B CA 1
ATOM 5273 C C . THR B 1 280 ? 2.91 31.016 -13.281 1 87.5 280 THR B C 1
ATOM 5275 O O . THR B 1 280 ? 3.953 31.203 -12.656 1 87.5 280 THR B O 1
ATOM 5278 N N . VAL B 1 281 ? 1.839 31.828 -13.266 1 87.81 281 VAL B N 1
ATOM 5279 C CA . VAL B 1 281 ? 1.828 33 -12.375 1 87.81 281 VAL B CA 1
ATOM 5280 C C . VAL B 1 281 ? 0.764 32.812 -11.297 1 87.81 281 VAL B C 1
ATOM 5282 O O . VAL B 1 281 ? -0.371 32.438 -11.594 1 87.81 281 VAL B O 1
ATOM 5285 N N . ARG B 1 282 ? 1.176 33 -10.078 1 90.69 282 ARG B N 1
ATOM 5286 C CA . ARG B 1 282 ? 0.252 32.938 -8.953 1 90.69 282 ARG B CA 1
ATOM 5287 C C . ARG B 1 282 ? 0.305 34.219 -8.125 1 90.69 282 ARG B C 1
ATOM 5289 O O . ARG B 1 282 ? 1.376 34.812 -7.941 1 90.69 282 ARG B O 1
ATOM 5296 N N . TYR B 1 283 ? -0.844 34.625 -7.637 1 91.25 283 TYR B N 1
ATOM 5297 C CA . TYR B 1 283 ? -0.946 35.875 -6.891 1 91.25 283 TYR B CA 1
ATOM 5298 C C . TYR B 1 283 ? -1.296 35.625 -5.43 1 91.25 283 TYR B C 1
ATOM 5300 O O . TYR B 1 283 ? -2.053 34.688 -5.125 1 91.25 283 TYR B O 1
ATOM 5308 N N . TYR B 1 284 ? -0.697 36.438 -4.566 1 93.88 284 TYR B N 1
ATOM 5309 C CA . TYR B 1 284 ? -0.966 36.312 -3.139 1 93.88 284 TYR B CA 1
ATOM 5310 C C . TYR B 1 284 ? -1.146 37.688 -2.508 1 93.88 284 TYR B C 1
ATOM 5312 O O . TYR B 1 284 ? -0.622 38.688 -3.014 1 93.88 284 TYR B O 1
ATOM 5320 N N . ILE B 1 285 ? -1.868 37.719 -1.447 1 94.06 285 ILE B N 1
ATOM 5321 C CA . ILE B 1 285 ? -1.967 38.906 -0.622 1 94.06 285 ILE B CA 1
ATOM 5322 C C . ILE B 1 285 ? -1.513 38.594 0.802 1 94.06 285 ILE B C 1
ATOM 5324 O O . ILE B 1 285 ? -1.711 37.469 1.291 1 94.06 285 ILE B O 1
ATOM 5328 N N . SER B 1 286 ? -0.938 39.562 1.447 1 96.38 286 SER B N 1
ATOM 5329 C CA . SER B 1 286 ? -0.405 39.312 2.781 1 96.38 286 SER B CA 1
ATOM 5330 C C . SER B 1 286 ? -0.631 40.5 3.703 1 96.38 286 SER B C 1
ATOM 5332 O O . SER B 1 286 ? -0.529 41.656 3.273 1 96.38 286 SER B O 1
ATOM 5334 N N . SER B 1 287 ? -0.958 40.188 4.941 1 96.94 287 SER B N 1
ATOM 5335 C CA . SER B 1 287 ? -1.021 41.219 5.973 1 96.94 287 SER B CA 1
ATOM 5336 C C . SER B 1 287 ? 0.316 41.375 6.688 1 96.94 287 SER B C 1
ATOM 5338 O O . SER B 1 287 ? 0.516 42.312 7.449 1 96.94 287 SER B O 1
ATOM 5340 N N . ALA B 1 288 ? 1.19 40.438 6.508 1 95.19 288 ALA B N 1
ATOM 5341 C CA . ALA B 1 288 ? 2.537 40.531 7.066 1 95.19 288 ALA B CA 1
ATOM 5342 C C . ALA B 1 288 ? 3.459 41.344 6.156 1 95.19 288 ALA B C 1
ATOM 5344 O O . ALA B 1 288 ? 3.303 41.312 4.934 1 95.19 288 ALA B O 1
ATOM 5345 N N . ASP B 1 289 ? 4.359 42.031 6.809 1 94 289 ASP B N 1
ATOM 5346 C CA . ASP B 1 289 ? 5.379 42.75 6.051 1 94 289 ASP B CA 1
ATOM 5347 C C . ASP B 1 289 ? 6.488 41.781 5.594 1 94 289 ASP B C 1
ATOM 5349 O O . ASP B 1 289 ? 7.598 41.812 6.137 1 94 289 ASP B O 1
ATOM 5353 N N . LEU B 1 290 ? 6.164 41.094 4.527 1 93.81 290 LEU B N 1
ATOM 5354 C CA . LEU B 1 290 ? 7.023 40 4.09 1 93.81 290 LEU B CA 1
ATOM 5355 C C . LEU B 1 290 ? 8.078 40.5 3.113 1 93.81 290 LEU B C 1
ATOM 5357 O O . LEU B 1 290 ? 7.805 41.375 2.277 1 93.81 290 LEU B O 1
ATOM 5361 N N . THR B 1 291 ? 9.234 39.969 3.277 1 94.38 291 THR B N 1
ATOM 5362 C CA . THR B 1 291 ? 10.227 40.094 2.217 1 94.38 291 THR B CA 1
ATOM 5363 C C . THR B 1 291 ? 10.008 39.031 1.146 1 94.38 291 THR B C 1
ATOM 5365 O O . THR B 1 291 ? 9.266 38.062 1.364 1 94.38 291 THR B O 1
ATOM 5368 N N . ALA B 1 292 ? 10.594 39.25 0.011 1 94.12 292 ALA B N 1
ATOM 5369 C CA . ALA B 1 292 ? 10.453 38.281 -1.072 1 94.12 292 ALA B CA 1
ATOM 5370 C C . ALA B 1 292 ? 10.977 36.906 -0.652 1 94.12 292 ALA B C 1
ATOM 5372 O O . ALA B 1 292 ? 10.406 35.875 -1.017 1 94.12 292 ALA B O 1
ATOM 5373 N N . GLU B 1 293 ? 11.969 36.938 0.135 1 93.69 293 GLU B N 1
ATOM 5374 C CA . GLU B 1 293 ? 12.547 35.688 0.605 1 93.69 293 GLU B CA 1
ATOM 5375 C C . GLU B 1 293 ? 11.602 34.969 1.565 1 93.69 293 GLU B C 1
ATOM 5377 O O . GLU B 1 293 ? 11.406 33.75 1.46 1 93.69 293 GLU B O 1
ATOM 5382 N N . LYS B 1 294 ? 11.078 35.688 2.463 1 92.44 294 LYS B N 1
ATOM 5383 C CA . LYS B 1 294 ? 10.141 35.094 3.416 1 92.44 294 LYS B CA 1
ATOM 5384 C C . LYS B 1 294 ? 8.875 34.625 2.713 1 92.44 294 LYS B C 1
ATOM 5386 O O . LYS B 1 294 ? 8.328 33.562 3.068 1 92.44 294 LYS B O 1
ATOM 5391 N N . PHE B 1 295 ? 8.539 35.438 1.761 1 94.75 295 PHE B N 1
ATOM 5392 C CA . PHE B 1 295 ? 7.402 35.031 0.943 1 94.75 295 PHE B CA 1
ATOM 5393 C C . PHE B 1 295 ? 7.684 33.719 0.234 1 94.75 295 PHE B C 1
ATOM 5395 O O . PHE B 1 295 ? 6.867 32.781 0.283 1 94.75 295 PHE B O 1
ATOM 5402 N N . ALA B 1 296 ? 8.789 33.594 -0.332 1 93.06 296 ALA B N 1
ATOM 5403 C CA . ALA B 1 296 ? 9.188 32.375 -1.041 1 93.06 296 ALA B CA 1
ATOM 5404 C C . ALA B 1 296 ? 9.188 31.172 -0.108 1 93.06 296 ALA B C 1
ATOM 5406 O O . ALA B 1 296 ? 8.672 30.109 -0.457 1 93.06 296 ALA B O 1
ATOM 5407 N N . THR B 1 297 ? 9.656 31.375 1.031 1 89.38 297 THR B N 1
ATOM 5408 C CA . THR B 1 297 ? 9.742 30.297 2.012 1 89.38 297 THR B CA 1
ATOM 5409 C C . THR B 1 297 ? 8.352 29.875 2.479 1 89.38 297 THR B C 1
ATOM 5411 O O . THR B 1 297 ? 8.07 28.672 2.617 1 89.38 297 THR B O 1
ATOM 5414 N N . ALA B 1 298 ? 7.523 30.797 2.678 1 89.44 298 ALA B N 1
ATOM 5415 C CA . ALA B 1 298 ? 6.176 30.516 3.17 1 89.44 298 ALA B CA 1
ATOM 5416 C C . ALA B 1 298 ? 5.379 29.719 2.148 1 89.44 298 ALA B C 1
ATOM 5418 O O . ALA B 1 298 ? 4.699 28.75 2.506 1 89.44 298 ALA B O 1
ATOM 5419 N N . ILE B 1 299 ? 5.52 30.078 0.947 1 88.81 299 ILE B N 1
ATOM 5420 C CA . ILE B 1 299 ? 4.742 29.406 -0.087 1 88.81 299 ILE B CA 1
ATOM 5421 C C . ILE B 1 299 ? 5.301 28 -0.319 1 88.81 299 ILE B C 1
ATOM 5423 O O . ILE B 1 299 ? 4.543 27.062 -0.546 1 88.81 299 ILE B O 1
ATOM 5427 N N . ARG B 1 300 ? 6.543 27.922 -0.305 1 84.56 300 ARG B N 1
ATOM 5428 C CA . ARG B 1 300 ? 7.164 26.609 -0.473 1 84.56 300 ARG B CA 1
ATOM 5429 C C . ARG B 1 300 ? 6.766 25.672 0.659 1 84.56 300 ARG B C 1
ATOM 5431 O O . ARG B 1 300 ? 6.504 24.484 0.427 1 84.56 300 ARG B O 1
ATOM 5438 N N . ASN B 1 301 ? 6.77 26.188 1.769 1 80.69 301 ASN B N 1
ATOM 5439 C CA . ASN B 1 301 ? 6.375 25.391 2.93 1 80.69 301 ASN B CA 1
ATOM 5440 C C . ASN B 1 301 ? 4.93 24.922 2.82 1 80.69 301 ASN B C 1
ATOM 5442 O O . ASN B 1 301 ? 4.609 23.797 3.207 1 80.69 301 ASN B O 1
ATOM 5446 N N . HIS B 1 302 ? 4.129 25.781 2.314 1 82.5 302 HIS B N 1
ATOM 5447 C CA . HIS B 1 302 ? 2.734 25.406 2.123 1 82.5 302 HIS B CA 1
ATOM 5448 C C . HIS B 1 302 ? 2.605 24.266 1.116 1 82.5 302 HIS B C 1
ATOM 5450 O O . HIS B 1 302 ? 1.822 23.328 1.322 1 82.5 302 HIS B O 1
ATOM 5456 N N . TRP B 1 303 ? 3.33 24.391 0.117 1 76.69 303 TRP B N 1
ATOM 5457 C CA . TRP B 1 303 ? 3.326 23.344 -0.896 1 76.69 303 TRP B CA 1
ATOM 5458 C C . TRP B 1 303 ? 3.828 22.031 -0.317 1 76.69 303 TRP B C 1
ATOM 5460 O O . TRP B 1 303 ? 3.338 20.953 -0.68 1 76.69 303 TRP B O 1
ATOM 5470 N N . HIS B 1 304 ? 4.656 22.125 0.558 1 72.75 304 HIS B N 1
ATOM 5471 C CA . HIS B 1 304 ? 5.207 20.953 1.201 1 72.75 304 HIS B CA 1
ATOM 5472 C C . HIS B 1 304 ? 4.152 20.234 2.039 1 72.75 304 HIS B C 1
ATOM 5474 O O . HIS B 1 304 ? 4.203 19.016 2.197 1 72.75 304 HIS B O 1
ATOM 5480 N N . VAL B 1 305 ? 3.275 21 2.602 1 72 305 VAL B N 1
ATOM 5481 C CA . VAL B 1 305 ? 2.191 20.375 3.342 1 72 305 VAL B CA 1
ATOM 5482 C C . VAL B 1 305 ? 1.422 19.422 2.424 1 72 305 VAL B C 1
ATOM 5484 O O . VAL B 1 305 ? 1.176 18.266 2.779 1 72 305 VAL B O 1
ATOM 5487 N N . GLU B 1 306 ? 1.027 19.953 1.309 1 67.44 306 GLU B N 1
ATOM 5488 C CA . GLU B 1 306 ? 0.281 19.141 0.355 1 67.44 306 GLU B CA 1
ATOM 5489 C C . GLU B 1 306 ? 1.056 17.875 -0.02 1 67.44 306 GLU B C 1
ATOM 5491 O O . GLU B 1 306 ? 0.515 16.766 0.032 1 67.44 306 GLU B O 1
ATOM 5496 N N . ASN B 1 307 ? 2.297 18.078 -0.21 1 67.5 307 ASN B N 1
ATOM 5497 C CA . ASN B 1 307 ? 3.07 16.953 -0.72 1 67.5 307 ASN B CA 1
ATOM 5498 C C . ASN B 1 307 ? 3.539 16.047 0.409 1 67.5 307 ASN B C 1
ATOM 5500 O O . ASN B 1 307 ? 3.488 14.82 0.283 1 67.5 307 ASN B O 1
ATOM 5504 N N . LYS B 1 308 ? 3.844 16.703 1.48 1 74.25 308 LYS B N 1
ATOM 5505 C CA . LYS B 1 308 ? 4.426 15.883 2.537 1 74.25 308 LYS B CA 1
ATOM 5506 C C . LYS B 1 308 ? 3.342 15.203 3.369 1 74.25 308 LYS B C 1
ATOM 5508 O O . LYS B 1 308 ? 3.359 13.984 3.543 1 74.25 308 LYS B O 1
ATOM 5513 N N . LEU B 1 309 ? 2.344 16.016 3.773 1 80.88 309 LEU B N 1
ATOM 5514 C CA . LEU B 1 309 ? 1.327 15.445 4.652 1 80.88 309 LEU B CA 1
ATOM 5515 C C . LEU B 1 309 ? 0.366 14.555 3.869 1 80.88 309 LEU B C 1
ATOM 5517 O O . LEU B 1 309 ? 0.149 13.398 4.234 1 80.88 309 LEU B O 1
ATOM 5521 N N . HIS B 1 310 ? -0.153 15.07 2.807 1 82 310 HIS B N 1
ATOM 5522 C CA . HIS B 1 310 ? -1.162 14.32 2.062 1 82 310 HIS B CA 1
ATOM 5523 C C . HIS B 1 310 ? -0.569 13.062 1.442 1 82 310 HIS B C 1
ATOM 5525 O O . HIS B 1 310 ? -1.224 12.016 1.403 1 82 310 HIS B O 1
ATOM 5531 N N . TRP B 1 311 ? 0.6 13.18 1.013 1 80.38 311 TRP B N 1
ATOM 5532 C CA . TRP B 1 311 ? 1.27 12 0.474 1 80.38 311 TRP B CA 1
ATOM 5533 C C . TRP B 1 311 ? 1.416 10.922 1.541 1 80.38 311 TRP B C 1
ATOM 5535 O O . TRP B 1 311 ? 1.121 9.75 1.294 1 80.38 311 TRP B O 1
ATOM 5545 N N . ARG B 1 312 ? 1.854 11.328 2.688 1 83.19 312 ARG B N 1
ATOM 5546 C CA . ARG B 1 312 ? 2.02 10.398 3.799 1 83.19 312 ARG B CA 1
ATOM 5547 C C . ARG B 1 312 ? 0.697 9.727 4.156 1 83.19 312 ARG B C 1
ATOM 5549 O O . ARG B 1 312 ? 0.647 8.516 4.371 1 83.19 312 ARG B O 1
ATOM 5556 N N . LEU B 1 313 ? -0.279 10.555 4.148 1 85.5 313 LEU B N 1
ATOM 5557 C CA . LEU B 1 313 ? -1.593 10.031 4.508 1 85.5 313 LEU B CA 1
ATOM 5558 C C . LEU B 1 313 ? -2.113 9.086 3.432 1 85.5 313 LEU B C 1
ATOM 5560 O O . LEU B 1 313 ? -2.637 8.008 3.744 1 85.5 313 LEU B O 1
ATOM 5564 N N . ASP B 1 314 ? -1.9 9.43 2.189 1 80.62 314 ASP B N 1
ATOM 5565 C CA . ASP B 1 314 ? -2.51 8.688 1.093 1 80.62 314 ASP B CA 1
ATOM 5566 C C . ASP B 1 314 ? -1.662 7.473 0.714 1 80.62 314 ASP B C 1
ATOM 5568 O O . ASP B 1 314 ? -2.195 6.391 0.463 1 80.62 314 ASP B O 1
ATOM 5572 N N . VAL B 1 315 ? -0.383 7.676 0.722 1 77.56 315 VAL B N 1
ATOM 5573 C CA . VAL B 1 315 ? 0.479 6.645 0.153 1 77.56 315 VAL B CA 1
ATOM 5574 C C . VAL B 1 315 ? 0.985 5.723 1.261 1 77.56 315 VAL B C 1
ATOM 5576 O O . VAL B 1 315 ? 1.015 4.5 1.096 1 77.56 315 VAL B O 1
ATOM 5579 N N . VAL B 1 316 ? 1.312 6.266 2.332 1 81 316 VAL B N 1
ATOM 5580 C CA . VAL B 1 316 ? 1.913 5.469 3.396 1 81 316 VAL B CA 1
ATOM 5581 C C . VAL B 1 316 ? 0.817 4.875 4.281 1 81 316 VAL B C 1
ATOM 5583 O O . VAL B 1 316 ? 0.859 3.691 4.621 1 81 316 VAL B O 1
ATOM 5586 N N . MET B 1 317 ? -0.185 5.68 4.523 1 86.06 317 MET B N 1
ATOM 5587 C CA . MET B 1 317 ? -1.191 5.215 5.477 1 86.06 317 MET B CA 1
ATOM 5588 C C . MET B 1 317 ? -2.469 4.793 4.754 1 86.06 317 MET B C 1
ATOM 5590 O O . MET B 1 317 ? -3.43 4.359 5.391 1 86.06 317 MET B O 1
ATOM 5594 N N . ASN B 1 318 ? -2.48 4.918 3.453 1 78.06 318 ASN B N 1
ATOM 5595 C CA . ASN B 1 318 ? -3.592 4.48 2.617 1 78.06 318 ASN B CA 1
ATOM 5596 C C . ASN B 1 318 ? -4.914 5.082 3.082 1 78.06 318 ASN B C 1
ATOM 5598 O O . ASN B 1 318 ? -5.922 4.379 3.172 1 78.06 318 ASN B O 1
ATOM 5602 N N . GLU B 1 319 ? -4.93 6.289 3.367 1 80.12 319 GLU B N 1
ATOM 5603 C CA . GLU B 1 319 ? -6.102 6.941 3.945 1 80.12 319 GLU B CA 1
ATOM 5604 C C . GLU B 1 319 ? -7.273 6.941 2.969 1 80.12 319 GLU B C 1
ATOM 5606 O O . GLU B 1 319 ? -8.414 6.684 3.359 1 80.12 319 GLU B O 1
ATOM 5611 N N . ASP B 1 320 ? -7.02 7.203 1.722 1 75.19 320 ASP B N 1
ATOM 5612 C CA . ASP B 1 320 ? -8.094 7.348 0.748 1 75.19 320 ASP B CA 1
ATOM 5613 C C . ASP B 1 320 ? -8.805 6.016 0.507 1 75.19 320 ASP B C 1
ATOM 5615 O O . ASP B 1 320 ? -9.977 5.988 0.137 1 75.19 320 ASP B O 1
ATOM 5619 N N . ASP B 1 321 ? -8.086 4.887 0.766 1 73.5 321 ASP B N 1
ATOM 5620 C CA . ASP B 1 321 ? -8.664 3.566 0.522 1 73.5 321 ASP B CA 1
ATOM 5621 C C . ASP B 1 321 ? -9.273 2.99 1.797 1 73.5 321 ASP B C 1
ATOM 5623 O O . ASP B 1 321 ? -9.797 1.873 1.791 1 73.5 321 ASP B O 1
ATOM 5627 N N . CYS B 1 322 ? -9.164 3.77 2.838 1 76 322 CYS B N 1
ATOM 5628 C CA . CYS B 1 322 ? -9.688 3.295 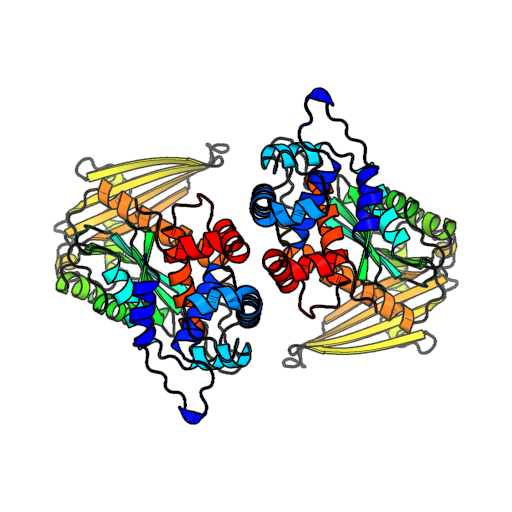4.113 1 76 322 CYS B CA 1
ATOM 5629 C C . CYS B 1 322 ? -11.211 3.221 4.082 1 76 322 CYS B C 1
ATOM 5631 O O . CYS B 1 322 ? -11.875 4.176 3.672 1 76 322 CYS B O 1
ATOM 5633 N N . LYS B 1 323 ? -11.812 2.096 4.527 1 72.62 323 LYS B N 1
ATOM 5634 C CA . LYS B 1 323 ? -13.258 1.867 4.418 1 72.62 323 LYS B CA 1
ATOM 5635 C C . LYS B 1 323 ? -13.953 2.115 5.754 1 72.62 323 LYS B C 1
ATOM 5637 O O . LYS B 1 323 ? -15.117 1.747 5.93 1 72.62 323 LYS B O 1
ATOM 5642 N N . ILE B 1 324 ? -13.281 2.658 6.676 1 77.44 324 ILE B N 1
ATOM 5643 C CA . ILE B 1 324 ? -13.875 2.998 7.965 1 77.44 324 ILE B CA 1
ATOM 5644 C C . ILE B 1 324 ? -14.82 4.188 7.801 1 77.44 324 ILE B C 1
ATOM 5646 O O . ILE B 1 324 ? -14.391 5.289 7.469 1 77.44 324 ILE B O 1
ATOM 5650 N N . ARG B 1 325 ? -16.172 4.008 7.938 1 73.75 325 ARG B N 1
ATOM 5651 C CA . ARG B 1 325 ? -17.125 5.074 7.648 1 73.75 325 ARG B CA 1
ATOM 5652 C C . ARG B 1 325 ? -18.219 5.121 8.703 1 73.75 325 ARG B C 1
ATOM 5654 O O . ARG B 1 325 ? -19.078 6.012 8.672 1 73.75 325 ARG B O 1
ATOM 5661 N N . ARG B 1 326 ? -18.234 4.324 9.602 1 72.56 326 ARG B N 1
ATOM 5662 C CA . ARG B 1 326 ? -19.328 4.23 10.57 1 72.56 326 ARG B CA 1
ATOM 5663 C C . ARG B 1 326 ? -19.344 5.441 11.492 1 72.56 326 ARG B C 1
ATOM 5665 O O . ARG B 1 326 ? -18.359 5.711 12.188 1 72.56 326 ARG B O 1
ATOM 5672 N N . GLY B 1 327 ? -20.453 6.191 11.469 1 76.56 327 GLY B N 1
ATOM 5673 C CA . GLY B 1 327 ? -20.562 7.316 12.391 1 76.56 327 GLY B CA 1
ATOM 5674 C C . GLY B 1 327 ? -19.453 8.328 12.25 1 76.56 327 GLY B C 1
ATOM 5675 O O . GLY B 1 327 ? -19.172 8.805 11.148 1 76.56 327 GLY B O 1
ATOM 5676 N N . ASN B 1 328 ? -18.797 8.547 13.469 1 83.31 328 ASN B N 1
ATOM 5677 C CA . ASN B 1 328 ? -17.719 9.523 13.5 1 83.31 328 ASN B CA 1
ATOM 5678 C C . ASN B 1 328 ? -16.359 8.852 13.289 1 83.31 328 ASN B C 1
ATOM 5680 O O . ASN B 1 328 ? -15.312 9.477 13.484 1 83.31 328 ASN B O 1
ATOM 5684 N N . ALA B 1 329 ? -16.438 7.648 12.898 1 86.62 329 ALA B N 1
ATOM 5685 C CA . ALA B 1 329 ? -15.211 6.848 12.898 1 86.62 329 ALA B CA 1
ATOM 5686 C C . ALA B 1 329 ? -14.203 7.387 11.883 1 86.62 329 ALA B C 1
ATOM 5688 O O . ALA B 1 329 ? -13 7.41 12.148 1 86.62 329 ALA B O 1
ATOM 5689 N N . ALA B 1 330 ? -14.719 7.762 10.758 1 85.06 330 ALA B N 1
ATOM 5690 C CA . ALA B 1 330 ? -13.805 8.242 9.719 1 85.06 330 ALA B CA 1
ATOM 5691 C C . ALA B 1 330 ? -13.055 9.484 10.188 1 85.06 330 ALA B C 1
ATOM 5693 O O . ALA B 1 330 ? -11.836 9.594 9.992 1 85.06 330 ALA B O 1
ATOM 5694 N N . GLU B 1 331 ? -13.742 10.398 10.789 1 87.31 331 GLU B N 1
ATOM 5695 C CA . GLU B 1 331 ? -13.141 11.633 11.305 1 87.31 331 GLU B CA 1
ATOM 5696 C C . GLU B 1 331 ? -12.148 11.336 12.422 1 87.31 331 GLU B C 1
ATOM 5698 O O . GLU B 1 331 ? -11.055 11.906 12.453 1 87.31 331 GLU B O 1
ATOM 5703 N N . LEU B 1 332 ? -12.531 10.492 13.289 1 89.94 332 LEU B N 1
ATOM 5704 C CA . LEU B 1 332 ? -11.664 10.148 14.414 1 89.94 332 LEU B CA 1
ATOM 5705 C C . LEU B 1 332 ? -10.406 9.438 13.93 1 89.94 332 LEU B C 1
ATOM 5707 O O . LEU B 1 332 ? -9.305 9.711 14.414 1 89.94 332 LEU B O 1
ATOM 5711 N N . PHE B 1 333 ? -10.609 8.594 13.031 1 90.75 333 PHE B N 1
ATOM 5712 C CA . PHE B 1 333 ? -9.469 7.848 12.508 1 90.75 333 PHE B CA 1
ATOM 5713 C C . PHE B 1 333 ? -8.5 8.773 11.789 1 90.75 333 PHE B C 1
ATOM 5715 O O . PHE B 1 333 ? -7.285 8.578 11.852 1 90.75 333 PHE B O 1
ATOM 5722 N N . SER B 1 334 ? -9.008 9.719 11.094 1 89.44 334 SER B N 1
ATOM 5723 C CA . SER B 1 334 ? -8.156 10.727 10.484 1 89.44 334 SER B CA 1
ATOM 5724 C C . SER B 1 334 ? -7.32 11.453 11.531 1 89.44 334 SER B C 1
ATOM 5726 O O . SER B 1 334 ? -6.129 11.688 11.336 1 89.44 334 SER B O 1
ATOM 5728 N N . GLY B 1 335 ? -7.969 11.82 12.594 1 91.25 335 GLY B N 1
ATOM 5729 C CA . GLY B 1 335 ? -7.258 12.453 13.688 1 91.25 335 GLY B CA 1
ATOM 5730 C C . GLY B 1 335 ? -6.184 11.562 14.289 1 91.25 335 GLY B C 1
ATOM 5731 O O . GLY B 1 335 ? -5.09 12.039 14.609 1 91.25 335 GLY B O 1
ATOM 5732 N N . ILE B 1 336 ? -6.488 10.352 14.43 1 93.06 336 ILE B N 1
ATOM 5733 C CA . ILE B 1 336 ? -5.535 9.406 14.992 1 93.06 336 ILE B CA 1
ATOM 5734 C C . ILE B 1 336 ? -4.336 9.258 14.062 1 93.06 336 ILE B C 1
ATOM 5736 O O . ILE B 1 336 ? -3.199 9.133 14.516 1 93.06 336 ILE B O 1
ATOM 5740 N N . ARG B 1 337 ? -4.59 9.234 12.789 1 93.25 337 ARG B N 1
ATOM 5741 C CA . ARG B 1 337 ? -3.492 9.195 11.828 1 93.25 337 ARG B CA 1
ATOM 5742 C C . ARG B 1 337 ? -2.584 10.414 11.992 1 93.25 337 ARG B C 1
ATOM 5744 O O . ARG B 1 337 ? -1.36 10.297 11.891 1 93.25 337 ARG B O 1
ATOM 5751 N N . HIS B 1 338 ? -3.182 11.562 12.211 1 92.06 338 HIS B N 1
ATOM 5752 C CA . HIS B 1 338 ? -2.395 12.773 12.43 1 92.06 338 HIS B CA 1
ATOM 5753 C C . HIS B 1 338 ? -1.529 12.641 13.68 1 92.06 338 HIS B C 1
ATOM 5755 O O . HIS B 1 338 ? -0.372 13.07 13.688 1 92.06 338 HIS B O 1
ATOM 5761 N N . ILE B 1 339 ? -2.088 12.047 14.695 1 92.12 339 ILE B N 1
ATOM 5762 C CA . ILE B 1 339 ? -1.328 11.797 15.914 1 92.12 339 ILE B CA 1
ATOM 5763 C C . ILE B 1 339 ? -0.127 10.906 15.602 1 92.12 339 ILE B C 1
ATOM 5765 O O . ILE B 1 339 ? 0.998 11.203 16.016 1 92.12 339 ILE B O 1
ATOM 5769 N N . ALA B 1 340 ? -0.427 9.891 14.914 1 93.06 340 ALA B N 1
ATOM 5770 C CA . ALA B 1 340 ? 0.623 8.938 14.57 1 93.06 340 ALA B CA 1
ATOM 5771 C C . ALA B 1 340 ? 1.73 9.602 13.758 1 93.06 340 ALA B C 1
ATOM 5773 O O . ALA B 1 340 ? 2.916 9.406 14.039 1 93.06 340 ALA B O 1
ATOM 5774 N N . ILE B 1 341 ? 1.346 10.375 12.812 1 91.25 341 ILE B N 1
ATOM 5775 C CA . ILE B 1 341 ? 2.311 11.07 11.961 1 91.25 341 ILE B CA 1
ATOM 5776 C C . ILE B 1 341 ? 3.164 12.008 12.812 1 91.25 341 ILE B C 1
ATOM 5778 O O . ILE B 1 341 ? 4.387 12.055 12.656 1 91.25 341 ILE B O 1
ATOM 5782 N N . ASN B 1 342 ? 2.543 12.773 13.695 1 90.5 342 ASN B N 1
ATOM 5783 C CA . ASN B 1 342 ? 3.264 13.711 14.555 1 90.5 342 ASN B CA 1
ATOM 5784 C C . ASN B 1 342 ? 4.281 12.992 15.438 1 90.5 342 ASN B C 1
ATOM 5786 O O . ASN B 1 342 ? 5.43 13.43 15.547 1 90.5 342 ASN B O 1
ATOM 5790 N N . ILE B 1 343 ? 3.85 11.891 15.977 1 91 343 ILE B N 1
ATOM 5791 C CA . ILE B 1 343 ? 4.703 11.141 16.891 1 91 343 ILE B CA 1
ATOM 5792 C C . ILE B 1 343 ? 5.891 10.555 16.125 1 91 343 ILE B C 1
ATOM 5794 O O . ILE B 1 343 ? 7.035 10.664 16.578 1 91 343 ILE B O 1
ATOM 5798 N N . LEU B 1 344 ? 5.656 10 15.039 1 91.5 344 LEU B N 1
ATOM 5799 C CA . LEU B 1 344 ? 6.699 9.336 14.273 1 91.5 344 LEU B CA 1
ATOM 5800 C C . LEU B 1 344 ? 7.637 10.359 13.633 1 91.5 344 LEU B C 1
ATOM 5802 O O . LEU B 1 344 ? 8.828 10.094 13.469 1 91.5 344 LEU B O 1
ATOM 5806 N N . THR B 1 345 ? 7.051 11.484 13.234 1 87.06 345 THR B N 1
ATOM 5807 C CA . THR B 1 345 ? 7.883 12.555 12.688 1 87.06 345 THR B CA 1
ATOM 5808 C C . THR B 1 345 ? 8.836 13.094 13.742 1 87.06 345 THR B C 1
ATOM 5810 O O . THR B 1 345 ? 9.977 13.445 13.438 1 87.06 345 THR B O 1
ATOM 5813 N N . ASN B 1 346 ? 8.438 13.148 14.883 1 85.69 346 ASN B N 1
ATOM 5814 C CA . ASN B 1 346 ? 9.234 13.688 15.984 1 85.69 346 ASN B CA 1
ATOM 5815 C C . ASN B 1 346 ? 10.297 12.695 16.438 1 85.69 346 ASN B C 1
ATOM 5817 O O . ASN B 1 346 ? 11.242 13.07 17.141 1 85.69 346 ASN B O 1
ATOM 5821 N N . ASP B 1 347 ? 10.148 11.445 16.078 1 87.25 347 ASP B N 1
ATOM 5822 C CA . ASP B 1 347 ? 11.086 10.414 16.484 1 87.25 347 ASP B CA 1
ATOM 5823 C C . ASP B 1 347 ? 12.438 10.594 15.789 1 87.25 347 ASP B C 1
ATOM 5825 O O . ASP B 1 347 ? 12.5 10.773 14.57 1 87.25 347 ASP B O 1
ATOM 5829 N N . LYS B 1 348 ? 13.492 10.562 16.594 1 85.06 348 LYS B N 1
ATOM 5830 C CA . LYS B 1 348 ? 14.828 10.742 16.031 1 85.06 348 LYS B CA 1
ATOM 5831 C C . LYS B 1 348 ? 15.703 9.523 16.297 1 85.06 348 LYS B C 1
ATOM 5833 O O . LYS B 1 348 ? 16.891 9.516 15.945 1 85.06 348 LYS B O 1
ATOM 5838 N N . VAL B 1 349 ? 15.164 8.539 16.891 1 86.19 349 VAL B N 1
ATOM 5839 C CA . VAL B 1 349 ? 15.914 7.328 17.219 1 86.19 349 VAL B CA 1
ATOM 5840 C C . VAL B 1 349 ? 16.203 6.527 15.953 1 86.19 349 VAL B C 1
ATOM 5842 O O . VAL B 1 349 ? 17.312 6.023 15.766 1 86.19 349 VAL B O 1
ATOM 5845 N N . PHE B 1 350 ? 15.258 6.375 15.203 1 91.25 350 PHE B N 1
ATOM 5846 C CA . PHE B 1 350 ? 15.359 5.629 13.961 1 91.25 350 PHE B CA 1
ATOM 5847 C C . PHE B 1 350 ? 15.172 6.551 12.758 1 91.25 350 PHE B C 1
ATOM 5849 O O . PHE B 1 350 ? 14.078 7.051 12.516 1 91.25 350 PHE B O 1
ATOM 5856 N N . LYS B 1 351 ? 16.281 6.754 12.086 1 89.38 351 LYS B N 1
ATOM 5857 C CA . LYS B 1 351 ? 16.25 7.645 10.93 1 89.38 351 LYS B CA 1
ATOM 5858 C C . LYS B 1 351 ? 15.805 6.898 9.672 1 89.38 351 LYS B C 1
ATOM 5860 O O . LYS B 1 351 ? 16.625 6.273 9 1 89.38 351 LYS B O 1
ATOM 5865 N N . ALA B 1 352 ? 14.57 6.902 9.43 1 91.31 352 ALA B N 1
ATOM 5866 C CA . ALA B 1 352 ? 13.977 6.234 8.281 1 91.31 352 ALA B CA 1
ATOM 5867 C C . ALA B 1 352 ? 12.672 6.91 7.863 1 91.31 352 ALA B C 1
ATOM 5869 O O . ALA B 1 352 ? 12.195 7.816 8.547 1 91.31 352 ALA B O 1
ATOM 5870 N N . GLY B 1 353 ? 12.227 6.566 6.727 1 89 353 GLY B N 1
ATOM 5871 C CA . GLY B 1 353 ? 10.93 7.062 6.285 1 89 353 GLY B CA 1
ATOM 5872 C C . GLY B 1 353 ? 9.781 6.586 7.152 1 89 353 GLY B C 1
ATOM 5873 O O . GLY B 1 353 ? 9.945 5.676 7.969 1 89 353 GLY B O 1
ATOM 5874 N N . LEU B 1 354 ? 8.656 7.199 7.004 1 90.88 354 LEU B N 1
ATOM 5875 C CA . LEU B 1 354 ? 7.477 6.938 7.828 1 90.88 354 LEU B CA 1
ATOM 5876 C C . LEU B 1 354 ? 7.055 5.477 7.73 1 90.88 354 LEU B C 1
ATOM 5878 O O . LEU B 1 354 ? 6.73 4.852 8.742 1 90.88 354 LEU B O 1
ATOM 5882 N N . ARG B 1 355 ? 7.074 4.941 6.523 1 90.5 355 ARG B N 1
ATOM 5883 C CA . ARG B 1 355 ? 6.66 3.561 6.312 1 90.5 355 ARG B CA 1
ATOM 5884 C C . ARG B 1 355 ? 7.523 2.598 7.121 1 90.5 355 ARG B C 1
ATOM 5886 O O . ARG B 1 355 ? 7.008 1.692 7.777 1 90.5 355 ARG B O 1
ATOM 5893 N N . ARG B 1 356 ? 8.797 2.771 7.059 1 92.88 356 ARG B N 1
ATOM 5894 C CA . ARG B 1 356 ? 9.727 1.908 7.773 1 92.88 356 ARG B CA 1
ATOM 5895 C C . ARG B 1 356 ? 9.586 2.072 9.281 1 92.88 356 ARG B C 1
ATOM 5897 O O . ARG B 1 356 ? 9.711 1.103 10.031 1 92.88 356 ARG B O 1
ATOM 5904 N N . LYS B 1 357 ? 9.359 3.299 9.688 1 94.31 357 LYS B N 1
ATOM 5905 C CA . LYS B 1 357 ? 9.148 3.545 11.117 1 94.31 357 LYS B CA 1
ATOM 5906 C C . LYS B 1 357 ? 7.914 2.805 11.625 1 94.31 357 LYS B C 1
ATOM 5908 O O . LYS B 1 357 ? 7.941 2.215 12.703 1 94.31 357 LYS B O 1
ATOM 5913 N N . MET B 1 358 ? 6.887 2.852 10.875 1 95.12 358 MET B N 1
ATOM 5914 C CA . MET B 1 358 ? 5.645 2.184 11.258 1 95.12 358 MET B CA 1
ATOM 5915 C C . MET B 1 358 ? 5.84 0.673 11.328 1 95.12 358 MET B C 1
ATOM 5917 O O . MET B 1 358 ? 5.379 0.028 12.273 1 95.12 358 MET B O 1
ATOM 5921 N N . ARG B 1 359 ? 6.484 0.178 10.344 1 94.31 359 ARG B N 1
ATOM 5922 C CA . ARG B 1 359 ? 6.742 -1.258 10.328 1 94.31 359 ARG B CA 1
ATOM 5923 C C . ARG B 1 359 ? 7.605 -1.672 11.516 1 94.31 359 ARG B C 1
ATOM 5925 O O . ARG B 1 359 ? 7.352 -2.703 12.148 1 94.31 359 ARG B O 1
ATOM 5932 N N . LYS B 1 360 ? 8.641 -0.909 11.719 1 95.25 360 LYS B N 1
ATOM 5933 C CA . LYS B 1 360 ? 9.508 -1.209 12.859 1 95.25 360 LYS B CA 1
ATOM 5934 C C . LYS B 1 360 ? 8.742 -1.125 14.172 1 95.25 360 LYS B C 1
ATOM 5936 O O . LYS B 1 360 ? 8.953 -1.939 15.078 1 95.25 360 LYS B O 1
ATOM 5941 N N . ALA B 1 361 ? 7.871 -0.112 14.281 1 95.44 361 ALA B N 1
ATOM 5942 C CA . ALA B 1 361 ? 7.062 0.029 15.492 1 95.44 361 ALA B CA 1
ATOM 5943 C C . ALA B 1 361 ? 6.172 -1.194 15.703 1 95.44 361 ALA B C 1
ATOM 5945 O O . ALA B 1 361 ? 5.883 -1.569 16.844 1 95.44 361 ALA B O 1
ATOM 5946 N N . ALA B 1 362 ? 5.77 -1.808 14.68 1 95.31 362 ALA B N 1
ATOM 5947 C CA . ALA B 1 362 ? 4.906 -2.984 14.758 1 95.31 362 ALA B CA 1
ATOM 5948 C C . ALA B 1 362 ? 5.688 -4.203 15.25 1 95.31 362 ALA B C 1
ATOM 5950 O O . ALA B 1 362 ? 5.172 -5 16.031 1 95.31 362 ALA B O 1
ATOM 5951 N N . MET B 1 363 ? 6.914 -4.328 14.844 1 94.31 363 MET B N 1
ATOM 5952 C CA . MET B 1 363 ? 7.633 -5.574 15.086 1 94.31 363 MET B CA 1
ATOM 5953 C C . MET B 1 363 ? 8.508 -5.465 16.328 1 94.31 363 MET B C 1
ATOM 5955 O O . MET B 1 363 ? 8.844 -6.477 16.953 1 94.31 363 MET B O 1
ATOM 5959 N N . ASP B 1 364 ? 8.922 -4.262 16.672 1 94.69 364 ASP B N 1
ATOM 5960 C CA . ASP B 1 364 ? 9.883 -4.047 17.75 1 94.69 364 ASP B CA 1
ATOM 5961 C C . ASP B 1 364 ? 9.25 -3.266 18.891 1 94.69 364 ASP B C 1
ATOM 5963 O O . ASP B 1 364 ? 9.18 -2.035 18.859 1 94.69 364 ASP B O 1
ATOM 5967 N N . ARG B 1 365 ? 9.039 -3.926 19.938 1 93.25 365 ARG B N 1
ATOM 5968 C CA . ARG B 1 365 ? 8.391 -3.32 21.109 1 93.25 365 ARG B CA 1
ATOM 5969 C C . ARG B 1 365 ? 9.289 -2.266 21.734 1 93.25 365 ARG B C 1
ATOM 5971 O O . ARG B 1 365 ? 8.797 -1.266 22.266 1 93.25 365 ARG B O 1
ATOM 5978 N N . ASN B 1 366 ? 10.523 -2.531 21.688 1 92.62 366 ASN B N 1
ATOM 5979 C CA . ASN B 1 366 ? 11.445 -1.552 22.25 1 92.62 366 ASN B CA 1
ATOM 5980 C C . ASN B 1 366 ? 11.422 -0.245 21.453 1 92.62 366 ASN B C 1
ATOM 5982 O O . ASN B 1 366 ? 11.469 0.839 22.047 1 92.62 366 ASN B O 1
ATOM 5986 N N . TYR B 1 367 ? 11.438 -0.396 20.25 1 94.25 367 TYR B N 1
ATOM 5987 C CA . TYR B 1 367 ? 11.352 0.808 19.438 1 94.25 367 TYR B CA 1
ATOM 5988 C C . TYR B 1 367 ? 10.023 1.526 19.672 1 94.25 367 TYR B C 1
ATOM 5990 O O . TYR B 1 367 ? 9.992 2.752 19.797 1 94.25 367 TYR B O 1
ATOM 5998 N N . LEU B 1 368 ? 8.93 0.755 19.672 1 93.62 368 LEU B N 1
ATOM 5999 C CA . LEU B 1 368 ? 7.625 1.352 19.922 1 93.62 368 LEU B CA 1
ATOM 6000 C C . LEU B 1 368 ? 7.621 2.107 21.25 1 93.62 368 LEU B C 1
ATOM 6002 O O . LEU B 1 368 ? 7.113 3.227 21.328 1 93.62 368 LEU B O 1
ATOM 6006 N N . ALA B 1 369 ? 8.234 1.518 22.234 1 92 369 ALA B N 1
ATOM 6007 C CA . ALA B 1 369 ? 8.328 2.158 23.547 1 92 369 ALA B CA 1
ATOM 6008 C C . ALA B 1 369 ? 9.125 3.461 23.453 1 92 369 ALA B C 1
ATOM 6010 O O . ALA B 1 369 ? 8.758 4.457 24.094 1 92 369 ALA B O 1
ATOM 6011 N N . SER B 1 370 ? 10.141 3.438 22.703 1 91.62 370 SER B N 1
ATOM 6012 C CA . SER B 1 370 ? 10.969 4.629 22.547 1 91.62 370 SER B CA 1
ATOM 6013 C C . SER B 1 370 ? 10.211 5.75 21.859 1 91.62 370 SER B C 1
ATOM 6015 O O . SER B 1 370 ? 10.344 6.922 22.219 1 91.62 370 SER B O 1
ATOM 6017 N N . VAL B 1 371 ? 9.469 5.406 20.875 1 91 371 VAL B N 1
ATOM 6018 C CA . VAL B 1 371 ? 8.672 6.367 20.109 1 91 371 VAL B CA 1
ATOM 6019 C C . VAL B 1 371 ? 7.629 7.008 21.031 1 91 371 VAL B C 1
ATOM 6021 O O . VAL B 1 371 ? 7.398 8.219 20.969 1 91 371 VAL B O 1
ATOM 6024 N N . LEU B 1 372 ? 7.066 6.203 21.859 1 87.06 372 LEU B N 1
ATOM 6025 C CA . LEU B 1 372 ? 6.004 6.668 22.75 1 87.06 372 LEU B CA 1
ATOM 6026 C C . LEU B 1 372 ? 6.574 7.539 23.875 1 87.06 372 LEU B C 1
ATOM 6028 O O . LEU B 1 372 ? 5.891 8.438 24.375 1 87.06 372 LEU B O 1
ATOM 6032 N N . ALA B 1 373 ? 7.812 7.223 24.281 1 80.62 373 ALA B N 1
ATOM 6033 C CA . ALA B 1 373 ? 8.469 7.977 25.344 1 80.62 373 ALA B CA 1
ATOM 6034 C C . ALA B 1 373 ? 8.977 9.32 24.828 1 80.62 373 ALA B C 1
ATOM 6036 O O . ALA B 1 373 ? 9.266 10.227 25.609 1 80.62 373 ALA B O 1
ATOM 6037 N N . GLY B 1 374 ? 8.875 9.672 23.562 1 70.62 374 GLY B N 1
ATOM 6038 C CA . GLY B 1 374 ? 9.344 10.93 23.016 1 70.62 374 GLY B CA 1
ATOM 6039 C C . GLY B 1 374 ? 10.844 11.094 23.094 1 70.62 374 GLY B C 1
ATOM 6040 O O . GLY B 1 374 ? 11.359 12.211 23.156 1 70.62 374 GLY B O 1
ATOM 6041 N N . SER B 1 375 ? 11.75 10.18 23.5 1 53.16 375 SER B N 1
ATOM 6042 C CA . SER B 1 375 ? 13.18 10.266 23.797 1 53.16 375 SER B CA 1
ATOM 6043 C C . SER B 1 375 ? 13.961 10.82 22.609 1 53.16 375 SER B C 1
ATOM 6045 O O . SER B 1 375 ? 15.188 10.922 22.656 1 53.16 375 SER B O 1
ATOM 6047 N N . GLY B 1 376 ? 13.664 11.164 21.453 1 41.78 376 GLY B N 1
ATOM 6048 C CA . GLY B 1 376 ? 14.656 11.719 20.547 1 41.78 376 GLY B CA 1
ATOM 6049 C C . GLY B 1 376 ? 15.078 13.133 20.906 1 41.78 376 GLY B C 1
ATOM 6050 O O . GLY B 1 376 ? 15.875 13.75 20.203 1 41.78 376 GLY B O 1
ATOM 6051 N N . LEU B 1 377 ? 14.305 13.977 21.469 1 35.38 377 LEU B N 1
ATOM 6052 C CA . LEU B 1 377 ? 14.805 15.328 21.688 1 35.38 377 LEU B CA 1
ATOM 6053 C C . LEU B 1 377 ? 15.93 15.32 22.719 1 35.38 377 LEU B C 1
ATOM 6055 O O . LEU B 1 377 ? 16.453 16.375 23.078 1 35.38 377 LEU B O 1
ATOM 6059 N N . SER B 1 378 ? 16.891 14.469 22.891 1 27.36 378 SER B N 1
ATOM 6060 C CA . SER B 1 378 ? 17.984 15.188 23.547 1 27.36 378 SER B CA 1
ATOM 6061 C C . SER B 1 378 ? 18.516 16.312 22.656 1 27.36 378 SER B C 1
ATOM 6063 O O . SER B 1 378 ? 18.578 16.172 21.438 1 27.36 378 SER B O 1
#